Protein AF-0000000081118632 (afdb_homodimer)

Secondary structure (DSSP, 8-state):
-PEEEEE-TT-HHHHHHHHHHHHHT--EEEEE--TTTTGGGSHHHHHH-TT--S-EEEETTEEEE-HHHHHHHHHHHH-TT-TTS-SSHHHHHHHHHHHHHIIIIIHHHHHHHHHHHHHH-PPP-HHHHHHHHHHHHHHHHHTTT-SBTTBSS--HHHHHHHHHHHHHHHTT---TT-HHHHHHHHHHHHHSTTHHHHHHHHHHHHHHHHHHHHHHHH-/-PEEEEE-TT-HHHHHHHHHHHHHT--EEEEE--TTTTGGGSHHHHHH-TT--S-EEEETTEEEE-HHHHHHHHHHHH-TT-TTS-SSHHHHHHHHHHHHHIIIIIHHHHHHHHHHHHHH-PPP-HHHHHHHHHHHHHHHHHTTT-SBTTBSS--HHHHHHHHHHHHHHHTT---TT-HHHHHHHHHHHHHSTTHHHHHHHHHHHHHHHHHHHHHHHH-

Structure (mmCIF, N/CA/C/O backbone):
data_AF-0000000081118632-model_v1
#
loop_
_entity.id
_entity.type
_entity.pdbx_description
1 polymer 'Glutathione S-transferase'
#
loop_
_atom_site.group_PDB
_atom_site.id
_atom_site.type_symbol
_atom_site.label_atom_id
_atom_site.label_alt_id
_atom_site.label_comp_id
_atom_site.label_asym_id
_atom_site.label_entity_id
_atom_site.label_seq_id
_atom_site.pdbx_PDB_ins_code
_atom_site.Cartn_x
_atom_site.Cartn_y
_atom_site.Cartn_z
_atom_site.occupancy
_atom_site.B_iso_or_equiv
_atom_site.auth_seq_id
_atom_site.auth_comp_id
_atom_site.auth_asym_id
_atom_site.auth_atom_id
_atom_site.pdbx_PDB_model_num
ATOM 1 N N . MET A 1 1 ? -24.516 -1.483 -16.906 1 62.22 1 MET A N 1
ATOM 2 C CA . MET A 1 1 ? -23.422 -1.423 -17.891 1 62.22 1 MET A CA 1
ATOM 3 C C . MET A 1 1 ? -22.203 -2.191 -17.391 1 62.22 1 MET A C 1
ATOM 5 O O . MET A 1 1 ? -22.016 -2.365 -16.188 1 62.22 1 MET A O 1
ATOM 9 N N . SER A 1 2 ? -21.391 -3.014 -18.281 1 87.38 2 SER A N 1
ATOM 10 C CA . SER A 1 2 ? -20.406 -4.008 -17.859 1 87.38 2 SER A CA 1
ATOM 11 C C . SER A 1 2 ? -19.078 -3.352 -17.516 1 87.38 2 SER A C 1
ATOM 13 O O . SER A 1 2 ? -18.734 -2.295 -18.062 1 87.38 2 SER A O 1
ATOM 15 N N . ILE A 1 3 ? -18.438 -3.641 -16.438 1 97.94 3 ILE A N 1
ATOM 16 C CA . ILE A 1 3 ? -17.094 -3.205 -16.031 1 97.94 3 ILE A CA 1
ATOM 17 C C . ILE A 1 3 ? -16.047 -3.98 -16.812 1 97.94 3 ILE A C 1
ATOM 19 O O . ILE A 1 3 ? -16.047 -5.215 -16.828 1 97.94 3 ILE A O 1
ATOM 23 N N . ALA A 1 4 ? -15.164 -3.221 -17.594 1 98.81 4 ALA A N 1
ATOM 24 C CA . ALA A 1 4 ? -14.031 -3.854 -18.266 1 98.81 4 ALA A CA 1
ATOM 25 C C . ALA A 1 4 ? -12.875 -4.086 -17.297 1 98.81 4 ALA A C 1
ATOM 27 O O . ALA A 1 4 ? -12.578 -3.229 -16.453 1 98.81 4 ALA A O 1
ATOM 28 N N . LEU A 1 5 ? -12.297 -5.246 -17.375 1 98.88 5 LEU A N 1
ATOM 29 C CA . LEU A 1 5 ? -11.094 -5.566 -16.625 1 98.88 5 LEU A CA 1
ATOM 30 C C . LEU A 1 5 ? -9.938 -5.895 -17.562 1 98.88 5 LEU A C 1
ATOM 32 O O . LEU A 1 5 ? -9.984 -6.891 -18.297 1 98.88 5 LEU A O 1
ATOM 36 N N . TYR A 1 6 ? -8.938 -5.062 -17.641 1 98.94 6 TYR A N 1
ATOM 37 C CA . TYR A 1 6 ? -7.664 -5.359 -18.281 1 98.94 6 TYR A CA 1
ATOM 38 C C . TYR A 1 6 ? -6.73 -6.098 -17.328 1 98.94 6 TYR A C 1
ATOM 40 O O . TYR A 1 6 ? -6.375 -5.578 -16.266 1 98.94 6 TYR A O 1
ATOM 48 N N . TYR A 1 7 ? -6.375 -7.387 -17.703 1 98.69 7 TYR A N 1
ATOM 49 C CA . TYR A 1 7 ? -5.691 -8.219 -16.719 1 98.69 7 TYR A CA 1
ATOM 50 C C . TYR A 1 7 ? -4.762 -9.219 -17.406 1 98.69 7 TYR A C 1
ATOM 52 O O . TYR A 1 7 ? -4.82 -9.398 -18.625 1 98.69 7 TYR A O 1
ATOM 60 N N . THR A 1 8 ? -3.871 -9.742 -16.672 1 98.44 8 THR A N 1
ATOM 61 C CA . THR A 1 8 ? -3.055 -10.906 -16.984 1 98.44 8 THR A CA 1
ATOM 62 C C . THR A 1 8 ? -3.311 -12.031 -15.984 1 98.44 8 THR A C 1
ATOM 64 O O . THR A 1 8 ? -3.207 -11.828 -14.773 1 98.44 8 THR A O 1
ATOM 67 N N . PRO A 1 9 ? -3.625 -13.242 -16.391 1 96.19 9 PRO A N 1
ATOM 68 C CA . PRO A 1 9 ? -4.121 -14.305 -15.516 1 96.19 9 PRO A CA 1
ATOM 69 C C . PRO A 1 9 ? -3.139 -14.648 -14.398 1 96.19 9 PRO A C 1
ATOM 71 O O . PRO A 1 9 ? -3.551 -14.898 -13.266 1 96.19 9 PRO A O 1
ATOM 74 N N . ALA A 1 10 ? -1.83 -14.625 -14.656 1 96.31 10 ALA A N 1
ATOM 75 C CA . ALA A 1 10 ? -0.817 -15.062 -13.695 1 96.31 10 ALA A CA 1
ATOM 76 C C . ALA A 1 10 ? -0.644 -14.039 -12.578 1 96.31 10 ALA A C 1
ATOM 78 O O . ALA A 1 10 ? -0.008 -14.32 -11.562 1 96.31 10 ALA A O 1
ATOM 79 N N . SER A 1 11 ? -1.198 -12.867 -12.742 1 97.62 11 SER A N 1
ATOM 80 C CA . SER A 1 11 ? -0.971 -11.742 -11.844 1 97.62 11 SER A CA 1
ATOM 81 C C . SER A 1 11 ? -1.797 -11.883 -10.562 1 97.62 11 SER A C 1
ATOM 83 O O . SER A 1 11 ? -3.027 -11.914 -10.617 1 97.62 11 SER A O 1
ATOM 85 N N . ALA A 1 12 ? -1.146 -11.906 -9.422 1 97.94 12 ALA A N 1
ATOM 86 C CA . ALA A 1 12 ? -1.833 -11.977 -8.133 1 97.94 12 ALA A CA 1
ATOM 87 C C . ALA A 1 12 ? -2.756 -10.773 -7.934 1 97.94 12 ALA A C 1
ATOM 89 O O . ALA A 1 12 ? -3.92 -10.938 -7.562 1 97.94 12 ALA A O 1
ATOM 90 N N . PRO A 1 13 ? -2.342 -9.523 -8.242 1 98.69 13 PRO A N 1
ATOM 91 C CA . PRO A 1 13 ? -3.242 -8.375 -8.109 1 98.69 13 PRO A CA 1
ATOM 92 C C . PRO A 1 13 ? -4.492 -8.5 -8.977 1 98.69 13 PRO A C 1
ATOM 94 O O . PRO A 1 13 ? -5.57 -8.047 -8.586 1 98.69 13 PRO A O 1
ATOM 97 N N . CYS A 1 14 ? -4.355 -9.07 -10.148 1 98.81 14 CYS A N 1
ATOM 98 C CA . CYS A 1 14 ? -5.527 -9.289 -10.992 1 98.81 14 CYS A CA 1
ATOM 99 C C . CYS A 1 14 ? -6.48 -10.289 -10.352 1 98.81 14 CYS A C 1
ATOM 101 O O . CYS A 1 14 ? -7.699 -10.109 -10.398 1 98.81 14 CYS A O 1
ATOM 103 N N . ARG A 1 15 ? -5.941 -11.305 -9.75 1 98.75 15 ARG A N 1
ATOM 104 C CA . ARG A 1 15 ? -6.777 -12.32 -9.117 1 98.75 15 ARG A CA 1
ATOM 105 C C . ARG A 1 15 ? -7.574 -11.727 -7.961 1 98.75 15 ARG A C 1
ATOM 107 O O . ARG A 1 15 ? -8.703 -12.156 -7.691 1 98.75 15 ARG A O 1
ATOM 114 N N . LEU A 1 16 ? -7.031 -10.758 -7.238 1 98.88 16 LEU A N 1
ATOM 115 C CA . LEU A 1 16 ? -7.797 -10.078 -6.195 1 98.88 16 LEU A CA 1
ATOM 116 C C . LEU A 1 16 ? -9.062 -9.453 -6.77 1 98.88 16 LEU A C 1
ATOM 118 O O . LEU A 1 16 ? -10.156 -9.625 -6.215 1 98.88 16 LEU A O 1
ATOM 122 N N . VAL A 1 17 ? -8.938 -8.75 -7.883 1 98.88 17 VAL A N 1
ATOM 123 C CA . VAL A 1 17 ? -10.07 -8.062 -8.477 1 98.88 17 VAL A CA 1
ATOM 124 C C . VAL A 1 17 ? -11.117 -9.078 -8.938 1 98.88 17 VAL A C 1
ATOM 126 O O . VAL A 1 17 ? -12.312 -8.891 -8.711 1 98.88 17 VAL A O 1
ATOM 129 N N . LEU A 1 18 ? -10.648 -10.172 -9.531 1 98.81 18 LEU A N 1
ATOM 130 C CA . LEU A 1 18 ? -11.555 -11.234 -9.953 1 98.81 18 LEU A CA 1
ATOM 131 C C . LEU A 1 18 ? -12.297 -11.828 -8.758 1 98.81 18 LEU A C 1
ATOM 133 O O . LEU A 1 18 ? -13.508 -12.062 -8.828 1 98.81 18 LEU A O 1
ATOM 137 N N . LEU A 1 19 ? -11.578 -12.062 -7.703 1 98.75 19 LEU A N 1
ATOM 138 C CA . LEU A 1 19 ? -12.156 -12.664 -6.512 1 98.75 19 LEU A CA 1
ATOM 139 C C . LEU A 1 19 ? -13.195 -11.742 -5.875 1 98.75 19 LEU A C 1
ATOM 141 O O . LEU A 1 19 ? -14.258 -12.188 -5.457 1 98.75 19 LEU A O 1
ATOM 145 N N . VAL A 1 20 ? -12.93 -10.438 -5.766 1 98.81 20 VAL A N 1
ATOM 146 C CA . VAL A 1 20 ? -13.859 -9.461 -5.207 1 98.81 20 VAL A CA 1
ATOM 147 C C . VAL A 1 20 ? -15.117 -9.383 -6.078 1 98.81 20 VAL A C 1
ATOM 149 O O . VAL A 1 20 ? -16.234 -9.352 -5.562 1 98.81 20 VAL A O 1
ATOM 152 N N . ALA A 1 21 ? -14.93 -9.367 -7.383 1 98.5 21 ALA A N 1
ATOM 153 C CA . ALA A 1 21 ? -16.062 -9.328 -8.297 1 98.5 21 ALA A CA 1
ATOM 154 C C . ALA A 1 21 ? -16.969 -10.547 -8.109 1 98.5 21 ALA A C 1
ATOM 156 O O . ALA A 1 21 ? -18.188 -10.438 -8.109 1 98.5 21 ALA A O 1
ATOM 157 N N . ALA A 1 22 ? -16.359 -11.688 -7.949 1 98.31 22 ALA A N 1
ATOM 158 C CA . ALA A 1 22 ? -17.109 -12.914 -7.715 1 98.31 22 ALA A CA 1
ATOM 159 C C . ALA A 1 22 ? -17.922 -12.82 -6.422 1 98.31 22 ALA A C 1
ATOM 161 O O . ALA A 1 22 ? -19.094 -13.18 -6.391 1 98.31 22 ALA A O 1
ATOM 162 N N . ALA A 1 23 ? -17.312 -12.344 -5.406 1 98.25 23 ALA A N 1
ATOM 163 C CA . ALA A 1 23 ? -17.953 -12.242 -4.102 1 98.25 23 ALA A CA 1
ATOM 164 C C . ALA A 1 23 ? -19.156 -11.289 -4.16 1 98.25 23 ALA A C 1
ATOM 166 O O . ALA A 1 23 ? -20.125 -11.461 -3.418 1 98.25 23 ALA A O 1
ATOM 167 N N . LEU A 1 24 ? -19.094 -10.289 -5.051 1 97.81 24 LEU A N 1
ATOM 168 C CA . LEU A 1 24 ? -20.141 -9.273 -5.152 1 97.81 24 LEU A CA 1
ATOM 169 C C . LEU A 1 24 ? -21.125 -9.617 -6.258 1 97.81 24 LEU A C 1
ATOM 171 O O . LEU A 1 24 ? -22.125 -8.906 -6.457 1 97.81 24 LEU A O 1
ATOM 175 N N . ASN A 1 25 ? -20.828 -10.664 -7.004 1 96.38 25 ASN A N 1
ATOM 176 C CA . ASN A 1 25 ? -21.625 -11.039 -8.172 1 96.38 25 ASN A CA 1
ATOM 177 C C . ASN A 1 25 ? -21.656 -9.922 -9.203 1 96.38 25 ASN A C 1
ATOM 179 O O . ASN A 1 25 ? -22.734 -9.594 -9.734 1 96.38 25 ASN A O 1
ATOM 183 N N . VAL A 1 26 ? -20.516 -9.281 -9.375 1 97.06 26 VAL A N 1
ATOM 184 C CA . VAL A 1 26 ? -20.328 -8.266 -10.406 1 97.06 26 VAL A CA 1
ATOM 185 C C . VAL A 1 26 ? -19.688 -8.891 -11.641 1 97.06 26 VAL A C 1
ATOM 187 O O . VAL A 1 26 ? -18.688 -9.609 -11.531 1 97.06 26 VAL A O 1
ATOM 190 N N . GLN A 1 27 ? -20.219 -8.648 -12.758 1 96 27 GLN A N 1
ATOM 191 C CA . GLN A 1 27 ? -19.672 -9.195 -14 1 96 27 GLN A CA 1
ATOM 192 C C . GLN A 1 27 ? -18.578 -8.305 -14.562 1 96 27 GLN A C 1
ATOM 194 O O . GLN A 1 27 ? -18.734 -7.086 -14.656 1 96 27 GLN A O 1
ATOM 199 N N . LEU A 1 28 ? -17.5 -8.922 -14.93 1 98.06 28 LEU A N 1
ATOM 200 C CA . LEU A 1 28 ? -16.375 -8.227 -15.539 1 98.06 28 LEU A CA 1
ATOM 201 C C . LEU A 1 28 ? -16.156 -8.703 -16.969 1 98.06 28 LEU A C 1
ATOM 203 O O . LEU A 1 28 ? -16.203 -9.906 -17.25 1 98.06 28 LEU A O 1
ATOM 207 N N . GLU A 1 29 ? -16.047 -7.789 -17.812 1 98.44 29 GLU A N 1
ATOM 208 C CA . GLU A 1 29 ? -15.578 -8.094 -19.156 1 98.44 29 GLU A CA 1
ATOM 209 C C . GLU A 1 29 ? -14.047 -8.133 -19.219 1 98.44 29 GLU A C 1
ATOM 211 O O . GLU A 1 29 ? -13.398 -7.086 -19.141 1 98.44 29 GLU A O 1
ATOM 216 N N . GLN A 1 30 ? -13.508 -9.289 -19.438 1 98 30 GLN A N 1
ATOM 217 C CA . GLN A 1 30 ? -12.07 -9.484 -19.312 1 98 30 GLN A CA 1
ATOM 218 C C . GLN A 1 30 ? -11.352 -9.18 -20.625 1 98 30 GLN A C 1
ATOM 220 O O . GLN A 1 30 ? -11.75 -9.656 -21.688 1 98 30 GLN A O 1
ATOM 225 N N . HIS A 1 31 ? -10.367 -8.328 -20.578 1 98.56 31 HIS A N 1
ATOM 226 C CA . HIS A 1 31 ? -9.453 -8.008 -21.672 1 98.56 31 HIS A CA 1
ATOM 227 C C . HIS A 1 31 ? -8.016 -8.398 -21.312 1 98.56 31 HIS A C 1
ATOM 229 O O . HIS A 1 31 ? -7.398 -7.781 -20.453 1 98.56 31 HIS A O 1
ATOM 235 N N . LEU A 1 32 ? -7.512 -9.375 -22.062 1 98.44 32 LEU A N 1
ATOM 236 C CA . LEU A 1 32 ? -6.16 -9.867 -21.797 1 98.44 32 LEU A CA 1
ATOM 237 C C . LEU A 1 32 ? -5.121 -8.82 -22.188 1 98.44 32 LEU A C 1
ATOM 239 O O . LEU A 1 32 ? -5.234 -8.203 -23.25 1 98.44 32 LEU A O 1
ATOM 243 N N . VAL A 1 33 ? -4.199 -8.547 -21.328 1 98.69 33 VAL A N 1
ATOM 244 C CA . VAL A 1 33 ? -3.037 -7.711 -21.594 1 98.69 33 VAL A CA 1
ATOM 245 C C . VAL A 1 33 ? -1.779 -8.578 -21.656 1 98.69 33 VAL A C 1
ATOM 247 O O . VAL A 1 33 ? -1.403 -9.195 -20.656 1 98.69 33 VAL A O 1
ATOM 250 N N . ASN A 1 34 ? -1.128 -8.695 -22.828 1 97.94 34 ASN A N 1
ATOM 251 C CA . ASN A 1 34 ? 0.146 -9.391 -22.984 1 97.94 34 ASN A CA 1
ATOM 252 C C . ASN A 1 34 ? 1.316 -8.523 -22.531 1 97.94 34 ASN A C 1
ATOM 254 O O . ASN A 1 34 ? 1.903 -7.797 -23.328 1 97.94 34 ASN A O 1
ATOM 258 N N . LEU A 1 35 ? 1.694 -8.656 -21.328 1 96.69 35 LEU A N 1
ATOM 259 C CA . LEU A 1 35 ? 2.738 -7.809 -20.766 1 96.69 35 LEU A CA 1
ATOM 260 C C . LEU A 1 35 ? 4.078 -8.07 -21.438 1 96.69 35 LEU A C 1
ATOM 262 O O . LEU A 1 35 ? 4.828 -7.137 -21.719 1 96.69 35 LEU A O 1
ATOM 266 N N . MET A 1 36 ? 4.398 -9.273 -21.625 1 93.25 36 MET A N 1
ATOM 267 C CA . MET A 1 36 ? 5.668 -9.625 -22.266 1 93.25 36 MET A CA 1
ATOM 268 C C . MET A 1 36 ? 5.734 -9.07 -23.688 1 93.25 36 MET A C 1
ATOM 270 O O . MET A 1 36 ? 6.812 -8.742 -24.172 1 93.25 36 MET A O 1
ATOM 274 N N . GLY A 1 37 ? 4.613 -8.969 -24.281 1 96.31 37 GLY A N 1
ATOM 275 C CA . GLY A 1 37 ? 4.535 -8.422 -25.625 1 96.31 37 GLY A CA 1
ATOM 276 C C . GLY A 1 37 ? 4.469 -6.91 -25.656 1 96.31 37 GLY A C 1
ATOM 277 O O . GLY A 1 37 ? 4.477 -6.305 -26.734 1 96.31 37 GLY A O 1
ATOM 278 N N . GLY A 1 38 ? 4.293 -6.234 -24.547 1 97.75 38 GLY A N 1
ATOM 279 C CA . GLY A 1 38 ? 4.34 -4.785 -24.453 1 97.75 38 GLY A CA 1
ATOM 280 C C . GLY A 1 38 ? 2.986 -4.129 -24.641 1 97.75 38 GLY A C 1
ATOM 281 O O . GLY A 1 38 ? 2.902 -2.938 -24.938 1 97.75 38 GLY A O 1
ATOM 282 N N . ASP A 1 39 ? 1.906 -4.891 -24.484 1 98.56 39 ASP A N 1
ATOM 283 C CA . ASP A 1 39 ? 0.564 -4.34 -24.656 1 98.56 39 ASP A CA 1
ATOM 284 C C . ASP A 1 39 ? 0.338 -3.152 -23.719 1 98.56 39 ASP A C 1
ATOM 286 O O . ASP A 1 39 ? -0.385 -2.215 -24.078 1 98.56 39 ASP A O 1
ATOM 290 N N . GLN A 1 40 ? 0.93 -3.131 -22.547 1 98.31 40 GLN A N 1
ATOM 291 C CA . GLN A 1 40 ? 0.706 -2.111 -21.531 1 98.31 40 GLN A CA 1
ATOM 292 C C . GLN A 1 40 ? 1.317 -0.777 -21.953 1 98.31 40 GLN A C 1
ATOM 294 O O . GLN A 1 40 ? 1.041 0.256 -21.328 1 98.31 40 GLN A O 1
ATOM 299 N N . PHE A 1 41 ? 2.113 -0.809 -22.969 1 98.31 41 PHE A N 1
ATOM 300 C CA . PHE A 1 41 ? 2.773 0.421 -23.391 1 98.31 41 PHE A CA 1
ATOM 301 C C . PHE A 1 41 ? 2.094 1.007 -24.625 1 98.31 41 PHE A C 1
ATOM 303 O O . PHE A 1 41 ? 2.479 2.076 -25.109 1 98.31 41 PHE A O 1
ATOM 310 N N . LYS A 1 42 ? 1.143 0.329 -25.156 1 98.44 42 LYS A N 1
ATOM 311 C CA . LYS A 1 42 ? 0.411 0.854 -26.312 1 98.44 42 LYS A CA 1
ATOM 312 C C . LYS A 1 42 ? -0.401 2.088 -25.922 1 98.44 42 LYS A C 1
ATOM 314 O O . LYS A 1 42 ? -0.936 2.168 -24.828 1 98.44 42 LYS A O 1
ATOM 319 N N . PRO A 1 43 ? -0.592 3.01 -26.828 1 98.12 43 PRO A N 1
ATOM 320 C CA . PRO A 1 43 ? -1.232 4.293 -26.531 1 98.12 43 PRO A CA 1
ATOM 321 C C . PRO A 1 43 ? -2.641 4.133 -25.969 1 98.12 43 PRO A C 1
ATOM 323 O O . PRO A 1 43 ? -3.033 4.875 -25.062 1 98.12 43 PRO A O 1
ATOM 326 N N . ASP A 1 44 ? -3.363 3.225 -26.484 1 97.88 44 ASP A N 1
ATOM 327 C CA . ASP A 1 44 ? -4.734 3.047 -26.016 1 97.88 44 ASP A CA 1
ATOM 328 C C . ASP A 1 44 ? -4.77 2.625 -24.547 1 97.88 44 ASP A C 1
ATOM 330 O O . ASP A 1 44 ? -5.648 3.053 -23.797 1 97.88 44 ASP A O 1
ATOM 334 N N . PHE A 1 45 ? -3.83 1.734 -24.141 1 98.69 45 PHE A N 1
ATOM 335 C CA . PHE A 1 45 ? -3.787 1.329 -22.75 1 98.69 45 PHE A CA 1
ATOM 336 C C . PHE A 1 45 ? -3.238 2.451 -21.875 1 98.69 45 PHE A C 1
ATOM 338 O O . PHE A 1 45 ? -3.729 2.68 -20.766 1 98.69 45 PHE A O 1
ATOM 345 N N . LEU A 1 46 ? -2.246 3.172 -22.406 1 98.31 46 LEU A N 1
ATOM 346 C CA . LEU A 1 46 ? -1.631 4.258 -21.641 1 98.31 46 LEU A CA 1
ATOM 347 C C . LEU A 1 46 ? -2.635 5.371 -21.375 1 98.31 46 LEU A C 1
ATOM 349 O O . LEU A 1 46 ? -2.547 6.066 -20.359 1 98.31 46 LEU A O 1
ATOM 353 N N . LYS A 1 47 ? -3.605 5.531 -22.219 1 97.56 47 LYS A N 1
ATOM 354 C CA . LYS A 1 47 ? -4.672 6.504 -22 1 97.56 47 LYS A CA 1
ATOM 355 C C . LYS A 1 47 ? -5.539 6.109 -20.812 1 97.56 47 LYS A C 1
ATOM 357 O O . LYS A 1 47 ? -6.074 6.977 -20.109 1 97.56 47 LYS A O 1
ATOM 362 N N . LEU A 1 48 ? -5.711 4.793 -20.609 1 98.19 48 LEU A N 1
ATOM 363 C CA . LEU A 1 48 ? -6.508 4.293 -19.5 1 98.19 48 LEU A CA 1
ATOM 364 C C . LEU A 1 48 ? -5.723 4.367 -18.188 1 98.19 48 LEU A C 1
ATOM 366 O O . LEU A 1 48 ? -6.262 4.766 -17.156 1 98.19 48 LEU A O 1
ATOM 370 N N . ASN A 1 49 ? -4.48 4 -18.266 1 98.69 49 ASN A N 1
ATOM 371 C CA . ASN A 1 49 ? -3.604 3.898 -17.109 1 98.69 49 ASN A CA 1
ATOM 372 C C . ASN A 1 49 ? -2.176 4.32 -17.438 1 98.69 49 ASN A C 1
ATOM 374 O O . ASN A 1 49 ? -1.351 3.488 -17.812 1 98.69 49 ASN A O 1
ATOM 378 N N . PRO A 1 50 ? -1.814 5.543 -17.156 1 98.38 50 PRO A N 1
ATOM 379 C CA . PRO A 1 50 ? -0.473 6.039 -17.469 1 98.38 50 PRO A CA 1
ATOM 380 C C . PRO A 1 50 ? 0.625 5.293 -16.719 1 98.38 50 PRO A C 1
ATOM 382 O O . PRO A 1 50 ? 1.798 5.367 -17.078 1 98.38 50 PRO A O 1
ATOM 385 N N . GLN A 1 51 ? 0.254 4.598 -15.648 1 98.69 51 GLN A N 1
ATOM 386 C CA . GLN A 1 51 ? 1.216 3.799 -14.898 1 98.69 51 GLN A CA 1
ATOM 387 C C . GLN A 1 51 ? 1.443 2.445 -15.562 1 98.69 51 GLN A C 1
ATOM 389 O O . GLN A 1 51 ? 2.373 1.72 -15.203 1 98.69 51 GLN A O 1
ATOM 394 N N . HIS A 1 52 ? 0.544 2.055 -16.484 1 98.69 52 HIS A N 1
ATOM 395 C CA . HIS A 1 52 ? 0.66 0.917 -17.391 1 98.69 52 HIS A CA 1
ATOM 396 C C . HIS A 1 52 ? 0.74 -0.396 -16.625 1 98.69 52 HIS A C 1
ATOM 398 O O . HIS A 1 52 ? 1.567 -1.256 -16.938 1 98.69 52 HIS A O 1
ATOM 404 N N . THR A 1 53 ? -0.008 -0.474 -15.539 1 98.62 53 THR A N 1
ATOM 405 C CA . THR A 1 53 ? -0.055 -1.7 -14.75 1 98.62 53 THR A CA 1
ATOM 406 C C . THR A 1 53 ? -1.384 -2.424 -14.953 1 98.62 53 THR A C 1
ATOM 408 O O . THR A 1 53 ? -2.346 -1.836 -15.453 1 98.62 53 THR A O 1
ATOM 411 N N . VAL A 1 54 ? -1.391 -3.668 -14.688 1 98.69 54 VAL A N 1
ATOM 412 C CA . VAL A 1 54 ? -2.604 -4.453 -14.492 1 98.69 54 VAL A CA 1
ATOM 413 C C . VAL A 1 54 ? -2.744 -4.824 -13.016 1 98.69 54 VAL A C 1
ATOM 415 O O . VAL A 1 54 ? -1.745 -4.934 -12.305 1 98.69 54 VAL A O 1
ATOM 418 N N . PRO A 1 55 ? -3.973 -4.98 -12.523 1 98.88 55 PRO A N 1
ATOM 419 C CA . PRO A 1 55 ? -5.266 -4.805 -13.18 1 98.88 55 PRO A CA 1
ATOM 420 C C . PRO A 1 55 ? -5.617 -3.338 -13.414 1 98.88 55 PRO A C 1
ATOM 422 O O . PRO A 1 55 ? -5.16 -2.465 -12.672 1 98.88 55 PRO A O 1
ATOM 425 N N . THR A 1 56 ? -6.328 -3.057 -14.469 1 98.94 56 THR A N 1
ATOM 426 C CA . THR A 1 56 ? -7.008 -1.796 -14.734 1 98.94 56 THR A CA 1
ATOM 427 C C . THR A 1 56 ? -8.469 -2.037 -15.094 1 98.94 56 THR A C 1
ATOM 429 O O . THR A 1 56 ? -8.781 -2.906 -15.914 1 98.94 56 THR A O 1
ATOM 432 N N . ILE A 1 57 ? -9.391 -1.341 -14.438 1 98.94 57 ILE A N 1
ATOM 433 C CA . ILE A 1 57 ? -10.797 -1.478 -14.812 1 98.94 57 ILE A CA 1
ATOM 434 C C . ILE A 1 57 ? -11.273 -0.196 -15.492 1 98.94 57 ILE A C 1
ATOM 436 O O . ILE A 1 57 ? -10.688 0.871 -15.305 1 98.94 57 ILE A O 1
ATOM 440 N N . VAL A 1 58 ? -12.281 -0.308 -16.266 1 98.81 58 VAL A N 1
ATOM 441 C CA . VAL A 1 58 ? -13.055 0.804 -16.812 1 98.81 58 VAL A CA 1
ATOM 442 C C . VAL A 1 58 ? -14.539 0.605 -16.516 1 98.81 58 VAL A C 1
ATOM 444 O O . VAL A 1 58 ? -15.148 -0.358 -16.969 1 98.81 58 VAL A O 1
ATOM 447 N N . ASP A 1 59 ? -15.102 1.399 -15.664 1 98.44 59 ASP A N 1
ATOM 448 C CA . ASP A 1 59 ? -16.516 1.428 -15.305 1 98.44 59 ASP A CA 1
ATOM 449 C C . ASP A 1 59 ? -17.203 2.682 -15.852 1 98.44 59 ASP A C 1
ATOM 451 O O . ASP A 1 59 ? -17.188 3.729 -15.195 1 98.44 59 ASP A O 1
ATOM 455 N N . GLY A 1 60 ? -17.859 2.557 -16.984 1 96.81 60 GLY A N 1
ATOM 456 C CA . GLY A 1 60 ? -18.312 3.744 -17.688 1 96.81 60 GLY A CA 1
ATOM 457 C C . GLY A 1 60 ? -17.188 4.613 -18.188 1 96.81 60 GLY A C 1
ATOM 458 O O . GLY A 1 60 ? -16.312 4.145 -18.922 1 96.81 60 GLY A O 1
ATOM 459 N N . ASP A 1 61 ? -17.094 5.789 -17.688 1 95.75 61 ASP A N 1
ATOM 460 C CA . ASP A 1 61 ? -16.047 6.734 -18.094 1 95.75 61 ASP A CA 1
ATOM 461 C C . ASP A 1 61 ? -14.938 6.809 -17.062 1 95.75 61 ASP A C 1
ATOM 463 O O . ASP A 1 61 ? -14.086 7.699 -17.125 1 95.75 61 ASP A O 1
ATOM 467 N N . PHE A 1 62 ? -14.992 5.848 -16.219 1 97.75 62 PHE A N 1
ATOM 468 C CA . PHE A 1 62 ? -14.07 5.895 -15.094 1 97.75 62 PHE A CA 1
ATOM 469 C C . PHE A 1 62 ? -13.055 4.754 -15.18 1 97.75 62 PHE A C 1
ATOM 471 O O . PHE A 1 62 ? -13.43 3.58 -15.148 1 97.75 62 PHE A O 1
ATOM 478 N N . SER A 1 63 ? -11.75 5.09 -15.328 1 98.69 63 SER A N 1
ATOM 479 C CA . SER A 1 63 ? -10.672 4.113 -15.289 1 98.69 63 SER A CA 1
ATOM 480 C C . SER A 1 63 ? -9.984 4.105 -13.93 1 98.69 63 SER A C 1
ATOM 482 O O . SER A 1 63 ? -9.766 5.16 -13.328 1 98.69 63 SER A O 1
ATOM 484 N N . LEU A 1 64 ? -9.664 2.947 -13.461 1 98.88 64 LEU A N 1
ATOM 485 C CA . LEU A 1 64 ? -9.039 2.797 -12.148 1 98.88 64 LEU A CA 1
ATOM 486 C C . LEU A 1 64 ? -8.055 1.636 -12.148 1 98.88 64 LEU A C 1
ATOM 488 O O . LEU A 1 64 ? -8.336 0.572 -12.703 1 98.88 64 LEU A O 1
ATOM 492 N N . TRP A 1 65 ? -6.891 1.936 -11.57 1 98.81 65 TRP A N 1
ATOM 493 C CA . TRP A 1 65 ? -5.898 0.891 -11.336 1 98.81 65 TRP A CA 1
ATOM 494 C C . TRP A 1 65 ? -5.496 0.847 -9.859 1 98.81 65 TRP A C 1
ATOM 496 O O . TRP A 1 65 ? -6.047 1.586 -9.039 1 98.81 65 TRP A O 1
ATOM 506 N N . GLU A 1 66 ? -4.512 -0.034 -9.547 1 98.56 66 GLU A N 1
ATOM 507 C CA . GLU A 1 66 ? -4.227 -0.421 -8.164 1 98.56 66 GLU A CA 1
ATOM 508 C C . GLU A 1 66 ? -5.273 -1.398 -7.641 1 98.56 66 GLU A C 1
ATOM 510 O O . GLU A 1 66 ? -6.398 -1.002 -7.324 1 98.56 66 GLU A O 1
ATOM 515 N N . SER A 1 67 ? -4.914 -2.674 -7.461 1 98.88 67 SER A N 1
ATOM 516 C CA . SER A 1 67 ? -5.859 -3.76 -7.219 1 98.88 67 SER A CA 1
ATOM 517 C C . SER A 1 67 ? -6.637 -3.539 -5.926 1 98.88 67 SER A C 1
ATOM 519 O O . SER A 1 67 ? -7.848 -3.764 -5.879 1 98.88 67 SER A O 1
ATOM 521 N N . ARG A 1 68 ? -6.004 -3.053 -4.867 1 98.88 68 ARG A N 1
ATOM 522 C CA . ARG A 1 68 ? -6.68 -2.85 -3.59 1 98.88 68 ARG A CA 1
ATOM 523 C C . ARG A 1 68 ? -7.625 -1.654 -3.656 1 98.88 68 ARG A C 1
ATOM 525 O O . ARG A 1 68 ? -8.695 -1.666 -3.039 1 98.88 68 ARG A O 1
ATOM 532 N N . ALA A 1 69 ? -7.223 -0.599 -4.422 1 98.88 69 ALA A N 1
ATOM 533 C CA . ALA A 1 69 ? -8.133 0.515 -4.676 1 98.88 69 ALA A CA 1
ATOM 534 C C . ALA A 1 69 ? -9.352 0.057 -5.477 1 98.88 69 ALA A C 1
ATOM 536 O O . ALA A 1 69 ? -10.484 0.45 -5.184 1 98.88 69 ALA A O 1
ATOM 537 N N . ILE A 1 70 ? -9.141 -0.782 -6.492 1 98.94 70 ILE A N 1
ATOM 538 C CA . ILE A 1 70 ? -10.227 -1.336 -7.285 1 98.94 70 ILE A CA 1
ATOM 539 C C . ILE A 1 70 ? -11.156 -2.15 -6.387 1 98.94 70 ILE A C 1
ATOM 541 O O . ILE A 1 70 ? -12.383 -2.039 -6.484 1 98.94 70 ILE A O 1
ATOM 545 N N . ALA A 1 71 ? -10.578 -2.969 -5.523 1 98.88 71 ALA A N 1
ATOM 546 C CA . ALA A 1 71 ? -11.367 -3.801 -4.617 1 98.88 71 ALA A CA 1
ATOM 547 C C . ALA A 1 71 ? -12.273 -2.947 -3.738 1 98.88 71 ALA A C 1
ATOM 549 O O . ALA A 1 71 ? -13.477 -3.205 -3.639 1 98.88 71 ALA A O 1
ATOM 550 N N . ARG A 1 72 ? -11.703 -1.894 -3.098 1 98.75 72 ARG A N 1
ATOM 551 C CA . ARG A 1 72 ? -12.5 -0.991 -2.27 1 98.75 72 ARG A CA 1
ATOM 552 C C . ARG A 1 72 ? -13.586 -0.31 -3.094 1 98.75 72 ARG A C 1
ATOM 554 O O . ARG A 1 72 ? -14.727 -0.183 -2.641 1 98.75 72 ARG A O 1
ATOM 561 N N . TYR A 1 73 ? -13.266 0.12 -4.316 1 98.81 73 TYR A N 1
ATOM 562 C CA . TYR A 1 73 ? -14.211 0.787 -5.203 1 98.81 73 TYR A CA 1
ATOM 563 C C . TYR A 1 73 ? -15.398 -0.116 -5.512 1 98.81 73 TYR A C 1
ATOM 565 O O . TYR A 1 73 ? -16.547 0.303 -5.391 1 98.81 73 TYR A O 1
ATOM 573 N N . LEU A 1 74 ? -15.133 -1.374 -5.848 1 98.75 74 LEU A N 1
ATOM 574 C CA . LEU A 1 74 ? -16.188 -2.303 -6.223 1 98.75 74 LEU A CA 1
ATOM 575 C C . LEU A 1 74 ? -17.156 -2.529 -5.062 1 98.75 74 LEU A C 1
ATOM 577 O O . LEU A 1 74 ? -18.375 -2.562 -5.254 1 98.75 74 LEU A O 1
ATOM 581 N N . VAL A 1 75 ? -16.609 -2.646 -3.865 1 98.62 75 VAL A N 1
ATOM 582 C CA . VAL A 1 75 ? -17.5 -2.873 -2.729 1 98.62 75 VAL A CA 1
ATOM 583 C C . VAL A 1 75 ? -18.297 -1.603 -2.428 1 98.62 75 VAL A C 1
ATOM 585 O O . VAL A 1 75 ? -19.5 -1.659 -2.168 1 98.62 75 VAL A O 1
ATOM 588 N N . ASN A 1 76 ? -17.625 -0.438 -2.457 1 98.12 76 ASN A N 1
ATOM 589 C CA . ASN A 1 76 ? -18.281 0.823 -2.143 1 98.12 76 ASN A CA 1
ATOM 590 C C . ASN A 1 76 ? -19.406 1.123 -3.127 1 98.12 76 ASN A C 1
ATOM 592 O O . ASN A 1 76 ? -20.438 1.695 -2.75 1 98.12 76 ASN A O 1
ATOM 596 N N . LYS A 1 77 ? -19.203 0.744 -4.34 1 97.81 77 LYS A N 1
ATOM 597 C CA . LYS A 1 77 ? -20.172 1.099 -5.375 1 97.81 77 LYS A CA 1
ATOM 598 C C . LYS A 1 77 ? -21.234 0.011 -5.535 1 97.81 77 LYS A C 1
ATOM 600 O O . LYS A 1 77 ? -22.406 0.31 -5.734 1 97.81 77 LYS A O 1
ATOM 605 N N . TYR A 1 78 ? -20.844 -1.25 -5.41 1 97.44 78 TYR A N 1
ATOM 606 C CA . TYR A 1 78 ? -21.734 -2.328 -5.824 1 97.44 78 TYR A CA 1
ATOM 607 C C . TYR A 1 78 ? -22.062 -3.246 -4.652 1 97.44 78 TYR A C 1
ATOM 609 O O . TYR A 1 78 ? -22.875 -4.16 -4.785 1 97.44 78 TYR A O 1
ATOM 617 N N . GLY A 1 79 ? -21.422 -3.035 -3.521 1 96.94 79 GLY A N 1
ATOM 618 C CA . GLY A 1 79 ? -21.594 -3.928 -2.389 1 96.94 79 GLY A CA 1
ATOM 619 C C . GLY A 1 79 ? -22 -3.205 -1.115 1 96.94 79 GLY A C 1
ATOM 620 O O . GLY A 1 79 ? -21.531 -3.547 -0.028 1 96.94 79 GLY A O 1
ATOM 621 N N . GLU A 1 80 ? -22.781 -2.152 -1.251 1 90 80 GLU A N 1
ATOM 622 C CA . GLU A 1 80 ? -23.203 -1.39 -0.08 1 90 80 GLU A CA 1
ATOM 623 C C . GLU A 1 80 ? -23.812 -2.301 0.982 1 90 80 GLU A C 1
ATOM 625 O O . GLU A 1 80 ? -24.641 -3.15 0.673 1 90 80 GLU A O 1
ATOM 630 N N . GLY A 1 81 ? -23.312 -2.195 2.225 1 90.88 81 GLY A N 1
ATOM 631 C CA . GLY A 1 81 ? -23.828 -2.984 3.33 1 90.88 81 GLY A CA 1
ATOM 632 C C . GLY A 1 81 ? -23.156 -4.332 3.471 1 90.88 81 GLY A C 1
ATOM 633 O O . GLY A 1 81 ? -23.438 -5.078 4.41 1 90.88 81 GLY A O 1
ATOM 634 N N . SER A 1 82 ? -22.297 -4.605 2.562 1 94.88 82 SER A N 1
ATOM 635 C CA . SER A 1 82 ? -21.578 -5.879 2.58 1 94.88 82 SER A CA 1
ATOM 636 C C . SER A 1 82 ? -20.609 -5.949 3.754 1 94.88 82 SER A C 1
ATOM 638 O O . SER A 1 82 ? -19.969 -4.949 4.105 1 94.88 82 SER A O 1
ATOM 640 N N . ASP A 1 83 ? -20.406 -7.152 4.293 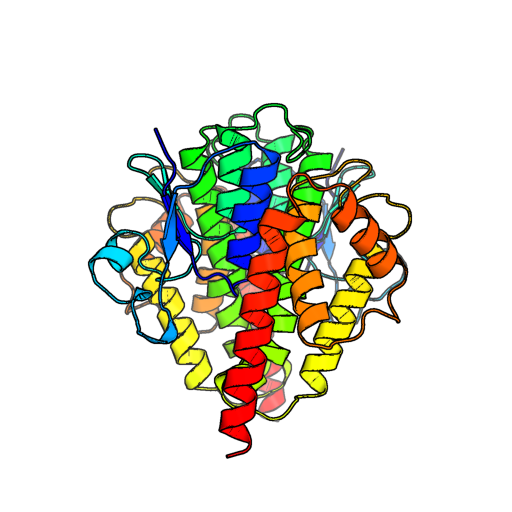1 96.75 83 ASP A N 1
ATOM 641 C CA . ASP A 1 83 ? -19.406 -7.395 5.34 1 96.75 83 ASP A CA 1
ATOM 642 C C . ASP A 1 83 ? -18 -7.328 4.785 1 96.75 83 ASP A C 1
ATOM 644 O O . ASP A 1 83 ? -17.031 -7.25 5.543 1 96.75 83 ASP A O 1
ATOM 648 N N . LEU A 1 84 ? -17.891 -7.305 3.496 1 98.62 84 LEU A N 1
ATOM 649 C CA . LEU A 1 84 ? -16.578 -7.316 2.879 1 98.62 84 LEU A CA 1
ATOM 650 C C . LEU A 1 84 ? -15.789 -6.062 3.256 1 98.62 84 LEU A C 1
ATOM 652 O O . LEU A 1 84 ? -14.562 -6.078 3.273 1 98.62 84 LEU A O 1
ATOM 656 N N . TYR A 1 85 ? -16.469 -5.02 3.453 1 98.5 85 TYR A N 1
ATOM 657 C CA . TYR A 1 85 ? -15.859 -3.752 3.822 1 98.5 85 TYR A CA 1
ATOM 658 C C . TYR A 1 85 ? -16.719 -2.996 4.824 1 98.5 85 TYR A C 1
ATOM 660 O O . TYR A 1 85 ? -17.438 -2.068 4.449 1 98.5 85 TYR A O 1
ATOM 668 N N . PRO A 1 86 ? -16.547 -3.324 6.125 1 97.69 86 PRO A N 1
ATOM 669 C CA . PRO A 1 86 ? -17.469 -2.848 7.164 1 97.69 86 PRO A CA 1
ATOM 670 C C . PRO A 1 86 ? -17.516 -1.323 7.246 1 97.69 86 PRO A C 1
ATOM 672 O O . PRO A 1 86 ? -16.547 -0.646 6.918 1 97.69 86 PRO A O 1
ATOM 675 N N . SER A 1 87 ? -18.656 -0.837 7.773 1 95.19 87 SER A N 1
ATOM 676 C CA . SER A 1 87 ? -18.812 0.607 7.906 1 95.19 87 SER A CA 1
ATOM 677 C C . SER A 1 87 ? -18.297 1.1 9.25 1 95.19 87 SER A C 1
ATOM 679 O O . SER A 1 87 ? -18.016 2.289 9.422 1 95.19 87 SER A O 1
ATOM 681 N N . ASP A 1 88 ? -18.25 0.192 10.242 1 97 88 ASP A N 1
ATOM 682 C CA . ASP A 1 88 ? -17.672 0.572 11.531 1 97 88 ASP A CA 1
ATOM 683 C C . ASP A 1 88 ? -16.219 1.015 11.367 1 97 88 ASP A C 1
ATOM 685 O O . ASP A 1 88 ? -15.398 0.295 10.789 1 97 88 ASP A O 1
ATOM 689 N N . PRO A 1 89 ? -15.852 2.188 11.875 1 97.44 89 PRO A N 1
ATOM 690 C CA . PRO A 1 89 ? -14.516 2.73 11.633 1 97.44 89 PRO A CA 1
ATOM 691 C C . PRO A 1 89 ? -13.406 1.809 12.125 1 97.44 89 PRO A C 1
ATOM 693 O O . PRO A 1 89 ? -12.383 1.655 11.453 1 97.44 89 PRO A O 1
ATOM 696 N N . LYS A 1 90 ? -13.586 1.213 13.281 1 98.12 90 LYS A N 1
ATOM 697 C CA . LYS A 1 90 ? -12.547 0.344 13.82 1 98.12 90 LYS A CA 1
ATOM 698 C C . LYS A 1 90 ? -12.398 -0.921 12.984 1 98.12 90 LYS A C 1
ATOM 700 O O . LYS A 1 90 ? -11.281 -1.312 12.641 1 98.12 90 LYS A O 1
ATOM 705 N N . GLU A 1 91 ? -13.523 -1.574 12.664 1 98.06 91 GLU A N 1
ATOM 706 C CA . GLU A 1 91 ? -13.484 -2.783 11.852 1 98.06 91 GLU A CA 1
ATOM 707 C C . GLU A 1 91 ? -12.898 -2.498 10.469 1 98.06 91 GLU A C 1
ATOM 709 O O . GLU A 1 91 ? -12.086 -3.27 9.969 1 98.06 91 GLU A O 1
ATOM 714 N N . ARG A 1 92 ? -13.305 -1.402 9.914 1 98.25 92 ARG A N 1
ATOM 715 C CA . ARG A 1 92 ? -12.812 -1.021 8.594 1 98.25 92 ARG A CA 1
ATOM 716 C C . ARG A 1 92 ? -11.312 -0.733 8.625 1 98.25 92 ARG A C 1
ATOM 718 O O . ARG A 1 92 ? -10.586 -1.066 7.688 1 98.25 92 ARG A O 1
ATOM 725 N N . ALA A 1 93 ? -10.867 -0.122 9.695 1 98.81 93 ALA A N 1
ATOM 726 C CA . ALA A 1 93 ? -9.453 0.212 9.836 1 98.81 93 ALA A CA 1
ATOM 727 C C . ALA A 1 93 ? -8.594 -1.047 9.828 1 98.81 93 ALA A C 1
ATOM 729 O O . ALA A 1 93 ? -7.492 -1.051 9.273 1 98.81 93 ALA A O 1
ATOM 730 N N . LEU A 1 94 ? -9.055 -2.086 10.43 1 98.69 94 LEU A N 1
ATOM 731 C CA . LEU A 1 94 ? -8.305 -3.336 10.438 1 98.69 94 LEU A CA 1
ATOM 732 C C . LEU A 1 94 ? -8.211 -3.926 9.031 1 98.69 94 LEU A C 1
ATOM 734 O O . LEU A 1 94 ? -7.172 -4.461 8.648 1 98.69 94 LEU A O 1
ATOM 738 N N . VAL A 1 95 ? -9.305 -3.834 8.305 1 98.88 95 VAL A N 1
ATOM 739 C CA . VAL A 1 95 ? -9.289 -4.285 6.914 1 98.88 95 VAL A CA 1
ATOM 740 C C . VAL A 1 95 ? -8.25 -3.494 6.125 1 98.88 95 VAL A C 1
ATOM 742 O O . VAL A 1 95 ? -7.41 -4.078 5.438 1 98.88 95 VAL A O 1
ATOM 745 N N . ASP A 1 96 ? -8.289 -2.18 6.273 1 98.88 96 ASP A N 1
ATOM 746 C CA . ASP A 1 96 ? -7.355 -1.317 5.555 1 98.88 96 ASP A CA 1
ATOM 747 C C . ASP A 1 96 ? -5.91 -1.604 5.969 1 98.88 96 ASP A C 1
ATOM 749 O O . ASP A 1 96 ? -5.008 -1.605 5.129 1 98.88 96 ASP A O 1
ATOM 753 N N . GLN A 1 97 ? -5.727 -1.829 7.238 1 98.94 97 GLN A N 1
ATOM 754 C CA . GLN A 1 97 ? -4.387 -2.137 7.734 1 98.94 97 GLN A CA 1
ATOM 755 C C . GLN A 1 97 ? -3.852 -3.422 7.105 1 98.94 97 GLN A C 1
ATOM 757 O O . GLN A 1 97 ? -2.676 -3.498 6.746 1 98.94 97 GLN A O 1
ATOM 762 N N . ARG A 1 98 ? -4.68 -4.453 7.004 1 98.94 98 ARG A N 1
ATOM 763 C CA . ARG A 1 98 ? -4.25 -5.723 6.43 1 98.94 98 ARG A CA 1
ATOM 764 C C . ARG A 1 98 ? -3.961 -5.578 4.938 1 98.94 98 ARG A C 1
ATOM 766 O O . ARG A 1 98 ? -3.012 -6.176 4.426 1 98.94 98 ARG A O 1
ATOM 773 N N . LEU A 1 99 ? -4.805 -4.797 4.25 1 98.94 99 LEU A N 1
ATOM 774 C CA . LEU A 1 99 ? -4.562 -4.543 2.834 1 98.94 99 LEU A CA 1
ATOM 775 C C . LEU A 1 99 ? -3.254 -3.787 2.633 1 98.94 99 LEU A C 1
ATOM 777 O O . LEU A 1 99 ? -2.482 -4.102 1.726 1 98.94 99 LEU A O 1
ATOM 781 N N . ASP A 1 100 ? -2.996 -2.771 3.465 1 98.88 100 ASP A N 1
ATOM 782 C CA . ASP A 1 100 ? -1.754 -2.01 3.383 1 98.88 100 ASP A CA 1
ATOM 783 C C . ASP A 1 100 ? -0.553 -2.877 3.752 1 98.88 100 ASP A C 1
ATOM 785 O O . ASP A 1 100 ? 0.514 -2.76 3.143 1 98.88 100 ASP A O 1
ATOM 789 N N . PHE A 1 101 ? -0.692 -3.77 4.734 1 98.94 101 PHE A N 1
ATOM 790 C CA . PHE A 1 101 ? 0.341 -4.734 5.094 1 98.94 101 PHE A CA 1
ATOM 791 C C . PHE A 1 101 ? 0.701 -5.609 3.902 1 98.94 101 PHE A C 1
ATOM 793 O O . PHE A 1 101 ? 1.88 -5.855 3.637 1 98.94 101 PHE A O 1
ATOM 800 N N . ASP A 1 102 ? -0.308 -6.09 3.242 1 98.94 102 ASP A N 1
ATOM 801 C CA . ASP A 1 102 ? -0.06 -6.922 2.07 1 98.94 102 ASP A CA 1
ATOM 802 C C . ASP A 1 102 ? 0.696 -6.148 0.994 1 98.94 102 ASP A C 1
ATOM 804 O O . ASP A 1 102 ? 1.727 -6.609 0.498 1 98.94 102 ASP A O 1
ATOM 808 N N . LEU A 1 103 ? 0.232 -4.969 0.676 1 98.81 103 LEU A N 1
ATOM 809 C CA . LEU A 1 103 ? 0.824 -4.164 -0.388 1 98.81 103 LEU A CA 1
ATOM 810 C C . LEU A 1 103 ? 2.248 -3.756 -0.032 1 98.81 103 LEU A C 1
ATOM 812 O O . LEU A 1 103 ? 3.166 -3.918 -0.839 1 98.81 103 LEU A O 1
ATOM 816 N N . GLY A 1 104 ? 2.379 -3.258 1.181 1 98.62 104 GLY A N 1
ATOM 817 C CA . GLY A 1 104 ? 3.621 -2.602 1.556 1 98.62 104 GLY A CA 1
ATOM 818 C C . GLY A 1 104 ? 4.648 -3.553 2.137 1 98.62 104 GLY A C 1
ATOM 819 O O . GLY A 1 104 ? 5.832 -3.219 2.227 1 98.62 104 GLY A O 1
ATOM 820 N N . THR A 1 105 ? 4.203 -4.793 2.557 1 98.75 105 THR A N 1
ATOM 821 C CA . THR A 1 105 ? 5.121 -5.68 3.262 1 98.75 105 THR A CA 1
ATOM 822 C C . THR A 1 105 ? 5.094 -7.082 2.656 1 98.75 105 THR A C 1
ATOM 824 O O . THR A 1 105 ? 6.031 -7.484 1.968 1 98.75 105 THR A O 1
ATOM 827 N N . LEU A 1 106 ? 4.004 -7.809 2.752 1 98.94 106 LEU A N 1
ATOM 828 C CA . LEU A 1 106 ? 3.986 -9.227 2.402 1 98.94 106 LEU A CA 1
ATOM 829 C C . LEU A 1 106 ? 4.195 -9.414 0.904 1 98.94 106 LEU A C 1
ATOM 831 O O . LEU A 1 106 ? 5.176 -10.031 0.484 1 98.94 106 LEU A O 1
ATOM 835 N N . TYR A 1 107 ? 3.34 -8.852 0.083 1 98.81 107 TYR A N 1
ATOM 836 C CA . TYR A 1 107 ? 3.473 -8.977 -1.364 1 98.81 107 TYR A CA 1
ATOM 837 C C . TYR A 1 107 ? 4.754 -8.305 -1.854 1 98.81 107 TYR A C 1
ATOM 839 O O . TYR A 1 107 ? 5.426 -8.828 -2.748 1 98.81 107 TYR A O 1
ATOM 847 N N . SER A 1 108 ? 5.059 -7.129 -1.303 1 98.69 108 SER A N 1
ATOM 848 C CA . SER A 1 108 ? 6.266 -6.406 -1.679 1 98.69 108 SER A CA 1
ATOM 849 C C . SER A 1 108 ? 7.516 -7.25 -1.439 1 98.69 108 SER A C 1
ATOM 851 O O . SER A 1 108 ? 8.375 -7.359 -2.316 1 98.69 108 SER A O 1
ATOM 853 N N . ARG A 1 109 ? 7.633 -7.836 -0.246 1 98.75 109 ARG A N 1
ATOM 854 C CA . ARG A 1 109 ? 8.812 -8.633 0.095 1 98.75 109 ARG A CA 1
ATOM 855 C C . ARG A 1 109 ? 8.859 -9.914 -0.729 1 98.75 109 ARG A C 1
ATOM 857 O O . ARG A 1 109 ? 9.945 -10.367 -1.115 1 98.75 109 ARG A O 1
ATOM 864 N N . TYR A 1 110 ? 7.711 -10.531 -1.039 1 98.81 110 TYR A N 1
ATOM 865 C CA . TYR A 1 110 ? 7.652 -11.664 -1.959 1 98.81 110 TYR A CA 1
ATOM 866 C C . TYR A 1 110 ? 8.164 -11.273 -3.34 1 98.81 110 TYR A C 1
ATOM 868 O O . TYR A 1 110 ? 9 -11.977 -3.92 1 98.81 110 TYR A O 1
ATOM 876 N N . SER A 1 111 ? 7.668 -10.148 -3.887 1 98.31 111 SER A N 1
ATOM 877 C CA . SER A 1 111 ? 8.031 -9.688 -5.223 1 98.31 111 SER A CA 1
ATOM 878 C C . SER A 1 111 ? 9.531 -9.398 -5.316 1 98.31 111 SER A C 1
ATOM 880 O O . SER A 1 111 ? 10.164 -9.734 -6.316 1 98.31 111 SER A O 1
ATOM 882 N N . GLN A 1 112 ? 10.078 -8.789 -4.266 1 97.44 112 GLN A N 1
ATOM 883 C CA . GLN A 1 112 ? 11.5 -8.461 -4.234 1 97.44 112 GLN A CA 1
ATOM 884 C C . GLN A 1 112 ? 12.352 -9.727 -4.211 1 97.44 112 GLN A C 1
ATOM 886 O O . GLN A 1 112 ? 13.445 -9.758 -4.785 1 97.44 112 GLN A O 1
ATOM 891 N N . TYR A 1 113 ? 11.867 -10.75 -3.57 1 98.19 113 TYR A N 1
ATOM 892 C CA . TYR A 1 113 ? 12.617 -11.992 -3.447 1 98.19 113 TYR A CA 1
ATOM 893 C C . TYR A 1 113 ? 12.492 -12.836 -4.715 1 98.19 113 TYR A C 1
ATOM 895 O O . TYR A 1 113 ? 13.492 -13.305 -5.254 1 98.19 113 TYR A O 1
ATOM 903 N N . TYR A 1 114 ? 11.297 -12.961 -5.238 1 98.12 114 TYR A N 1
ATOM 904 C CA . TYR A 1 114 ? 11.055 -14.055 -6.168 1 98.12 114 TYR A CA 1
ATOM 905 C C . TYR A 1 114 ? 11.086 -13.57 -7.609 1 98.12 114 TYR A C 1
ATOM 907 O O . TYR A 1 114 ? 11.531 -14.289 -8.508 1 98.12 114 TYR A O 1
ATOM 915 N N . TYR A 1 115 ? 10.625 -12.344 -7.93 1 96.5 115 TYR A N 1
ATOM 916 C CA . TYR A 1 115 ? 10.477 -11.914 -9.312 1 96.5 115 TYR A CA 1
ATOM 917 C C . TYR A 1 115 ? 11.828 -11.773 -9.992 1 96.5 115 TYR A C 1
ATOM 919 O O . TYR A 1 115 ? 11.984 -12.133 -11.164 1 96.5 115 TYR A O 1
ATOM 927 N N . PRO A 1 116 ? 12.898 -11.273 -9.305 1 95.94 116 PRO A N 1
ATOM 928 C CA . PRO A 1 116 ? 14.203 -11.266 -9.961 1 95.94 116 PRO A CA 1
ATOM 929 C C . PRO A 1 116 ? 14.656 -12.656 -10.383 1 95.94 116 PRO A C 1
ATOM 931 O O . PRO A 1 116 ? 15.312 -12.812 -11.422 1 95.94 116 PRO A O 1
ATOM 934 N N . GLN A 1 117 ? 14.328 -13.656 -9.633 1 95.81 117 GLN A N 1
ATOM 935 C CA . GLN A 1 117 ? 14.648 -15.039 -10 1 95.81 117 GLN A CA 1
ATOM 936 C C . GLN A 1 117 ? 13.859 -15.477 -11.227 1 95.81 117 GLN A C 1
ATOM 938 O O . GLN A 1 117 ? 14.422 -16.047 -12.156 1 95.81 117 GLN A O 1
ATOM 943 N N . LEU A 1 118 ? 12.648 -15.125 -11.219 1 94.5 118 LEU A N 1
ATOM 944 C CA . LEU A 1 118 ? 11.727 -15.594 -12.25 1 94.5 118 LEU A CA 1
ATOM 945 C C . LEU A 1 118 ? 11.969 -14.852 -13.562 1 94.5 118 LEU A C 1
ATOM 947 O O . LEU A 1 118 ? 12.062 -15.477 -14.625 1 94.5 118 LEU A O 1
ATOM 951 N N . PHE A 1 119 ? 12.156 -13.531 -13.539 1 93.31 119 PHE A N 1
ATOM 952 C CA . PHE A 1 119 ? 12.117 -12.734 -14.758 1 93.31 119 PHE A CA 1
ATOM 953 C C . PHE A 1 119 ? 13.523 -12.375 -15.219 1 93.31 119 PHE A C 1
ATOM 955 O O . PHE A 1 119 ? 13.727 -12.023 -16.375 1 93.31 119 PHE A O 1
ATOM 962 N N . LEU A 1 120 ? 14.523 -12.43 -14.281 1 92.56 120 LEU A N 1
ATOM 963 C CA . LEU A 1 120 ? 15.859 -11.977 -14.648 1 92.56 120 LEU A CA 1
ATOM 964 C C . LEU A 1 120 ? 16.875 -13.102 -14.492 1 92.56 120 LEU A C 1
ATOM 966 O O . LEU A 1 120 ? 18.062 -12.922 -14.789 1 92.56 120 LEU A O 1
ATOM 970 N N . GLY A 1 121 ? 16.453 -14.219 -13.938 1 93.06 121 GLY A N 1
ATOM 971 C CA . GLY A 1 121 ? 17.359 -15.344 -13.742 1 93.06 121 GLY A CA 1
ATOM 972 C C . GLY A 1 121 ? 18.328 -15.133 -12.602 1 93.06 121 GLY A C 1
ATOM 973 O O . GLY A 1 121 ? 19.406 -15.734 -12.57 1 93.06 121 GLY A O 1
ATOM 974 N N . ALA A 1 122 ? 17.984 -14.25 -11.695 1 94.56 122 ALA A N 1
ATOM 975 C CA . ALA A 1 122 ? 18.844 -13.977 -10.547 1 94.56 122 ALA A CA 1
ATOM 976 C C . ALA A 1 122 ? 18.891 -15.164 -9.594 1 94.56 122 ALA A C 1
ATOM 978 O O . ALA A 1 122 ? 17.953 -15.969 -9.555 1 94.56 122 ALA A O 1
ATOM 979 N N . LYS A 1 123 ? 20.031 -15.25 -8.922 1 95.75 123 LYS A N 1
ATOM 980 C CA . LYS A 1 123 ? 20.125 -16.25 -7.867 1 95.75 123 LYS A CA 1
ATOM 981 C C . LYS A 1 123 ? 19.25 -15.867 -6.672 1 95.75 123 LYS A C 1
ATOM 983 O O . LYS A 1 123 ? 19.031 -14.68 -6.414 1 95.75 123 LYS A O 1
ATOM 988 N N . ALA A 1 124 ? 18.812 -16.891 -5.992 1 96.44 124 ALA A N 1
ATOM 989 C CA . ALA A 1 124 ? 18.047 -16.656 -4.766 1 96.44 124 ALA A CA 1
ATOM 990 C C . ALA A 1 124 ? 18.875 -15.859 -3.76 1 96.44 124 ALA A C 1
ATOM 992 O O . ALA A 1 124 ? 20.062 -16.109 -3.582 1 96.44 124 ALA A O 1
ATOM 993 N N . ASP A 1 125 ? 18.281 -14.867 -3.152 1 97 125 ASP A N 1
ATOM 994 C CA . ASP A 1 125 ? 18.906 -14.023 -2.143 1 97 125 ASP A CA 1
ATOM 995 C C . ASP A 1 125 ? 18.406 -14.375 -0.743 1 97 125 ASP A C 1
ATOM 997 O O . ASP A 1 125 ? 17.266 -14.055 -0.388 1 97 125 ASP A O 1
ATOM 1001 N N . GLN A 1 126 ? 19.266 -14.961 0.089 1 97.75 126 GLN A N 1
ATOM 1002 C CA . GLN A 1 126 ? 18.859 -15.453 1.4 1 97.75 126 GLN A CA 1
ATOM 1003 C C . GLN A 1 126 ? 18.406 -14.312 2.309 1 97.75 126 GLN A C 1
ATOM 1005 O O . GLN A 1 126 ? 17.547 -14.5 3.172 1 97.75 126 GLN A O 1
ATOM 1010 N N . GLY A 1 127 ? 19.031 -13.156 2.168 1 97.5 127 GLY A N 1
ATOM 1011 C CA . GLY A 1 127 ? 18.594 -11.992 2.924 1 97.5 127 GLY A CA 1
ATOM 1012 C C . GLY A 1 127 ? 17.172 -11.586 2.615 1 97.5 127 GLY A C 1
ATOM 1013 O O . GLY A 1 127 ? 16.391 -11.289 3.525 1 97.5 127 GLY A O 1
ATOM 1014 N N . LEU A 1 128 ? 16.828 -11.602 1.367 1 97.94 128 LEU A N 1
ATOM 1015 C CA . LEU A 1 128 ? 15.469 -11.25 0.956 1 97.94 128 LEU A CA 1
ATOM 1016 C C . LEU A 1 128 ? 14.477 -12.328 1.378 1 97.94 128 LEU A C 1
ATOM 1018 O O . LEU A 1 128 ? 13.336 -12.023 1.74 1 97.94 128 LEU A O 1
ATOM 1022 N N . LEU A 1 129 ? 14.891 -13.617 1.264 1 98.56 129 LEU A N 1
ATOM 1023 C CA . LEU A 1 129 ? 14.031 -14.688 1.747 1 98.56 129 LEU A CA 1
ATOM 1024 C C . LEU A 1 129 ? 13.719 -14.508 3.229 1 98.56 129 LEU A C 1
ATOM 1026 O O . LEU A 1 129 ? 12.57 -14.688 3.65 1 98.56 129 LEU A O 1
ATOM 1030 N N . LYS A 1 130 ? 14.695 -14.172 4.035 1 98.5 130 LYS A N 1
ATOM 1031 C CA . LYS A 1 130 ? 14.492 -13.969 5.469 1 98.5 130 LYS A CA 1
ATOM 1032 C C . LYS A 1 130 ? 13.484 -12.852 5.73 1 98.5 130 LYS A C 1
ATOM 1034 O O . LYS A 1 130 ? 12.68 -12.945 6.656 1 98.5 130 LYS A O 1
ATOM 1039 N N . LYS A 1 131 ? 13.555 -11.82 4.961 1 98.44 131 LYS A N 1
ATOM 1040 C CA . LYS A 1 131 ? 12.594 -10.727 5.09 1 98.44 131 LYS A CA 1
ATOM 1041 C C . LYS A 1 131 ? 11.18 -11.195 4.781 1 98.44 131 LYS A C 1
ATOM 1043 O O . LYS A 1 131 ? 10.227 -10.789 5.449 1 98.44 131 LYS A O 1
ATOM 1048 N N . LEU A 1 132 ? 11.039 -11.992 3.725 1 98.81 132 LEU A N 1
ATOM 1049 C CA . LEU A 1 132 ? 9.742 -12.555 3.387 1 98.81 132 LEU A CA 1
ATOM 1050 C C . LEU A 1 132 ? 9.234 -13.453 4.508 1 98.81 132 LEU A C 1
ATOM 1052 O O . LEU A 1 132 ? 8.055 -13.391 4.879 1 98.81 132 LEU A O 1
ATOM 1056 N N . GLU A 1 133 ? 10.109 -14.289 5.039 1 98.81 133 GLU A N 1
ATOM 1057 C CA . GLU A 1 133 ? 9.742 -15.164 6.148 1 98.81 133 GLU A CA 1
ATOM 1058 C C . GLU A 1 133 ? 9.281 -14.359 7.363 1 98.81 133 GLU A C 1
ATOM 1060 O O . GLU A 1 133 ? 8.328 -14.742 8.039 1 98.81 133 GLU A O 1
ATOM 1065 N N . GLU A 1 134 ? 9.938 -13.273 7.629 1 98.81 134 GLU A N 1
ATOM 1066 C CA . GLU A 1 134 ? 9.516 -12.383 8.703 1 98.81 134 GLU A CA 1
ATOM 1067 C C . GLU A 1 134 ? 8.102 -11.859 8.469 1 98.81 134 GLU A C 1
ATOM 1069 O O . GLU A 1 134 ? 7.305 -11.773 9.406 1 98.81 134 GLU A O 1
ATOM 1074 N N . ALA A 1 135 ? 7.805 -11.484 7.277 1 98.88 135 ALA A N 1
ATOM 1075 C CA . ALA A 1 135 ? 6.461 -11.016 6.949 1 98.88 135 ALA A CA 1
ATOM 1076 C C . ALA A 1 135 ? 5.422 -12.109 7.188 1 98.88 135 ALA A C 1
ATOM 1078 O O . ALA A 1 135 ? 4.312 -11.828 7.645 1 98.88 135 ALA A O 1
ATOM 1079 N N . LEU A 1 136 ? 5.75 -13.32 6.844 1 98.94 136 LEU A N 1
ATOM 1080 C CA . LEU A 1 136 ? 4.852 -14.445 7.094 1 98.94 136 LEU A CA 1
ATOM 1081 C C . LEU A 1 136 ? 4.672 -14.672 8.594 1 98.94 136 LEU A C 1
ATOM 1083 O O . LEU A 1 136 ? 3.594 -15.07 9.039 1 98.94 136 LEU A O 1
ATOM 1087 N N . VAL A 1 137 ? 5.707 -14.43 9.383 1 98.88 137 VAL A N 1
ATOM 1088 C CA . VAL A 1 137 ? 5.59 -14.492 10.836 1 98.88 137 VAL A CA 1
ATOM 1089 C C . VAL A 1 137 ? 4.605 -13.43 11.32 1 98.88 137 VAL A C 1
ATOM 1091 O O . VAL A 1 137 ? 3.768 -13.695 12.188 1 98.88 137 VAL A O 1
ATOM 1094 N N . PHE A 1 138 ? 4.715 -12.203 10.797 1 98.88 138 PHE A N 1
ATOM 1095 C CA . PHE A 1 138 ? 3.76 -11.164 11.148 1 98.88 138 PHE A CA 1
ATOM 1096 C C . PHE A 1 138 ? 2.334 -11.617 10.867 1 98.88 138 PHE A C 1
ATOM 1098 O O . PHE A 1 138 ? 1.468 -11.539 11.742 1 98.88 138 PHE A O 1
ATOM 1105 N N . LEU A 1 139 ? 2.09 -12.102 9.633 1 98.94 139 LEU A N 1
ATOM 1106 C CA . LEU A 1 139 ? 0.745 -12.539 9.281 1 98.94 139 LEU A CA 1
ATOM 1107 C C . LEU A 1 139 ? 0.269 -13.648 10.219 1 98.94 139 LEU A C 1
ATOM 1109 O O . LEU A 1 139 ? -0.886 -13.641 10.656 1 98.94 139 LEU A O 1
ATOM 1113 N N . ASN A 1 140 ? 1.154 -14.578 10.477 1 98.94 140 ASN A N 1
ATOM 1114 C CA . ASN A 1 140 ? 0.825 -15.648 11.406 1 98.94 140 ASN A CA 1
ATOM 1115 C C . ASN A 1 140 ? 0.387 -15.102 12.758 1 98.94 140 ASN A C 1
ATOM 1117 O O . ASN A 1 140 ? -0.553 -15.617 13.367 1 98.94 140 ASN A O 1
ATOM 1121 N N . THR A 1 141 ? 1.03 -14.094 13.234 1 98.75 141 THR A N 1
ATOM 1122 C CA . THR A 1 141 ? 0.719 -13.445 14.5 1 98.75 141 THR A CA 1
ATOM 1123 C C . THR A 1 141 ? -0.606 -12.688 14.414 1 98.75 141 THR A C 1
ATOM 1125 O O . THR A 1 141 ? -1.428 -12.758 15.328 1 98.75 141 THR A O 1
ATOM 1128 N N . PHE A 1 142 ? -0.833 -11.984 13.289 1 98.5 142 PHE A N 1
ATOM 1129 C CA . PHE A 1 142 ? -2.078 -11.25 13.094 1 98.5 142 PHE A CA 1
ATOM 1130 C C . PHE A 1 142 ? -3.277 -12.188 13.188 1 98.5 142 PHE A C 1
ATOM 1132 O O . PHE A 1 142 ? -4.352 -11.781 13.633 1 98.5 142 PHE A O 1
ATOM 1139 N N . LEU A 1 143 ? -3.133 -13.375 12.781 1 98.62 143 LEU A N 1
ATOM 1140 C CA . LEU A 1 143 ? -4.23 -14.328 12.648 1 98.62 143 LEU A CA 1
ATOM 1141 C C . LEU A 1 143 ? -4.484 -15.055 13.961 1 98.62 143 LEU A C 1
ATOM 1143 O O . LEU A 1 143 ? -5.484 -15.766 14.102 1 98.62 143 LEU A O 1
ATOM 1147 N N . GLU A 1 144 ? -3.596 -14.898 14.898 1 97.56 144 GLU A N 1
ATOM 1148 C CA . GLU A 1 144 ? -3.758 -15.578 16.172 1 97.56 144 GLU A CA 1
ATOM 1149 C C . GLU A 1 144 ? -5.062 -15.172 16.859 1 97.56 144 GLU A C 1
ATOM 1151 O O . GLU A 1 144 ? -5.34 -13.984 17.031 1 97.56 144 GLU A O 1
ATOM 1156 N N . GLY A 1 145 ? -5.906 -16.156 17.188 1 95.5 145 GLY A N 1
ATOM 1157 C CA . GLY A 1 145 ? -7.148 -15.922 17.906 1 95.5 145 GLY A CA 1
ATOM 1158 C C . GLY A 1 145 ? -8.25 -15.336 17.047 1 95.5 145 GLY A C 1
ATOM 1159 O O . GLY A 1 145 ? -9.273 -14.898 17.562 1 95.5 145 GLY A O 1
ATOM 1160 N N . ARG A 1 146 ? -8.062 -15.281 15.844 1 96.12 146 ARG A N 1
ATOM 1161 C CA . ARG A 1 146 ? -9.047 -14.734 14.914 1 96.12 146 ARG A CA 1
ATOM 1162 C C . ARG A 1 146 ? -9.477 -15.781 13.891 1 96.12 146 ARG A C 1
ATOM 1164 O O . ARG A 1 146 ? -8.688 -16.641 13.508 1 96.12 146 ARG A O 1
ATOM 1171 N N . THR A 1 147 ? -10.703 -15.664 13.469 1 98.12 147 THR A N 1
ATOM 1172 C CA . THR A 1 147 ? -11.18 -16.531 12.406 1 98.12 147 THR A CA 1
ATOM 1173 C C . THR A 1 147 ? -10.664 -16.062 11.047 1 98.12 147 THR A C 1
ATOM 1175 O O . THR A 1 147 ? -10.133 -16.859 10.273 1 98.12 147 THR A O 1
ATOM 1178 N N . TYR A 1 148 ? -10.836 -14.797 10.812 1 98.81 148 TYR A N 1
ATOM 1179 C CA . TYR A 1 148 ? -10.375 -14.188 9.57 1 98.81 148 TYR A CA 1
ATOM 1180 C C . TYR A 1 148 ? -9.336 -13.102 9.852 1 98.81 148 TYR A C 1
ATOM 1182 O O . TYR A 1 148 ? -9.023 -12.812 11.008 1 98.81 148 TYR A O 1
ATOM 1190 N N . ALA A 1 149 ? -8.75 -12.547 8.844 1 98.81 149 ALA A N 1
ATOM 1191 C CA . ALA A 1 149 ? -7.574 -11.688 8.953 1 98.81 149 ALA A CA 1
ATOM 1192 C C . ALA A 1 149 ? -7.902 -10.383 9.664 1 98.81 149 ALA A C 1
ATOM 1194 O O . ALA A 1 149 ? -7.031 -9.766 10.273 1 98.81 149 ALA A O 1
ATOM 1195 N N . ALA A 1 150 ? -9.156 -9.93 9.562 1 98.19 150 ALA A N 1
ATOM 1196 C CA . ALA A 1 150 ? -9.523 -8.656 10.18 1 98.19 150 ALA A CA 1
ATOM 1197 C C . ALA A 1 150 ? -10.633 -8.852 11.219 1 98.19 150 ALA A C 1
ATOM 1199 O O . ALA A 1 150 ? -11.258 -7.887 11.656 1 98.19 150 ALA A O 1
ATOM 1200 N N . GLY A 1 151 ? -10.992 -10.078 11.578 1 96.56 151 GLY A N 1
ATOM 1201 C CA . GLY A 1 151 ? -12.039 -10.336 12.555 1 96.56 151 GLY A CA 1
ATOM 1202 C C . GLY A 1 151 ? -12.734 -11.664 12.352 1 96.56 151 GLY A C 1
ATOM 1203 O O . GLY A 1 151 ? -12.102 -12.656 11.977 1 96.56 151 GLY A O 1
ATOM 1204 N N . ASP A 1 152 ? -14.039 -11.602 12.641 1 97.19 152 ASP A N 1
ATOM 1205 C CA . ASP A 1 152 ? -14.789 -12.852 12.664 1 97.19 152 ASP A CA 1
ATOM 1206 C C . ASP A 1 152 ? -15.5 -13.094 11.336 1 97.19 152 ASP A C 1
ATOM 1208 O O . ASP A 1 152 ? -16.062 -14.164 11.109 1 97.19 152 ASP A O 1
ATOM 1212 N N . LYS A 1 153 ? -15.453 -12.195 10.508 1 98 153 LYS A N 1
ATOM 1213 C CA . LYS A 1 153 ? -16.125 -12.312 9.219 1 98 153 LYS A CA 1
ATOM 1214 C C . LYS A 1 153 ? -15.125 -12.164 8.07 1 98 153 LYS A C 1
ATOM 1216 O O . LYS A 1 153 ? -14.094 -11.508 8.219 1 98 153 LYS A O 1
ATOM 1221 N N . LEU A 1 154 ? -15.492 -12.766 6.918 1 98.81 154 LEU A N 1
ATOM 1222 C CA . LEU A 1 154 ? -14.719 -12.609 5.688 1 98.81 154 LEU A CA 1
ATOM 1223 C C . LEU A 1 154 ? -14.789 -11.164 5.191 1 98.81 154 LEU A C 1
ATOM 1225 O O . LEU A 1 154 ? -15.875 -10.578 5.129 1 98.81 154 LEU A O 1
ATOM 1229 N N . THR A 1 155 ? -13.656 -10.57 4.91 1 98.88 155 THR A N 1
ATOM 1230 C CA . THR A 1 155 ? -13.609 -9.203 4.41 1 98.88 155 THR A CA 1
ATOM 1231 C C . THR A 1 155 ? -12.641 -9.086 3.234 1 98.88 155 THR A C 1
ATOM 1233 O O . THR A 1 155 ? -12.031 -10.078 2.826 1 98.88 155 THR A O 1
ATOM 1236 N N . LEU A 1 156 ? -12.445 -7.891 2.695 1 98.88 156 LEU A N 1
ATOM 1237 C CA . LEU A 1 156 ? -11.461 -7.582 1.666 1 98.88 156 LEU A CA 1
ATOM 1238 C C . LEU A 1 156 ? -10.055 -7.961 2.129 1 98.88 156 LEU A C 1
ATOM 1240 O O . LEU A 1 156 ? -9.203 -8.312 1.312 1 98.88 156 LEU A O 1
ATOM 1244 N N . ALA A 1 157 ? -9.789 -7.844 3.441 1 98.94 157 ALA A N 1
ATOM 1245 C CA . ALA A 1 157 ? -8.484 -8.234 3.967 1 98.94 157 ALA A CA 1
ATOM 1246 C C . ALA A 1 157 ? -8.148 -9.672 3.586 1 98.94 157 ALA A C 1
ATOM 1248 O O . ALA A 1 157 ? -7.039 -9.961 3.123 1 98.94 157 ALA A O 1
ATOM 1249 N N . ASP A 1 158 ? -9.117 -10.531 3.764 1 98.94 158 ASP A N 1
ATOM 1250 C CA . ASP A 1 158 ? -8.914 -11.945 3.465 1 98.94 158 ASP A CA 1
ATOM 1251 C C . ASP A 1 158 ? -8.75 -12.172 1.963 1 98.94 158 ASP A C 1
ATOM 1253 O O . ASP A 1 158 ? -7.883 -12.93 1.536 1 98.94 158 ASP A O 1
ATOM 1257 N N . LEU A 1 159 ? -9.57 -11.492 1.221 1 98.94 159 LEU A N 1
ATOM 1258 C CA . LEU A 1 159 ? -9.531 -11.68 -0.225 1 98.94 159 LEU A CA 1
ATOM 1259 C C . LEU A 1 159 ? -8.211 -11.172 -0.8 1 98.94 159 LEU A C 1
ATOM 1261 O O . LEU A 1 159 ? -7.672 -11.758 -1.739 1 98.94 159 LEU A O 1
ATOM 1265 N N . GLY A 1 160 ? -7.699 -10.07 -0.292 1 98.88 160 GLY A N 1
ATOM 1266 C CA . GLY A 1 160 ? -6.395 -9.578 -0.708 1 98.88 160 GLY A CA 1
ATOM 1267 C C . GLY A 1 160 ? -5.254 -10.492 -0.296 1 98.88 160 GLY A C 1
ATOM 1268 O O . GLY A 1 160 ? -4.445 -10.906 -1.133 1 98.88 160 GLY A O 1
ATOM 1269 N N . LEU A 1 161 ? -5.207 -10.859 0.942 1 98.94 161 LEU A N 1
ATOM 1270 C CA . LEU A 1 161 ? -4.113 -11.648 1.504 1 98.94 161 LEU A CA 1
ATOM 1271 C C . LEU A 1 161 ? -4.062 -13.039 0.874 1 98.94 161 LEU A C 1
ATOM 1273 O O . LEU A 1 161 ? -2.98 -13.578 0.639 1 98.94 161 LEU A O 1
ATOM 1277 N N . VAL A 1 162 ? -5.203 -13.648 0.561 1 98.94 162 VAL A N 1
ATOM 1278 C CA . VAL A 1 162 ? -5.211 -15.031 0.084 1 98.94 162 VAL A CA 1
ATOM 1279 C C . VAL A 1 162 ? -4.605 -15.094 -1.316 1 98.94 162 VAL A C 1
ATOM 1281 O O . VAL A 1 162 ? -3.977 -16.094 -1.682 1 98.94 162 VAL A O 1
ATOM 1284 N N . THR A 1 163 ? -4.789 -14.039 -2.113 1 98.81 163 THR A N 1
ATOM 1285 C CA . THR A 1 163 ? -4.184 -14.023 -3.439 1 98.81 163 THR A CA 1
ATOM 1286 C C . THR A 1 163 ? -2.66 -13.984 -3.336 1 98.81 163 THR A C 1
ATOM 1288 O O . THR A 1 163 ? -1.966 -14.656 -4.102 1 98.81 163 THR A O 1
ATOM 1291 N N . THR A 1 164 ? -2.105 -13.219 -2.385 1 98.88 164 THR A N 1
ATOM 1292 C CA . THR A 1 164 ? -0.667 -13.172 -2.15 1 98.88 164 THR A CA 1
ATOM 1293 C C . THR A 1 164 ? -0.164 -14.5 -1.6 1 98.88 164 THR A C 1
ATOM 1295 O O . THR A 1 164 ? 0.806 -15.062 -2.113 1 98.88 164 THR A O 1
ATOM 1298 N N . VAL A 1 165 ? -0.863 -15.07 -0.604 1 98.94 165 VAL A N 1
ATOM 1299 C CA . VAL A 1 165 ? -0.429 -16.297 0.058 1 98.94 165 VAL A CA 1
ATOM 1300 C C . VAL A 1 165 ? -0.495 -17.469 -0.921 1 98.94 165 VAL A C 1
ATOM 1302 O O . VAL A 1 165 ? 0.396 -18.312 -0.942 1 98.94 165 VAL A O 1
ATOM 1305 N N . SER A 1 166 ? -1.546 -17.531 -1.74 1 98.81 166 SER A N 1
ATOM 1306 C CA . SER A 1 166 ? -1.642 -18.578 -2.744 1 98.81 166 SER A CA 1
ATOM 1307 C C . SER A 1 166 ? -0.508 -18.484 -3.758 1 98.81 166 SER A C 1
ATOM 1309 O O . SER A 1 166 ? -0.007 -19.5 -4.238 1 98.81 166 SER A O 1
ATOM 1311 N N . THR A 1 167 ? -0.092 -17.297 -4.129 1 98.75 167 THR A N 1
ATOM 1312 C CA . THR A 1 167 ? 1.031 -17.078 -5.035 1 98.75 167 THR A CA 1
ATOM 1313 C C . THR A 1 167 ? 2.338 -17.531 -4.398 1 98.75 167 THR A C 1
ATOM 1315 O O . THR A 1 167 ? 3.15 -18.203 -5.047 1 98.75 167 THR A O 1
ATOM 1318 N N . ILE A 1 168 ? 2.533 -17.188 -3.129 1 98.81 168 ILE A N 1
ATOM 1319 C CA . ILE A 1 168 ? 3.711 -17.594 -2.371 1 98.81 168 ILE A CA 1
ATOM 1320 C C . ILE A 1 168 ? 3.783 -19.109 -2.318 1 98.81 168 ILE A C 1
ATOM 1322 O O . ILE A 1 168 ? 4.836 -19.703 -2.58 1 98.81 168 ILE A O 1
ATOM 1326 N N . ASP A 1 169 ? 2.668 -19.719 -2.035 1 98.69 169 ASP A N 1
ATOM 1327 C CA . ASP A 1 169 ? 2.572 -21.172 -1.976 1 98.69 169 ASP A CA 1
ATOM 1328 C C . ASP A 1 169 ? 2.885 -21.797 -3.332 1 98.69 169 ASP A C 1
ATOM 1330 O O . ASP A 1 169 ? 3.662 -22.75 -3.418 1 98.69 169 ASP A O 1
ATOM 1334 N N . THR A 1 170 ? 2.361 -21.266 -4.395 1 98.31 170 THR A N 1
ATOM 1335 C CA . THR A 1 170 ? 2.562 -21.766 -5.75 1 98.31 170 THR A CA 1
ATOM 1336 C C . THR A 1 170 ? 4.02 -21.609 -6.172 1 98.31 170 THR A C 1
ATOM 1338 O O . THR A 1 170 ? 4.543 -22.438 -6.93 1 98.31 170 THR A O 1
ATOM 1341 N N . ALA A 1 171 ? 4.711 -20.625 -5.648 1 97.81 171 ALA A N 1
ATOM 1342 C CA . ALA A 1 171 ? 6.113 -20.359 -5.961 1 97.81 171 ALA A CA 1
ATOM 1343 C C . ALA A 1 171 ? 7.027 -21.344 -5.25 1 97.81 171 ALA A C 1
ATOM 1345 O O . ALA A 1 171 ? 8.25 -21.328 -5.434 1 97.81 171 ALA A O 1
ATOM 1346 N N . GLY A 1 172 ? 6.473 -22.156 -4.352 1 97.31 172 GLY A N 1
ATOM 1347 C CA . GLY A 1 172 ? 7.238 -23.203 -3.697 1 97.31 172 GLY A CA 1
ATOM 1348 C C . GLY A 1 172 ? 7.801 -22.781 -2.355 1 97.31 172 GLY A C 1
ATOM 1349 O O . GLY A 1 172 ? 8.672 -23.453 -1.8 1 97.31 172 GLY A O 1
ATOM 1350 N N . ILE A 1 173 ? 7.449 -21.688 -1.883 1 97.88 173 ILE A N 1
ATOM 1351 C CA . ILE A 1 173 ? 7.844 -21.25 -0.548 1 97.88 173 ILE A CA 1
ATOM 1352 C C . ILE A 1 173 ? 6.926 -21.875 0.495 1 97.88 173 ILE A C 1
ATOM 1354 O O . ILE A 1 173 ? 5.711 -21.656 0.482 1 97.88 173 ILE A O 1
ATOM 1358 N N . SER A 1 174 ? 7.469 -22.594 1.39 1 98.06 174 SER A N 1
ATOM 1359 C CA . SER A 1 174 ? 6.711 -23.422 2.318 1 98.06 174 SER A CA 1
ATOM 1360 C C . SER A 1 174 ? 5.965 -22.562 3.342 1 98.06 174 SER A C 1
ATOM 1362 O O . SER A 1 174 ? 6.512 -21.594 3.869 1 98.06 174 SER A O 1
ATOM 1364 N N . LEU A 1 175 ? 4.742 -22.953 3.65 1 98.69 175 LEU A N 1
ATOM 1365 C CA . LEU A 1 175 ? 3.93 -22.312 4.676 1 98.69 175 LEU A CA 1
ATOM 1366 C C . LEU A 1 175 ? 3.879 -23.156 5.941 1 98.69 175 LEU A C 1
ATOM 1368 O O . LEU A 1 175 ? 3.146 -22.844 6.879 1 98.69 175 LEU A O 1
ATOM 1372 N N . ASP A 1 176 ? 4.637 -24.188 6.09 1 98.25 176 ASP A N 1
ATOM 1373 C CA . ASP A 1 176 ? 4.582 -25.188 7.148 1 98.25 176 ASP A CA 1
ATOM 1374 C C . ASP A 1 176 ? 4.883 -24.562 8.508 1 98.25 176 ASP A C 1
ATOM 1376 O O . ASP A 1 176 ? 4.324 -24.984 9.531 1 98.25 176 ASP A O 1
ATOM 1380 N N . SER A 1 177 ? 5.754 -23.594 8.555 1 98.56 177 SER A N 1
ATOM 1381 C CA . SER A 1 177 ? 6.211 -23 9.805 1 98.56 177 SER A CA 1
ATOM 1382 C C . SER A 1 177 ? 5.215 -21.969 10.32 1 98.56 177 SER A C 1
ATOM 1384 O O . SER A 1 177 ? 5.457 -21.328 11.344 1 98.56 177 SER A O 1
ATOM 1386 N N . TYR A 1 178 ? 4.078 -21.828 9.656 1 98.81 178 TYR A N 1
ATOM 1387 C CA . TYR A 1 178 ? 3.088 -20.812 9.984 1 98.81 178 TYR A CA 1
ATOM 1388 C C . TYR A 1 178 ? 1.698 -21.422 10.109 1 98.81 178 TYR A C 1
ATOM 1390 O O . TYR A 1 178 ? 0.844 -21.219 9.242 1 98.81 178 TYR A O 1
ATOM 1398 N N . PRO A 1 179 ? 1.384 -22.047 11.195 1 98.75 179 PRO A N 1
ATOM 1399 C CA . PRO A 1 179 ? 0.159 -22.844 11.328 1 98.75 179 PRO A CA 1
ATOM 1400 C C . PRO A 1 179 ? -1.107 -21.984 11.234 1 98.75 179 PRO A C 1
ATOM 1402 O O . PRO A 1 179 ? -2.115 -22.438 10.68 1 98.75 179 PRO A O 1
ATOM 1405 N N . ASN A 1 180 ? -1.062 -20.766 11.836 1 98.88 180 ASN A N 1
ATOM 1406 C CA . ASN A 1 180 ? -2.238 -19.922 11.719 1 98.88 180 ASN A CA 1
ATOM 1407 C C . ASN A 1 180 ? -2.502 -19.516 10.273 1 98.88 180 ASN A C 1
ATOM 1409 O O . ASN A 1 180 ? -3.654 -19.406 9.852 1 98.88 180 ASN A O 1
ATOM 1413 N N . VAL A 1 181 ? -1.44 -19.281 9.492 1 98.94 181 VAL A N 1
ATOM 1414 C CA . VAL A 1 181 ? -1.584 -18.953 8.078 1 98.94 181 VAL A CA 1
ATOM 1415 C C . VAL A 1 181 ? -2.193 -20.125 7.324 1 98.94 181 VAL A C 1
ATOM 1417 O O . VAL A 1 181 ? -3.104 -19.953 6.512 1 98.94 181 VAL A O 1
ATOM 1420 N N . GLN A 1 182 ? -1.709 -21.297 7.59 1 98.75 182 GLN A N 1
ATOM 1421 C CA . GLN A 1 182 ? -2.221 -22.484 6.918 1 98.75 182 GLN A CA 1
ATOM 1422 C C . GLN A 1 182 ? -3.707 -22.688 7.199 1 98.75 182 GLN A C 1
ATOM 1424 O O . GLN A 1 182 ? -4.492 -22.938 6.281 1 98.75 182 GLN A O 1
ATOM 1429 N N . LYS A 1 183 ? -4.043 -22.609 8.453 1 98.75 183 LYS A N 1
ATOM 1430 C CA . LYS A 1 183 ? -5.438 -22.781 8.852 1 98.75 183 LYS A CA 1
ATOM 1431 C C . LYS A 1 183 ? -6.328 -21.734 8.188 1 98.75 183 LYS A C 1
ATOM 1433 O O . LYS A 1 183 ? -7.379 -22.078 7.637 1 98.75 183 LYS A O 1
ATOM 1438 N N . TRP A 1 184 ? -5.945 -20.484 8.281 1 98.88 184 TRP A N 1
ATOM 1439 C CA . TRP A 1 184 ? -6.672 -19.375 7.668 1 98.88 184 TRP A CA 1
ATOM 1440 C C . TRP A 1 184 ? -6.785 -19.578 6.156 1 98.88 184 TRP A C 1
ATOM 1442 O O . TRP A 1 184 ? -7.848 -19.359 5.574 1 98.88 184 TRP A O 1
ATOM 1452 N N . TYR A 1 185 ? -5.684 -20 5.551 1 98.81 185 TYR A N 1
ATOM 1453 C CA . TYR A 1 185 ? -5.602 -20.219 4.109 1 98.81 185 TYR A CA 1
ATOM 1454 C C . TYR A 1 185 ? -6.625 -21.25 3.662 1 98.81 185 TYR A C 1
ATOM 1456 O O . TYR A 1 185 ? -7.406 -21 2.74 1 98.81 185 TYR A O 1
ATOM 1464 N N . GLU A 1 186 ? -6.699 -22.359 4.289 1 98.56 186 GLU A N 1
ATOM 1465 C CA . GLU A 1 186 ? -7.668 -23.406 3.975 1 98.56 186 GLU A CA 1
ATOM 1466 C C . GLU A 1 186 ? -9.094 -22.906 4.191 1 98.56 186 GLU A C 1
ATOM 1468 O O . GLU A 1 186 ? -9.992 -23.234 3.402 1 98.56 186 GLU A O 1
ATOM 1473 N N . LEU A 1 187 ? -9.281 -22.188 5.238 1 98.81 187 LEU A N 1
ATOM 1474 C CA . LEU A 1 187 ? -10.602 -21.641 5.523 1 98.81 187 LEU A CA 1
ATOM 1475 C C . LEU A 1 187 ? -11.07 -20.734 4.395 1 98.81 187 LEU A C 1
ATOM 1477 O O . LEU A 1 187 ? -12.203 -20.859 3.924 1 98.81 187 LEU A O 1
ATOM 1481 N N . VAL A 1 188 ? -10.242 -19.797 3.963 1 98.81 188 VAL A N 1
ATOM 1482 C CA . VAL A 1 188 ? -10.625 -18.828 2.945 1 98.81 188 VAL A CA 1
ATOM 1483 C C . VAL A 1 188 ? -10.883 -19.531 1.619 1 98.81 188 VAL A C 1
ATOM 1485 O O . VAL A 1 188 ? -11.828 -19.203 0.901 1 98.81 188 VAL A O 1
ATOM 1488 N N . LYS A 1 189 ? -10.109 -20.547 1.267 1 98.31 189 LYS A N 1
ATOM 1489 C CA . LYS A 1 189 ? -10.297 -21.328 0.04 1 98.31 189 LYS A CA 1
ATOM 1490 C C . LYS A 1 189 ? -11.703 -21.906 -0.029 1 98.31 189 LYS A C 1
ATOM 1492 O O . LYS A 1 189 ? -12.289 -22 -1.109 1 98.31 189 LYS A O 1
ATOM 1497 N N . THR A 1 190 ? -12.234 -22.188 1.1 1 98.19 190 THR A N 1
ATOM 1498 C CA . THR A 1 190 ? -13.5 -22.906 1.112 1 98.19 190 THR A CA 1
ATOM 1499 C C . THR A 1 190 ? -14.664 -21.953 1.373 1 98.19 190 THR A C 1
ATOM 1501 O O . THR A 1 190 ? -15.82 -22.297 1.132 1 98.19 190 THR A O 1
ATOM 1504 N N . THR A 1 191 ? -14.359 -20.75 1.841 1 98.56 191 THR A N 1
ATOM 1505 C CA . THR A 1 191 ? -15.461 -19.906 2.271 1 98.56 191 THR A CA 1
ATOM 1506 C C . THR A 1 191 ? -15.586 -18.672 1.368 1 98.56 191 THR A C 1
ATOM 1508 O O . THR A 1 191 ? -16.641 -18.031 1.326 1 98.56 191 THR A O 1
ATOM 1511 N N . ALA A 1 192 ? -14.531 -18.234 0.707 1 98.56 192 ALA A N 1
ATOM 1512 C CA . ALA A 1 192 ? -14.633 -17.094 -0.195 1 98.56 192 ALA A CA 1
ATOM 1513 C C . ALA A 1 192 ? -15.492 -17.422 -1.411 1 98.56 192 ALA A C 1
ATOM 1515 O O . ALA A 1 192 ? -15.188 -18.359 -2.154 1 98.56 192 ALA A O 1
ATOM 1516 N N . PRO A 1 193 ? -16.5 -16.656 -1.657 1 97.94 193 PRO A N 1
ATOM 1517 C CA . PRO A 1 193 ? -17.359 -16.969 -2.801 1 97.94 193 PRO A CA 1
ATOM 1518 C C . PRO A 1 193 ? -16.609 -16.891 -4.133 1 97.94 193 PRO A C 1
ATOM 1520 O O . PRO A 1 193 ? -15.922 -15.906 -4.41 1 97.94 193 PRO A O 1
ATOM 1523 N N . GLY A 1 194 ? -16.766 -17.984 -4.93 1 97.69 194 GLY A N 1
ATOM 1524 C CA . GLY A 1 194 ? -16.203 -18 -6.27 1 97.69 194 GLY A CA 1
ATOM 1525 C C . GLY A 1 194 ? -14.703 -18.234 -6.273 1 97.69 194 GLY A C 1
ATOM 1526 O O . GLY A 1 194 ? -14.031 -17.969 -7.273 1 97.69 194 GLY A O 1
ATOM 1527 N N . TYR A 1 195 ? -14.086 -18.672 -5.172 1 98.38 195 TYR A N 1
ATOM 1528 C CA . TYR A 1 195 ? -12.641 -18.828 -5.035 1 98.38 195 TYR A CA 1
ATOM 1529 C C . TYR A 1 195 ? -12.078 -19.672 -6.164 1 98.38 195 TYR A C 1
ATOM 1531 O O . TYR A 1 195 ? -11.125 -19.266 -6.84 1 98.38 195 TYR A O 1
ATOM 1539 N N . LYS A 1 196 ? -12.594 -20.812 -6.391 1 97.62 196 LYS A N 1
ATOM 1540 C CA . LYS A 1 196 ? -12.055 -21.734 -7.383 1 97.62 196 LYS A CA 1
ATOM 1541 C C . LYS A 1 196 ? -12.008 -21.094 -8.766 1 97.62 196 LYS A C 1
ATOM 1543 O O . LYS A 1 196 ? -10.961 -21.094 -9.422 1 97.62 196 LYS A O 1
ATOM 1548 N N . GLU A 1 197 ? -13.055 -20.5 -9.203 1 96.62 197 GLU A N 1
ATOM 1549 C CA . GLU A 1 197 ? -13.164 -19.938 -10.547 1 96.62 197 GLU A CA 1
ATOM 1550 C C . GLU A 1 197 ? -12.312 -18.688 -10.688 1 96.62 197 GLU A C 1
ATOM 1552 O O . GLU A 1 197 ? -11.766 -18.406 -11.758 1 96.62 197 GLU A O 1
ATOM 1557 N N . ALA A 1 198 ? -12.164 -17.953 -9.578 1 97.25 198 ALA A N 1
ATOM 1558 C CA . ALA A 1 198 ? -11.469 -16.672 -9.641 1 97.25 198 ALA A CA 1
ATOM 1559 C C . ALA A 1 198 ? -9.961 -16.844 -9.477 1 97.25 198 ALA A C 1
ATOM 1561 O O . ALA A 1 198 ? -9.18 -16.062 -10 1 97.25 198 ALA A O 1
ATOM 1562 N N . ILE A 1 199 ? -9.555 -17.875 -8.758 1 97.88 199 ILE A N 1
ATOM 1563 C CA . ILE A 1 199 ? -8.172 -17.953 -8.312 1 97.88 199 ILE A CA 1
ATOM 1564 C C . ILE A 1 199 ? -7.441 -19.062 -9.062 1 97.88 199 ILE A C 1
ATOM 1566 O O . ILE A 1 199 ? -6.328 -18.859 -9.555 1 97.88 199 ILE A O 1
ATOM 1570 N N . GLU A 1 200 ? -8.023 -20.203 -9.281 1 97.38 200 GLU A N 1
ATOM 1571 C CA . GLU A 1 200 ? -7.32 -21.406 -9.703 1 97.38 200 GLU A CA 1
ATOM 1572 C C . GLU A 1 200 ? -6.781 -21.266 -11.125 1 97.38 200 GLU A C 1
ATOM 1574 O O . GLU A 1 200 ? -5.641 -21.641 -11.398 1 97.38 200 GLU A O 1
ATOM 1579 N N . PRO A 1 201 ? -7.586 -20.734 -12.086 1 97.94 201 PRO A N 1
ATOM 1580 C CA . PRO A 1 201 ? -7.012 -20.547 -13.422 1 97.94 201 PRO A CA 1
ATOM 1581 C C . PRO A 1 201 ? -5.766 -19.656 -13.406 1 97.94 201 PRO A C 1
ATOM 1583 O O . PRO A 1 201 ? -4.812 -19.922 -14.141 1 97.94 201 PRO A O 1
ATOM 1586 N N . GLY A 1 202 ? -5.812 -18.594 -12.578 1 98.19 202 GLY A N 1
ATOM 1587 C CA . GLY A 1 202 ? -4.66 -17.703 -12.469 1 98.19 202 GLY A CA 1
ATOM 1588 C C . GLY A 1 202 ? -3.443 -18.391 -11.867 1 98.19 202 GLY A C 1
ATOM 1589 O O . GLY A 1 202 ? -2.314 -18.141 -12.297 1 98.19 202 GLY A O 1
ATOM 1590 N N . LEU A 1 203 ? -3.65 -19.25 -10.852 1 98.44 203 LEU A N 1
ATOM 1591 C CA . LEU A 1 203 ? -2.547 -20 -10.258 1 98.44 203 LEU A CA 1
ATOM 1592 C C . LEU A 1 203 ? -1.951 -20.984 -11.258 1 98.44 203 LEU A C 1
ATOM 1594 O O . LEU A 1 203 ? -0.734 -21.172 -11.289 1 98.44 203 LEU A O 1
ATOM 1598 N N . GLN A 1 204 ? -2.828 -21.578 -12.055 1 98.25 204 GLN A N 1
ATOM 1599 C CA . GLN A 1 204 ? -2.336 -22.453 -13.109 1 98.25 204 GLN A CA 1
ATOM 1600 C C . GLN A 1 204 ? -1.516 -21.688 -14.133 1 98.25 204 GLN A C 1
ATOM 1602 O O . GLN A 1 204 ? -0.468 -22.156 -14.578 1 98.25 204 GLN A O 1
ATOM 1607 N N . ALA A 1 205 ? -1.995 -20.531 -14.531 1 97.88 205 ALA A N 1
ATOM 1608 C CA . ALA A 1 205 ? -1.249 -19.672 -15.453 1 97.88 205 ALA A CA 1
ATOM 1609 C C . ALA A 1 205 ? 0.107 -19.297 -14.867 1 97.88 205 ALA A C 1
ATOM 1611 O O . ALA A 1 205 ? 1.107 -19.234 -15.586 1 97.88 205 ALA A O 1
ATOM 1612 N N . PHE A 1 206 ? 0.134 -18.984 -13.602 1 97.75 206 PHE A N 1
ATOM 1613 C CA . PHE A 1 206 ? 1.384 -18.641 -12.938 1 97.75 206 PHE A CA 1
ATOM 1614 C C . PHE A 1 206 ? 2.342 -19.828 -12.922 1 97.75 206 PHE A C 1
ATOM 1616 O O . PHE A 1 206 ? 3.535 -19.672 -13.188 1 97.75 206 PHE A O 1
ATOM 1623 N N . THR A 1 207 ? 1.854 -21.031 -12.625 1 97.75 207 THR A N 1
ATOM 1624 C CA . THR A 1 207 ? 2.656 -22.25 -12.664 1 97.75 207 THR A CA 1
ATOM 1625 C C . THR A 1 207 ? 3.252 -22.453 -14.055 1 97.75 207 THR A C 1
ATOM 1627 O O . THR A 1 207 ? 4.438 -22.75 -14.188 1 97.75 207 THR A O 1
ATOM 1630 N N . ASN A 1 208 ? 2.406 -22.25 -15.07 1 97.06 208 ASN A N 1
ATOM 1631 C CA . ASN A 1 208 ? 2.883 -22.375 -16.438 1 97.06 208 ASN A CA 1
ATOM 1632 C C . ASN A 1 208 ? 3.988 -21.375 -16.75 1 97.06 208 ASN A C 1
ATOM 1634 O O . ASN A 1 208 ? 4.957 -21.703 -17.438 1 97.06 208 ASN A O 1
ATOM 1638 N N . LEU A 1 209 ? 3.787 -20.156 -16.25 1 95.06 209 LEU A N 1
ATOM 1639 C CA . LEU A 1 209 ? 4.789 -19.125 -16.453 1 95.06 209 LEU A CA 1
ATOM 1640 C C . LEU A 1 209 ? 6.109 -19.5 -15.789 1 95.06 209 LEU A C 1
ATOM 1642 O O . LEU A 1 209 ? 7.176 -19.344 -16.391 1 95.06 209 LEU A O 1
ATOM 1646 N N . ILE A 1 210 ? 6.082 -19.984 -14.555 1 95.31 210 ILE A N 1
ATOM 1647 C CA . ILE A 1 210 ? 7.27 -20.422 -13.828 1 95.31 210 ILE A CA 1
ATOM 1648 C C . ILE A 1 210 ? 8 -21.484 -14.625 1 95.31 210 ILE A C 1
ATOM 1650 O O . ILE A 1 210 ? 9.211 -21.406 -14.828 1 95.31 210 ILE A O 1
ATOM 1654 N N . ASN A 1 211 ? 7.242 -22.469 -15.109 1 94.88 211 ASN A N 1
ATOM 1655 C CA . ASN A 1 211 ? 7.824 -23.562 -15.859 1 94.88 211 ASN A CA 1
ATOM 1656 C C . ASN A 1 211 ? 8.453 -23.094 -17.172 1 94.88 211 ASN A C 1
ATOM 1658 O O . ASN A 1 211 ? 9.516 -23.578 -17.562 1 94.88 211 ASN A O 1
ATOM 1662 N N . GLN A 1 212 ? 7.832 -22.156 -17.781 1 91.62 212 GLN A N 1
ATOM 1663 C CA . GLN A 1 212 ? 8.32 -21.609 -19.047 1 91.62 212 GLN A CA 1
ATOM 1664 C C . GLN A 1 212 ? 9.617 -20.828 -18.859 1 91.62 212 GLN A C 1
ATOM 1666 O O . GLN A 1 212 ? 10.562 -20.984 -19.625 1 91.62 212 GLN A O 1
ATOM 1671 N N . LEU A 1 213 ? 9.664 -20.047 -17.859 1 88.94 213 LEU A N 1
ATOM 1672 C CA . LEU A 1 213 ? 10.812 -19.172 -17.656 1 88.94 213 LEU A CA 1
ATOM 1673 C C . LEU A 1 213 ? 11.977 -19.906 -17.031 1 88.94 213 LEU A C 1
ATOM 1675 O O . LEU A 1 213 ? 13.141 -19.625 -17.328 1 88.94 213 LEU A O 1
ATOM 1679 N N . LYS A 1 214 ? 11.789 -20.844 -16.172 1 84.88 214 LYS A N 1
ATOM 1680 C CA . LYS A 1 214 ? 12.859 -21.656 -15.609 1 84.88 214 LYS A CA 1
ATOM 1681 C C . LYS A 1 214 ? 13.516 -22.516 -16.688 1 84.88 214 LYS A C 1
ATOM 1683 O O . LYS A 1 214 ? 14.734 -22.734 -16.672 1 84.88 214 LYS A O 1
ATOM 1688 N N . ALA A 1 215 ? 12.758 -22.953 -17.594 1 78.12 215 ALA A N 1
ATOM 1689 C CA . ALA A 1 215 ? 13.305 -23.719 -18.688 1 78.12 215 ALA A CA 1
ATOM 1690 C C . ALA A 1 215 ? 14.234 -22.875 -19.547 1 78.12 215 ALA A C 1
ATOM 1692 O O . ALA A 1 215 ? 15.234 -23.359 -20.078 1 78.12 215 ALA A O 1
ATOM 1693 N N . LYS A 1 216 ? 14.117 -21.781 -19.688 1 75.38 216 LYS A N 1
ATOM 1694 C CA . LYS A 1 216 ? 14.93 -20.891 -20.5 1 75.38 216 LYS A CA 1
ATOM 1695 C C . LYS A 1 216 ? 16.25 -20.547 -19.812 1 75.38 216 LYS A C 1
ATOM 1697 O O . LYS A 1 216 ? 17.25 -20.297 -20.484 1 75.38 216 LYS A O 1
ATOM 1702 N N . THR A 1 217 ? 16.141 -20.453 -18.484 1 70 217 THR A N 1
ATOM 1703 C CA . THR A 1 217 ? 17.344 -20.125 -17.75 1 70 217 THR A CA 1
ATOM 1704 C C . THR A 1 217 ? 18.297 -21.312 -17.688 1 70 217 THR A C 1
ATOM 1706 O O . THR A 1 217 ? 19.5 -21.156 -17.5 1 70 217 THR A O 1
ATOM 1709 N N . GLU A 1 218 ? 17.812 -22.531 -17.812 1 58.12 218 GLU A N 1
ATOM 1710 C CA . GLU A 1 218 ? 18.625 -23.75 -17.844 1 58.12 218 GLU A CA 1
ATOM 1711 C C . GLU A 1 218 ? 19.172 -24.016 -19.234 1 58.12 218 GLU A C 1
ATOM 1713 O O . GLU A 1 218 ? 20.109 -24.812 -19.391 1 58.12 218 GLU A O 1
ATOM 1718 N N . LEU A 1 219 ? 18.656 -23.312 -20.188 1 53.16 219 LEU A N 1
ATOM 1719 C CA . LEU A 1 219 ? 19.203 -23.453 -21.531 1 53.16 219 LEU A CA 1
ATOM 1720 C C . LEU A 1 219 ? 20.375 -22.5 -21.75 1 53.16 219 LEU A C 1
ATOM 1722 O O . LEU A 1 219 ? 21.359 -22.859 -22.406 1 53.16 219 LEU A O 1
ATOM 1726 N N . MET B 1 1 ? -11.555 11.227 24.953 1 63.44 1 MET B N 1
ATOM 1727 C CA . MET B 1 1 ? -10.336 10.547 25.406 1 63.44 1 MET B CA 1
ATOM 1728 C C . MET B 1 1 ? -9.219 10.688 24.391 1 63.44 1 MET B C 1
ATOM 1730 O O . MET B 1 1 ? -9.484 10.898 23.203 1 63.44 1 MET B O 1
ATOM 1734 N N . SER B 1 2 ? -7.848 10.93 24.781 1 87.69 2 SER B N 1
ATOM 1735 C CA . SER B 1 2 ? -6.77 11.367 23.906 1 87.69 2 SER B CA 1
ATOM 1736 C C . SER B 1 2 ? -6.188 10.188 23.125 1 87.69 2 SER B C 1
ATOM 1738 O O . SER B 1 2 ? -6.227 9.047 23.594 1 87.69 2 SER B O 1
ATOM 1740 N N . ILE B 1 3 ? -5.969 10.25 21.859 1 97.94 3 ILE B N 1
ATOM 1741 C CA . ILE B 1 3 ? -5.309 9.266 21.016 1 97.94 3 ILE B CA 1
ATOM 1742 C C . ILE B 1 3 ? -3.799 9.336 21.219 1 97.94 3 ILE B C 1
ATOM 1744 O O . ILE B 1 3 ? -3.199 10.406 21.109 1 97.94 3 ILE B O 1
ATOM 1748 N N . ALA B 1 4 ? -3.178 8.18 21.656 1 98.81 4 ALA B N 1
ATOM 1749 C CA . ALA B 1 4 ? -1.723 8.094 21.734 1 98.81 4 ALA B CA 1
ATOM 1750 C C . ALA B 1 4 ? -1.101 7.836 20.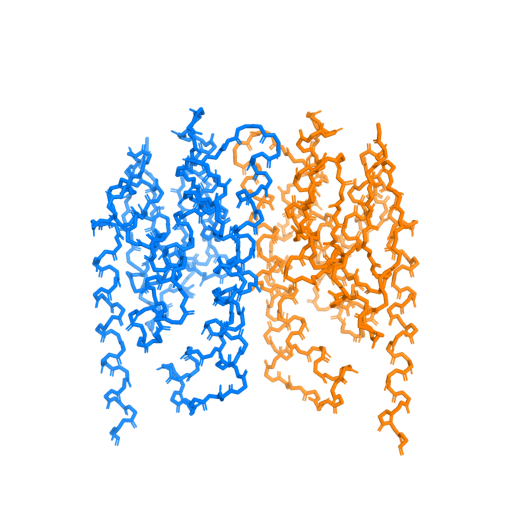375 1 98.81 4 ALA B C 1
ATOM 1752 O O . ALA B 1 4 ? -1.622 7.043 19.594 1 98.81 4 ALA B O 1
ATOM 1753 N N . LEU B 1 5 ? -0.056 8.539 20.094 1 98.88 5 LEU B N 1
ATOM 1754 C CA . LEU B 1 5 ? 0.737 8.312 18.891 1 98.88 5 LEU B CA 1
ATOM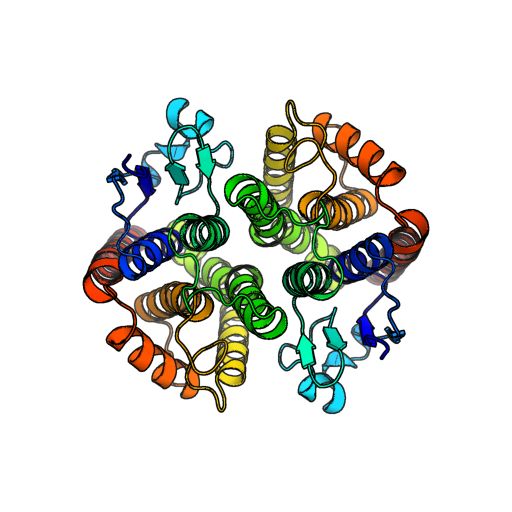 1755 C C . LEU B 1 5 ? 2.168 7.926 19.25 1 98.88 5 LEU B C 1
ATOM 1757 O O . LEU B 1 5 ? 2.908 8.727 19.812 1 98.88 5 LEU B O 1
ATOM 1761 N N . TYR B 1 6 ? 2.559 6.719 19 1 98.94 6 TYR B N 1
ATOM 1762 C CA . TYR B 1 6 ? 3.949 6.285 19.047 1 98.94 6 TYR B CA 1
ATOM 1763 C C . TYR B 1 6 ? 4.656 6.57 17.734 1 98.94 6 TYR B C 1
ATOM 1765 O O . TYR B 1 6 ? 4.258 6.059 16.672 1 98.94 6 TYR B O 1
ATOM 1773 N N . TYR B 1 7 ? 5.699 7.465 17.797 1 98.69 7 TYR B N 1
ATOM 1774 C CA . TYR B 1 7 ? 6.242 7.961 16.531 1 98.69 7 TYR B CA 1
ATOM 1775 C C . TYR B 1 7 ? 7.719 8.297 16.672 1 98.69 7 TYR B C 1
ATOM 1777 O O . TYR B 1 7 ? 8.25 8.344 17.781 1 98.69 7 TYR B O 1
ATOM 1785 N N . THR B 1 8 ? 8.375 8.406 15.586 1 98.5 8 THR B N 1
ATOM 1786 C CA . THR B 1 8 ? 9.703 8.984 15.422 1 98.5 8 THR B CA 1
ATOM 1787 C C . THR B 1 8 ? 9.664 10.188 14.484 1 98.5 8 THR B C 1
ATOM 1789 O O . THR B 1 8 ? 9.164 10.086 13.359 1 98.5 8 THR B O 1
ATOM 1792 N N . PRO B 1 9 ? 10.164 11.336 14.836 1 96.25 9 PRO B N 1
ATOM 1793 C CA . PRO B 1 9 ? 9.945 12.594 14.117 1 96.25 9 PRO B CA 1
ATOM 1794 C C . PRO B 1 9 ? 10.438 12.531 12.672 1 96.25 9 PRO B C 1
ATOM 1796 O O . PRO B 1 9 ? 9.789 13.078 11.773 1 96.25 9 PRO B O 1
ATOM 1799 N N . ALA B 1 10 ? 11.539 11.852 12.391 1 96.44 10 ALA B N 1
ATOM 1800 C CA . ALA B 1 10 ? 12.156 11.836 11.07 1 96.44 10 ALA B CA 1
ATOM 1801 C C . ALA B 1 10 ? 11.344 10.984 10.094 1 96.44 10 ALA B C 1
ATOM 1803 O O . ALA B 1 10 ? 11.57 11.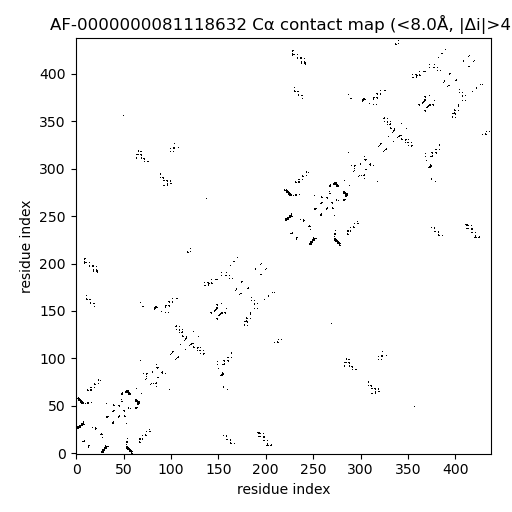031 8.883 1 96.44 10 ALA B O 1
ATOM 1804 N N . SER B 1 11 ? 10.414 10.227 10.594 1 97.62 11 SER B N 1
ATOM 1805 C CA . SER B 1 11 ? 9.672 9.242 9.812 1 97.62 11 SER B CA 1
ATOM 1806 C C . SER B 1 11 ? 8.594 9.906 8.969 1 97.62 11 SER B C 1
ATOM 1808 O O . SER B 1 11 ? 7.68 10.539 9.5 1 97.62 11 SER B O 1
ATOM 1810 N N . ALA B 1 12 ? 8.648 9.734 7.656 1 97.94 12 ALA B N 1
ATOM 1811 C CA . ALA B 1 12 ? 7.641 10.281 6.754 1 97.94 12 ALA B CA 1
ATOM 1812 C C . ALA B 1 12 ? 6.258 9.719 7.074 1 97.94 12 ALA B C 1
ATOM 1814 O O . ALA B 1 12 ? 5.285 10.469 7.184 1 97.94 12 ALA B O 1
ATOM 1815 N N . PRO B 1 13 ? 6.094 8.391 7.316 1 98.69 13 PRO B N 1
ATOM 1816 C CA . PRO B 1 13 ? 4.781 7.852 7.68 1 98.69 13 PRO B CA 1
ATOM 1817 C C . PRO B 1 13 ? 4.223 8.469 8.961 1 98.69 13 PRO B C 1
ATOM 1819 O O . PRO B 1 13 ? 3.01 8.648 9.086 1 98.69 13 PRO B O 1
ATOM 1822 N N . CYS B 1 14 ? 5.07 8.773 9.914 1 98.81 14 CYS B N 1
ATOM 1823 C CA . CYS B 1 14 ? 4.605 9.438 11.125 1 98.81 14 CYS B CA 1
ATOM 1824 C C . CYS B 1 14 ? 4.098 10.836 10.82 1 98.81 14 CYS B C 1
ATOM 1826 O O . CYS B 1 14 ? 3.086 11.273 11.375 1 98.81 14 CYS B O 1
ATOM 1828 N N . ARG B 1 15 ? 4.781 11.531 9.945 1 98.75 15 ARG B N 1
ATOM 1829 C CA . ARG B 1 15 ? 4.375 12.883 9.594 1 98.75 15 ARG B CA 1
ATOM 1830 C C . ARG B 1 15 ? 3.002 12.891 8.922 1 98.75 15 ARG B C 1
ATOM 1832 O O . ARG B 1 15 ? 2.23 13.836 9.086 1 98.75 15 ARG B O 1
ATOM 1839 N N . LEU B 1 16 ? 2.66 11.859 8.148 1 98.88 16 LEU B N 1
ATOM 1840 C CA . LEU B 1 16 ? 1.319 11.766 7.582 1 98.88 16 LEU B CA 1
ATOM 1841 C C . LEU B 1 16 ? 0.261 11.781 8.68 1 98.88 16 LEU B C 1
ATOM 1843 O O . LEU B 1 16 ? -0.722 12.516 8.586 1 98.88 16 LEU B O 1
ATOM 1847 N N . VAL B 1 17 ? 0.465 10.984 9.719 1 98.88 17 VAL B N 1
ATOM 1848 C CA . VAL B 1 17 ? -0.515 10.875 10.797 1 98.88 17 VAL B CA 1
ATOM 1849 C C . VAL B 1 17 ? -0.646 12.211 11.516 1 98.88 17 VAL B C 1
ATOM 1851 O O . VAL B 1 17 ? -1.756 12.664 11.812 1 98.88 17 VAL B O 1
ATOM 1854 N N . LEU B 1 18 ? 0.487 12.867 11.75 1 98.81 18 LEU B N 1
ATOM 1855 C CA . LEU B 1 18 ? 0.473 14.188 12.383 1 98.81 18 LEU B CA 1
ATOM 1856 C C . LEU B 1 18 ? -0.293 15.188 11.523 1 98.81 18 LEU B C 1
ATOM 1858 O O . LEU B 1 18 ? -1.088 15.977 12.039 1 98.81 18 LEU B O 1
ATOM 1862 N N . LEU B 1 19 ? -0.046 15.156 10.25 1 98.75 19 LEU B N 1
ATOM 1863 C CA . LEU B 1 19 ? -0.674 16.094 9.328 1 98.75 19 LEU B CA 1
ATOM 1864 C C . LEU B 1 19 ? -2.182 15.867 9.266 1 98.75 19 LEU B C 1
ATOM 1866 O O . LEU B 1 19 ? -2.957 16.828 9.258 1 98.75 19 LEU B O 1
ATOM 1870 N N . VAL B 1 20 ? -2.656 14.625 9.203 1 98.81 20 VAL B N 1
ATOM 1871 C CA . VAL B 1 20 ? -4.078 14.289 9.172 1 98.81 20 VAL B CA 1
ATOM 1872 C C . VAL B 1 20 ? -4.738 14.742 10.477 1 98.81 20 VAL B C 1
ATOM 1874 O O . VAL B 1 20 ? -5.832 15.312 10.461 1 98.81 20 VAL B O 1
ATOM 1877 N N . ALA B 1 21 ? -4.086 14.492 11.594 1 98.5 21 ALA B N 1
ATOM 1878 C CA . ALA B 1 21 ? -4.625 14.914 12.883 1 98.5 21 ALA B CA 1
ATOM 1879 C C . ALA B 1 21 ? -4.797 16.438 12.938 1 98.5 21 ALA B C 1
ATOM 1881 O O . ALA B 1 21 ? -5.805 16.938 13.445 1 98.5 21 AL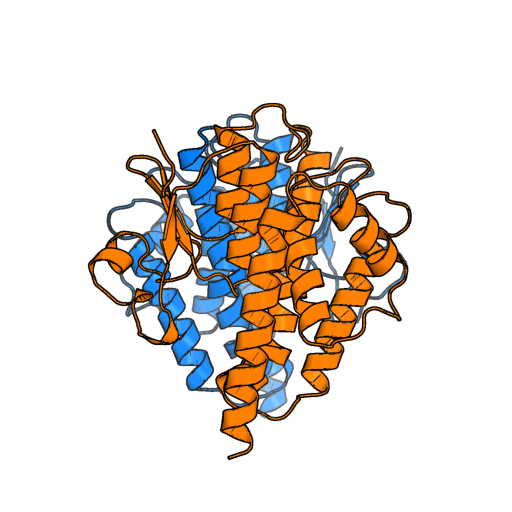A B O 1
ATOM 1882 N N . ALA B 1 22 ? -3.83 17.125 12.422 1 98.31 22 ALA B N 1
ATOM 1883 C CA . ALA B 1 22 ? -3.914 18.594 12.375 1 98.31 22 ALA B CA 1
ATOM 1884 C C . ALA B 1 22 ? -5.102 19.047 11.531 1 98.31 22 ALA B C 1
ATOM 1886 O O . ALA B 1 22 ? -5.855 19.938 11.938 1 98.31 22 ALA B O 1
ATOM 1887 N N . ALA B 1 23 ? -5.262 18.438 10.414 1 98.25 23 ALA B N 1
ATOM 1888 C CA . ALA B 1 23 ? -6.34 18.812 9.5 1 98.25 23 ALA B CA 1
ATOM 1889 C C . ALA B 1 23 ? -7.707 18.562 10.133 1 98.25 23 ALA B C 1
ATOM 1891 O O . ALA B 1 23 ? -8.672 19.266 9.828 1 98.25 23 ALA B O 1
ATOM 1892 N N . LEU B 1 24 ? -7.793 17.578 11.023 1 97.81 24 LEU B N 1
ATOM 1893 C CA . LEU B 1 24 ? -9.055 17.188 11.648 1 97.81 24 LEU B CA 1
ATOM 1894 C C . LEU B 1 24 ? -9.219 17.859 13.008 1 97.81 24 LEU B C 1
ATOM 1896 O O . LEU B 1 24 ? -10.25 17.703 13.664 1 97.81 24 LEU B O 1
ATOM 1900 N N . ASN B 1 25 ? -8.18 18.531 13.469 1 96.44 25 ASN B N 1
ATOM 1901 C CA . ASN B 1 25 ? -8.141 19.125 14.805 1 96.44 25 ASN B CA 1
ATOM 1902 C C . ASN B 1 25 ? -8.305 18.062 15.883 1 96.44 25 ASN B C 1
ATOM 1904 O O . ASN B 1 25 ? -9.086 18.234 16.828 1 96.44 25 ASN B O 1
ATOM 1908 N N . VAL B 1 26 ? -7.668 16.922 15.648 1 97 26 VAL B N 1
ATOM 1909 C CA . VAL B 1 26 ? -7.605 15.836 16.625 1 97 26 VAL B CA 1
ATOM 1910 C C . VAL B 1 26 ? -6.305 15.93 17.422 1 97 26 VAL B C 1
ATOM 1912 O O . VAL B 1 26 ? -5.223 16.062 16.844 1 97 26 VAL B O 1
ATOM 1915 N N . GLN B 1 27 ? -6.379 15.859 18.672 1 96.06 27 GLN B N 1
ATOM 1916 C CA . GLN B 1 27 ? -5.199 15.93 19.531 1 96.06 27 GLN B CA 1
ATOM 1917 C C . GLN B 1 27 ? -4.555 14.562 19.688 1 96.06 27 GLN B C 1
ATOM 1919 O O . GLN B 1 27 ? -5.242 13.578 19.984 1 96.06 27 GLN B O 1
ATOM 1924 N N . LEU B 1 28 ? -3.266 14.531 19.531 1 98.06 28 LEU B N 1
ATOM 1925 C CA . LEU B 1 28 ? -2.482 13.312 19.719 1 98.06 28 LEU B CA 1
ATOM 1926 C C . LEU B 1 28 ? -1.51 13.461 20.875 1 98.06 28 LEU B C 1
ATOM 1928 O O . LEU B 1 28 ? -0.858 14.5 21.031 1 98.06 28 LEU B O 1
ATOM 1932 N N . GLU B 1 29 ? -1.541 12.531 21.703 1 98.5 29 GLU B N 1
ATOM 1933 C CA . GLU B 1 29 ? -0.485 12.414 22.703 1 98.5 29 GLU B CA 1
ATOM 1934 C C . GLU B 1 29 ? 0.736 11.695 22.141 1 98.5 29 GLU B C 1
ATOM 1936 O O . GLU B 1 29 ? 0.701 10.484 21.922 1 98.5 29 GLU B O 1
ATOM 1941 N N . GLN B 1 30 ? 1.814 12.406 22.016 1 98 30 GLN B N 1
ATOM 1942 C CA . GLN B 1 30 ? 2.975 11.891 21.297 1 98 30 GLN B CA 1
ATOM 1943 C C . GLN B 1 30 ? 3.908 11.133 22.234 1 98 30 GLN B C 1
ATOM 1945 O O . GLN B 1 30 ? 4.254 11.625 23.297 1 98 30 GLN B O 1
ATOM 1950 N N . HIS B 1 31 ? 4.227 9.922 21.875 1 98.56 31 HIS B N 1
ATOM 1951 C CA . HIS B 1 31 ? 5.219 9.078 22.547 1 98.56 31 HIS B CA 1
ATOM 1952 C C . HIS B 1 31 ? 6.375 8.75 21.609 1 98.56 31 HIS B C 1
ATOM 1954 O O . HIS B 1 31 ? 6.207 8.008 20.641 1 98.56 31 HIS B O 1
ATOM 1960 N N . LEU B 1 32 ? 7.539 9.273 21.984 1 98.44 32 LEU B N 1
ATOM 1961 C CA . LEU B 1 32 ? 8.719 9.062 21.141 1 98.44 32 LEU B CA 1
ATOM 1962 C C . LEU B 1 32 ? 9.18 7.613 21.203 1 98.44 32 LEU B C 1
ATOM 1964 O O . LEU B 1 32 ? 9.219 7.016 22.281 1 98.44 32 LEU B O 1
ATOM 1968 N N . VAL B 1 33 ? 9.414 7.023 20.078 1 98.75 33 VAL B N 1
ATOM 1969 C CA . VAL B 1 33 ? 10.016 5.699 19.953 1 98.75 33 VAL B CA 1
ATOM 1970 C C . VAL B 1 33 ? 11.43 5.828 19.406 1 98.75 33 VAL B C 1
ATOM 1972 O O . VAL B 1 33 ? 11.633 6.293 18.281 1 98.75 33 VAL B O 1
ATOM 1975 N N . ASN B 1 34 ? 12.461 5.477 20.203 1 98 34 ASN B N 1
ATOM 1976 C CA . ASN B 1 34 ? 13.852 5.438 19.766 1 98 34 ASN B CA 1
ATOM 1977 C C . ASN B 1 34 ? 14.156 4.16 18.984 1 98 34 ASN B C 1
ATOM 1979 O O . ASN B 1 34 ? 14.57 3.156 19.562 1 98 34 ASN B O 1
ATOM 1983 N N . LEU B 1 35 ? 14.039 4.223 17.719 1 96.75 35 LEU B N 1
ATOM 1984 C CA . LEU B 1 35 ? 14.211 3.041 16.875 1 96.75 35 LEU B CA 1
ATOM 1985 C C . LEU B 1 35 ? 15.648 2.537 16.922 1 96.75 35 LEU B C 1
ATOM 1987 O O . LEU B 1 35 ? 15.883 1.328 16.984 1 96.75 35 LEU B O 1
ATOM 1991 N N . MET B 1 36 ? 16.547 3.41 16.844 1 93.31 36 MET B N 1
ATOM 1992 C CA . MET B 1 36 ? 17.953 3.02 16.891 1 93.31 36 MET B CA 1
ATOM 1993 C C . MET B 1 36 ? 18.297 2.35 18.203 1 93.31 36 MET B C 1
ATOM 1995 O O . MET B 1 36 ? 19.172 1.476 18.266 1 93.31 36 MET B O 1
ATOM 1999 N N . GLY B 1 37 ? 17.625 2.744 19.203 1 96.31 37 GLY B N 1
ATOM 2000 C CA . GLY B 1 37 ? 17.844 2.164 20.516 1 96.31 37 GLY B CA 1
ATOM 2001 C C . GLY B 1 37 ? 17.062 0.882 20.734 1 96.31 37 GLY B C 1
ATOM 2002 O O . GLY B 1 37 ? 17.203 0.235 21.781 1 96.31 37 GLY B O 1
ATOM 2003 N N . GLY B 1 38 ? 16.156 0.508 19.875 1 97.81 38 GLY B N 1
ATOM 2004 C CA . GLY B 1 38 ? 15.445 -0.76 19.938 1 97.81 38 GLY B CA 1
ATOM 2005 C C . GLY B 1 38 ? 14.148 -0.686 20.719 1 97.81 38 GLY B C 1
ATOM 2006 O O . GLY B 1 38 ? 13.625 -1.711 21.156 1 97.81 38 GLY B O 1
ATOM 2007 N N . ASP B 1 39 ? 13.617 0.516 20.922 1 98.56 39 ASP B N 1
ATOM 2008 C CA . ASP B 1 39 ? 12.375 0.675 21.672 1 98.56 39 ASP B CA 1
ATOM 2009 C C . ASP B 1 39 ? 11.25 -0.144 21.047 1 98.56 39 ASP B C 1
ATOM 2011 O O . ASP B 1 39 ? 10.367 -0.64 21.766 1 98.56 39 ASP B O 1
ATOM 2015 N N . GLN B 1 40 ? 11.219 -0.332 19.75 1 98.31 40 GLN B N 1
ATOM 2016 C CA . GLN B 1 40 ? 10.141 -0.994 19.016 1 98.31 40 GLN B CA 1
ATOM 2017 C C . GLN B 1 40 ? 10.125 -2.494 19.297 1 98.31 40 GLN B C 1
ATOM 2019 O O . GLN B 1 40 ? 9.164 -3.186 18.969 1 98.31 40 GLN B O 1
ATOM 2024 N N . PHE B 1 41 ? 11.172 -2.959 19.906 1 98.31 41 PHE B N 1
ATOM 2025 C CA . PHE B 1 41 ? 11.258 -4.391 20.172 1 98.31 41 PHE B CA 1
ATOM 2026 C C . PHE B 1 41 ? 10.938 -4.703 21.625 1 98.31 41 PHE B C 1
ATOM 2028 O O . PHE B 1 41 ? 10.906 -5.867 22.031 1 98.31 41 PHE B O 1
ATOM 2035 N N . LYS B 1 42 ? 10.742 -3.707 22.406 1 98.44 42 LYS B N 1
ATOM 2036 C CA . LYS B 1 42 ? 10.375 -3.932 23.812 1 98.44 42 LYS B CA 1
ATOM 2037 C C . LYS B 1 42 ? 8.992 -4.566 23.922 1 98.44 42 LYS B C 1
ATOM 2039 O O . LYS B 1 42 ? 8.094 -4.254 23.125 1 98.44 42 LYS B O 1
ATOM 2044 N N . PRO B 1 43 ? 8.758 -5.387 24.922 1 98.12 43 PRO B N 1
ATOM 2045 C CA . PRO B 1 43 ? 7.516 -6.152 25.047 1 98.12 43 PRO B CA 1
ATOM 2046 C C . PRO B 1 43 ? 6.273 -5.266 25.078 1 98.12 43 PRO B C 1
ATOM 2048 O O . PRO B 1 43 ? 5.25 -5.617 24.484 1 98.12 43 PRO B O 1
ATOM 2051 N N . ASP B 1 44 ? 6.363 -4.176 25.734 1 97.88 44 ASP B N 1
ATOM 2052 C CA . ASP B 1 44 ? 5.199 -3.303 25.844 1 97.88 44 ASP B CA 1
ATOM 2053 C C . ASP B 1 44 ? 4.793 -2.76 24.484 1 97.88 44 ASP B C 1
ATOM 2055 O O . ASP B 1 44 ? 3.602 -2.629 24.188 1 97.88 44 ASP B O 1
ATOM 2059 N N . PHE B 1 45 ? 5.797 -2.395 23.656 1 98.62 45 PHE B N 1
ATOM 2060 C CA . PHE B 1 45 ? 5.469 -1.907 22.312 1 98.62 45 PHE B CA 1
ATOM 2061 C C . PHE B 1 45 ? 5 -3.049 21.422 1 98.62 45 PHE B C 1
ATOM 2063 O O . PHE B 1 45 ? 4.066 -2.885 20.625 1 98.62 45 PHE B O 1
ATOM 2070 N N . LEU B 1 46 ? 5.617 -4.223 21.578 1 98.31 46 LEU B N 1
ATOM 2071 C CA . LEU B 1 46 ? 5.262 -5.375 20.75 1 98.31 46 LEU B CA 1
ATOM 2072 C C . LEU B 1 46 ? 3.834 -5.82 21.031 1 98.31 46 LEU B C 1
ATOM 2074 O O . LEU B 1 46 ? 3.158 -6.352 20.156 1 98.31 46 LEU B O 1
ATOM 2078 N N . LYS B 1 47 ? 3.338 -5.578 22.203 1 97.56 47 LYS B N 1
ATOM 2079 C CA . LYS B 1 47 ? 1.947 -5.875 22.531 1 97.56 47 LYS B CA 1
ATOM 2080 C C . LYS B 1 47 ? 0.992 -4.977 21.75 1 97.56 47 LYS B C 1
ATOM 2082 O O . LYS B 1 47 ? -0.124 -5.383 21.422 1 97.56 47 LYS B O 1
ATOM 2087 N N . LEU B 1 48 ? 1.42 -3.73 21.5 1 98.19 48 LEU B N 1
ATOM 2088 C CA . LEU B 1 48 ? 0.606 -2.781 20.75 1 98.19 48 LEU B CA 1
ATOM 2089 C C . LEU B 1 48 ? 0.663 -3.082 19.25 1 98.19 48 LEU B C 1
ATOM 2091 O O . LEU B 1 48 ? -0.365 -3.053 18.578 1 98.19 48 LEU B O 1
ATOM 2095 N N . ASN B 1 49 ? 1.838 -3.383 18.781 1 98.69 49 ASN B N 1
ATOM 2096 C CA . ASN B 1 49 ? 2.104 -3.592 17.375 1 98.69 49 ASN B CA 1
ATOM 2097 C C . ASN B 1 49 ? 3.139 -4.691 17.156 1 98.69 49 ASN B C 1
ATOM 2099 O O . ASN B 1 49 ? 4.336 -4.414 17.078 1 98.69 49 ASN B O 1
ATOM 2103 N N . PRO B 1 50 ? 2.697 -5.891 16.875 1 98.38 50 PRO B N 1
ATOM 2104 C CA . PRO B 1 50 ? 3.623 -7.012 16.688 1 98.38 50 PRO B CA 1
ATOM 2105 C C . PRO B 1 50 ? 4.531 -6.824 15.477 1 98.38 50 PRO B C 1
ATOM 2107 O O . PRO B 1 50 ? 5.551 -7.508 15.352 1 98.38 50 PRO B O 1
ATOM 2110 N N . GLN B 1 51 ? 4.16 -5.934 14.57 1 98.69 51 GLN B N 1
ATOM 2111 C CA . GLN B 1 51 ? 4.996 -5.629 13.414 1 98.69 51 GLN B CA 1
ATOM 2112 C C . GLN B 1 51 ? 6.098 -4.641 13.781 1 98.69 51 GLN B C 1
ATOM 2114 O O . GLN B 1 51 ? 7.027 -4.422 13 1 98.69 51 GLN B O 1
ATOM 2119 N N . HIS B 1 52 ? 5.977 -3.955 14.938 1 98.69 52 HIS B N 1
ATOM 2120 C CA . HIS B 1 52 ? 6.988 -3.129 15.594 1 98.69 52 HIS B CA 1
ATOM 2121 C C . HIS B 1 52 ? 7.383 -1.946 14.711 1 98.69 52 HIS B C 1
ATOM 2123 O O . HIS B 1 52 ? 8.57 -1.645 14.57 1 98.69 52 HIS B O 1
ATOM 2129 N N . THR B 1 53 ? 6.41 -1.4 14.023 1 98.62 53 THR B N 1
ATOM 2130 C CA . THR B 1 53 ? 6.656 -0.227 13.195 1 98.62 53 THR B CA 1
ATOM 2131 C C . THR B 1 53 ? 6.059 1.022 13.836 1 98.62 53 THR B C 1
ATOM 2133 O O . THR B 1 53 ? 5.223 0.926 14.734 1 98.62 53 THR B O 1
ATOM 2136 N N . VAL B 1 54 ? 6.555 2.143 13.453 1 98.69 54 VAL B N 1
ATOM 2137 C CA . VAL B 1 54 ? 5.914 3.436 13.672 1 98.69 54 VAL B CA 1
ATOM 2138 C C . VAL B 1 54 ? 5.398 3.986 12.344 1 98.69 54 VAL B C 1
ATOM 2140 O O . VAL B 1 54 ? 5.941 3.676 11.281 1 98.69 54 VAL B O 1
ATOM 2143 N N . PRO B 1 55 ? 4.32 4.77 12.367 1 98.88 55 PRO B N 1
ATOM 2144 C CA . PRO B 1 55 ? 3.496 5.18 13.508 1 98.88 55 PRO B CA 1
ATOM 2145 C C . PRO B 1 55 ? 2.6 4.055 14.016 1 98.88 55 PRO B C 1
ATOM 2147 O O . PRO B 1 55 ? 2.236 3.152 13.258 1 98.88 55 PRO B O 1
ATOM 2150 N N . THR B 1 56 ? 2.334 4.051 15.289 1 98.94 56 THR B N 1
ATOM 2151 C CA . THR B 1 56 ? 1.296 3.262 15.945 1 98.94 56 THR B CA 1
ATOM 2152 C C . THR B 1 56 ? 0.424 4.145 16.828 1 98.94 56 THR B C 1
ATOM 2154 O O . THR B 1 56 ? 0.937 4.957 17.609 1 98.94 56 THR B O 1
ATOM 2157 N N . ILE B 1 57 ? -0.89 4.062 16.672 1 98.94 57 ILE B N 1
ATOM 2158 C CA . ILE B 1 57 ? -1.76 4.828 17.562 1 98.94 57 ILE B CA 1
ATOM 2159 C C . ILE B 1 57 ? -2.484 3.877 18.516 1 98.94 57 ILE B C 1
ATOM 2161 O O . ILE B 1 57 ? -2.619 2.686 18.234 1 98.94 57 ILE B O 1
ATOM 2165 N N . VAL B 1 58 ? -2.908 4.383 19.625 1 98.81 58 VAL B N 1
ATOM 2166 C CA . VAL B 1 58 ? -3.828 3.74 20.547 1 98.81 58 VAL B CA 1
ATOM 2167 C C . VAL B 1 58 ? -5.004 4.668 20.844 1 98.81 58 VAL B C 1
ATOM 2169 O O . VAL B 1 58 ? -4.824 5.754 21.406 1 98.81 58 VAL B O 1
ATOM 2172 N N . ASP B 1 59 ? -6.164 4.344 20.391 1 98.44 59 ASP B N 1
ATOM 2173 C CA . ASP B 1 59 ? -7.418 5.051 20.641 1 98.44 59 ASP B CA 1
ATOM 2174 C C . ASP B 1 59 ? -8.344 4.234 21.531 1 98.44 59 ASP B C 1
ATOM 2176 O O . ASP B 1 59 ? -9.117 3.402 21.062 1 98.44 59 ASP B O 1
ATOM 2180 N N . GLY B 1 60 ? -8.344 4.535 22.812 1 96.81 60 GLY B N 1
ATOM 2181 C CA . GLY B 1 60 ? -8.992 3.65 23.766 1 96.81 60 GLY B CA 1
ATOM 2182 C C . GLY B 1 60 ? -8.336 2.287 23.859 1 96.81 60 GLY B C 1
ATOM 2183 O O . GLY B 1 60 ? -7.137 2.184 24.125 1 96.81 60 GLY B O 1
ATOM 2184 N N . ASP B 1 61 ? -9.047 1.276 23.5 1 95.75 61 ASP B N 1
ATOM 2185 C CA . ASP B 1 61 ? -8.539 -0.09 23.562 1 95.75 61 ASP B CA 1
ATOM 2186 C C . ASP B 1 61 ? -8.125 -0.583 22.188 1 95.75 61 ASP B C 1
ATOM 2188 O O . ASP B 1 61 ? -7.875 -1.776 22 1 95.75 61 ASP B O 1
ATOM 2192 N N . PHE B 1 62 ? -8.039 0.363 21.344 1 97.69 62 PHE B N 1
ATOM 2193 C CA . PHE B 1 62 ? -7.789 -0.002 19.953 1 97.69 62 PHE B CA 1
ATOM 2194 C C . PHE B 1 62 ? -6.414 0.482 19.5 1 97.69 62 PHE B C 1
ATOM 2196 O O . PHE B 1 62 ? -6.145 1.686 19.5 1 97.69 62 PHE B O 1
ATOM 2203 N N . SER B 1 63 ? -5.504 -0.446 19.141 1 98.69 63 SER B N 1
ATOM 2204 C CA . SER B 1 63 ? -4.207 -0.122 18.562 1 98.69 63 SER B CA 1
ATOM 2205 C C . SER B 1 63 ? -4.211 -0.306 17.047 1 98.69 63 SER B C 1
ATOM 2207 O O . SER B 1 63 ? -4.797 -1.264 16.547 1 98.69 63 SER B O 1
ATOM 2209 N N . LEU B 1 64 ? -3.59 0.587 16.375 1 98.88 64 LEU B N 1
ATOM 2210 C CA . LEU B 1 64 ? -3.555 0.553 14.922 1 98.88 64 LEU B CA 1
ATOM 2211 C C . LEU B 1 64 ? -2.219 1.071 14.398 1 98.88 64 LEU B C 1
ATOM 2213 O O . LEU B 1 64 ? -1.694 2.066 14.898 1 98.88 64 LEU B O 1
ATOM 2217 N N . TRP B 1 65 ? -1.699 0.316 13.43 1 98.81 65 TRP B N 1
ATOM 2218 C CA . TRP B 1 65 ? -0.515 0.761 12.703 1 98.81 65 TRP B CA 1
ATOM 2219 C C . TRP B 1 65 ? -0.768 0.764 11.203 1 98.81 65 TRP B C 1
ATOM 2221 O O . TRP B 1 65 ? -1.873 0.455 10.75 1 98.81 65 TRP B O 1
ATOM 2231 N N . GLU B 1 66 ? 0.293 1.093 10.43 1 98.56 66 GLU B N 1
ATOM 2232 C CA . GLU B 1 66 ? 0.161 1.442 9.023 1 98.56 66 GLU B CA 1
ATOM 2233 C C . GLU B 1 66 ? -0.386 2.855 8.852 1 98.56 66 GLU B C 1
ATOM 2235 O O . GLU B 1 66 ? -1.576 3.096 9.062 1 98.56 66 GLU B O 1
ATOM 2240 N N . SER B 1 67 ? 0.436 3.803 8.398 1 98.88 67 SER B N 1
ATOM 2241 C CA . SER B 1 67 ? 0.138 5.23 8.438 1 98.88 67 SER B CA 1
ATOM 2242 C C . SER B 1 67 ? -1.09 5.566 7.598 1 98.88 67 SER B C 1
ATOM 2244 O O . SER B 1 67 ? -1.935 6.363 8.016 1 98.88 67 SER B O 1
ATOM 2246 N N . ARG B 1 68 ? -1.255 4.953 6.43 1 98.88 68 ARG B N 1
ATOM 2247 C CA . ARG B 1 68 ? -2.391 5.246 5.562 1 98.88 68 ARG B CA 1
ATOM 2248 C C . ARG B 1 68 ? -3.682 4.668 6.129 1 98.88 68 ARG B C 1
ATOM 2250 O O . ARG B 1 68 ? -4.75 5.27 6 1 98.88 68 ARG B O 1
ATOM 2257 N N . ALA B 1 69 ? -3.582 3.473 6.781 1 98.88 69 ALA B N 1
ATOM 2258 C CA . ALA B 1 69 ? -4.73 2.926 7.496 1 98.88 69 ALA B CA 1
ATOM 2259 C C . ALA B 1 69 ? -5.129 3.828 8.664 1 98.88 69 ALA B C 1
ATOM 2261 O O . ALA B 1 69 ? -6.316 4.07 8.891 1 98.88 69 ALA B O 1
ATOM 2262 N N . ILE B 1 70 ? -4.148 4.328 9.414 1 98.94 70 ILE B N 1
ATOM 2263 C CA . ILE B 1 70 ? -4.406 5.254 10.516 1 98.94 70 ILE B CA 1
ATOM 2264 C C . ILE B 1 70 ? -5.086 6.512 9.977 1 98.94 70 ILE B C 1
ATOM 2266 O O . ILE B 1 70 ? -6.051 7.004 10.57 1 98.94 70 ILE B O 1
ATOM 2270 N N . ALA B 1 71 ? -4.582 7.031 8.867 1 98.88 71 ALA B N 1
ATOM 2271 C CA . ALA B 1 71 ? -5.148 8.234 8.266 1 98.88 71 ALA B CA 1
ATOM 2272 C C . ALA B 1 71 ? -6.621 8.031 7.922 1 98.88 71 ALA B C 1
ATOM 2274 O O . ALA B 1 71 ? -7.469 8.852 8.281 1 98.88 71 ALA B O 1
ATOM 2275 N N . ARG B 1 72 ? -6.945 6.922 7.219 1 98.75 72 ARG B N 1
ATOM 2276 C CA . ARG B 1 72 ? -8.336 6.617 6.887 1 98.75 72 ARG B CA 1
ATOM 2277 C C . ARG B 1 72 ? -9.18 6.469 8.141 1 98.75 72 ARG B C 1
ATOM 2279 O O . ARG B 1 72 ? -10.305 6.965 8.203 1 98.75 72 ARG B O 1
ATOM 2286 N N . TYR B 1 73 ? -8.648 5.805 9.18 1 98.81 73 TYR B N 1
ATOM 2287 C CA . TYR B 1 73 ? -9.359 5.59 10.438 1 98.81 73 TYR B CA 1
ATOM 2288 C C . TYR B 1 73 ? -9.719 6.918 11.094 1 98.81 73 TYR B C 1
ATOM 2290 O O . TYR B 1 73 ? -10.867 7.133 11.492 1 98.81 73 TYR B O 1
ATOM 2298 N N . LEU B 1 74 ? -8.758 7.844 11.148 1 98.75 74 LEU B N 1
ATOM 2299 C CA . LEU B 1 74 ? -8.977 9.125 11.812 1 98.75 74 LEU B CA 1
ATOM 2300 C C . LEU B 1 74 ? -10.078 9.922 11.117 1 98.75 74 LEU B C 1
ATOM 2302 O O . LEU B 1 74 ? -10.93 10.523 11.773 1 98.75 74 LEU B O 1
ATOM 2306 N N . VAL B 1 75 ? -10.078 9.883 9.805 1 98.69 75 VAL B N 1
ATOM 2307 C CA . VAL B 1 75 ? -11.109 10.641 9.102 1 98.69 75 VAL B CA 1
ATOM 2308 C C . VAL B 1 75 ? -12.461 9.961 9.281 1 98.69 75 VAL B C 1
ATOM 2310 O O . VAL B 1 75 ? -13.477 10.625 9.523 1 98.69 75 VAL B O 1
ATOM 2313 N N . ASN B 1 76 ? -12.492 8.617 9.164 1 98.12 76 ASN B N 1
ATOM 2314 C CA . ASN B 1 76 ? -13.75 7.887 9.289 1 98.12 76 ASN B CA 1
ATOM 2315 C C . ASN B 1 76 ? -14.383 8.07 10.664 1 98.12 76 ASN B C 1
ATOM 2317 O O . ASN B 1 76 ? -15.609 8.117 10.789 1 98.12 76 ASN B O 1
ATOM 2321 N N . LYS B 1 77 ? -13.555 8.172 11.656 1 97.81 77 LYS B N 1
ATOM 2322 C CA . LYS B 1 77 ? -14.062 8.227 13.023 1 97.81 77 LYS B CA 1
ATOM 2323 C C . LYS B 1 77 ? -14.289 9.664 13.469 1 97.81 77 LYS B C 1
ATOM 2325 O O . LYS B 1 77 ? -15.273 9.961 14.156 1 97.81 77 LYS B O 1
ATOM 2330 N N . TYR B 1 78 ? -13.422 10.578 13.055 1 97.38 78 TYR B N 1
ATOM 2331 C CA . TYR B 1 78 ? -13.422 11.898 13.672 1 97.38 78 TYR B CA 1
ATOM 2332 C C . TYR B 1 78 ? -13.695 12.984 12.633 1 97.38 78 TYR B C 1
ATOM 2334 O O . TYR B 1 78 ? -13.828 14.164 12.977 1 97.38 78 TYR B O 1
ATOM 2342 N N . GLY B 1 79 ? -13.758 12.602 11.367 1 96.94 79 GLY B N 1
ATOM 2343 C CA . GLY B 1 79 ? -13.914 13.586 10.312 1 96.94 79 GLY B CA 1
ATOM 2344 C C . GLY B 1 79 ? -15.078 13.281 9.383 1 96.94 79 GLY B C 1
ATOM 2345 O O . GLY B 1 79 ? -14.977 13.461 8.172 1 96.94 79 GLY B O 1
ATOM 2346 N N . GLU B 1 80 ? -16.141 12.727 9.93 1 90.19 80 GLU B N 1
ATOM 2347 C CA . GLU B 1 80 ? -17.297 12.398 9.109 1 90.19 80 GLU B CA 1
ATOM 2348 C C . GLU B 1 80 ? -17.766 13.594 8.289 1 90.19 80 GLU B C 1
ATOM 2350 O O . GLU B 1 80 ? -17.875 14.703 8.812 1 90.19 80 GLU B O 1
ATOM 2355 N N . GLY B 1 81 ? -17.922 13.414 6.98 1 91.06 81 GLY B N 1
ATOM 2356 C CA . GLY B 1 81 ? -18.391 14.469 6.094 1 91.06 81 GLY B CA 1
ATOM 2357 C C . GLY B 1 81 ? -17.25 15.328 5.547 1 91.06 81 GLY B C 1
ATOM 2358 O O . GLY B 1 81 ? -17.484 16.203 4.719 1 91.06 81 GLY B O 1
ATOM 2359 N N . SER B 1 82 ? -16.094 15.039 6.004 1 95.06 82 SER B N 1
ATOM 2360 C CA . SER B 1 82 ? -14.922 15.797 5.562 1 95.06 82 SER B CA 1
ATOM 2361 C C . SER B 1 82 ? -14.602 15.516 4.098 1 95.06 82 SER B C 1
ATOM 2363 O O . SER B 1 82 ? -14.734 14.383 3.637 1 95.06 82 SER B O 1
ATOM 2365 N N . ASP B 1 83 ? -14.086 16.531 3.4 1 96.75 83 ASP B N 1
ATOM 2366 C CA . ASP B 1 83 ? -13.617 16.375 2.025 1 96.75 83 ASP B CA 1
ATOM 2367 C C . ASP B 1 83 ? -12.32 15.562 1.973 1 96.75 83 ASP B C 1
ATOM 2369 O O . ASP B 1 83 ? -11.914 15.109 0.903 1 96.75 83 ASP B O 1
ATOM 2373 N N . LEU B 1 84 ? -11.75 15.352 3.104 1 98.62 84 LEU B N 1
ATOM 2374 C CA . LEU B 1 84 ? -10.477 14.648 3.135 1 98.62 84 LEU B CA 1
ATOM 2375 C C . LEU B 1 84 ? -10.625 13.227 2.615 1 98.62 84 LEU B C 1
ATOM 2377 O O . LEU B 1 84 ? -9.672 12.641 2.1 1 98.62 84 LEU B O 1
ATOM 2381 N N . TYR B 1 85 ? -11.734 12.68 2.834 1 98.5 85 TYR B N 1
ATOM 2382 C CA . TYR B 1 85 ? -12.023 11.32 2.391 1 98.5 85 TYR B CA 1
ATOM 2383 C C . TYR B 1 85 ? -13.461 11.188 1.912 1 98.5 85 TYR B C 1
ATOM 2385 O O . TYR B 1 85 ? -14.328 10.688 2.641 1 98.5 85 TYR B O 1
ATOM 2393 N N . PRO B 1 86 ? -13.695 11.539 0.622 1 97.75 86 PRO B N 1
ATOM 2394 C CA . PRO B 1 86 ? -15.055 11.68 0.098 1 97.75 86 PRO B CA 1
ATOM 2395 C C . PRO B 1 86 ? -15.867 10.398 0.21 1 97.75 86 PRO B C 1
ATOM 2397 O O . PRO B 1 86 ? -15.305 9.297 0.181 1 97.75 86 PRO B O 1
ATOM 2400 N N . SER B 1 87 ? -17.203 10.578 0.233 1 95.19 87 SER B N 1
ATOM 2401 C CA . SER B 1 87 ? -18.078 9.414 0.333 1 95.19 87 SER B CA 1
ATOM 2402 C C . SER B 1 87 ? -18.469 8.891 -1.048 1 95.19 87 SER B C 1
ATOM 2404 O O . SER B 1 87 ? -18.891 7.742 -1.184 1 95.19 87 SER B O 1
ATOM 2406 N N . ASP B 1 88 ? -18.391 9.766 -2.062 1 97 88 ASP B N 1
ATOM 2407 C CA . ASP B 1 88 ? -18.641 9.305 -3.422 1 97 88 ASP B CA 1
ATOM 2408 C C . ASP B 1 88 ? -17.656 8.195 -3.812 1 97 88 ASP B C 1
ATOM 2410 O O . ASP B 1 88 ? -16.453 8.359 -3.691 1 97 88 ASP B O 1
ATOM 2414 N N . PRO B 1 89 ? -18.172 7.059 -4.297 1 97.5 89 PRO B N 1
ATOM 2415 C CA . PRO B 1 89 ? -17.297 5.906 -4.547 1 97.5 89 PRO B CA 1
ATOM 2416 C C . PRO B 1 89 ? -16.172 6.219 -5.539 1 97.5 89 PRO B C 1
ATOM 2418 O O . PRO B 1 89 ? -15.039 5.777 -5.355 1 97.5 89 PRO B O 1
ATOM 2421 N N . LYS B 1 90 ? -16.484 6.949 -6.578 1 98.12 90 LYS B N 1
ATOM 2422 C CA . LYS B 1 90 ? -15.469 7.254 -7.582 1 98.12 90 LYS B CA 1
ATOM 2423 C C . LYS B 1 90 ? -14.398 8.188 -7.016 1 98.12 90 LYS B C 1
ATOM 2425 O O . LYS B 1 90 ? -13.203 7.941 -7.191 1 98.12 90 LYS B O 1
ATOM 2430 N N . GLU B 1 91 ? -14.828 9.273 -6.355 1 98.12 91 GLU B N 1
ATOM 2431 C CA . GLU B 1 91 ? -13.883 10.211 -5.758 1 98.12 91 GLU B CA 1
ATOM 2432 C C . GLU B 1 91 ? -13.016 9.523 -4.707 1 98.12 91 GLU B C 1
ATOM 2434 O O . GLU B 1 91 ? -11.797 9.734 -4.66 1 98.12 91 GLU B O 1
ATOM 2439 N N . ARG B 1 92 ? -13.641 8.711 -3.912 1 98.25 92 ARG B N 1
ATOM 2440 C CA . ARG B 1 92 ? -12.914 7.996 -2.867 1 98.25 92 ARG B CA 1
ATOM 2441 C C . ARG B 1 92 ? -11.914 7.02 -3.467 1 98.25 92 ARG B C 1
ATOM 2443 O O . ARG B 1 92 ? -10.812 6.848 -2.936 1 98.25 92 ARG B O 1
ATOM 2450 N N . ALA B 1 93 ? -12.289 6.387 -4.551 1 98.81 93 ALA B N 1
ATOM 2451 C CA . ALA B 1 93 ? -11.414 5.426 -5.211 1 98.81 93 ALA B CA 1
ATOM 2452 C C . ALA B 1 93 ? -10.125 6.094 -5.688 1 98.81 93 ALA B C 1
ATOM 2454 O O . ALA B 1 93 ? -9.047 5.5 -5.617 1 98.81 93 ALA B O 1
ATOM 2455 N N . LEU B 1 94 ? -10.211 7.281 -6.164 1 98.69 94 LEU B N 1
ATOM 2456 C CA . LEU B 1 94 ? -9.023 7.996 -6.613 1 98.69 94 LEU B CA 1
ATOM 2457 C C . LEU B 1 94 ? -8.102 8.312 -5.438 1 98.69 94 LEU B C 1
ATOM 2459 O O . LEU B 1 94 ? -6.879 8.227 -5.559 1 98.69 94 LEU B O 1
ATOM 2463 N N . VAL B 1 95 ? -8.703 8.68 -4.32 1 98.88 95 VAL B N 1
ATOM 2464 C CA . VAL B 1 95 ? -7.918 8.914 -3.111 1 98.88 95 VAL B CA 1
ATOM 2465 C C . VAL B 1 95 ? -7.18 7.637 -2.721 1 98.88 95 VAL B C 1
ATOM 2467 O O . VAL B 1 95 ? -5.965 7.66 -2.496 1 98.88 95 VAL B O 1
ATOM 2470 N N . ASP B 1 96 ? -7.91 6.539 -2.705 1 98.88 96 ASP B N 1
ATOM 2471 C CA . ASP B 1 96 ? -7.32 5.258 -2.328 1 98.88 96 ASP B CA 1
ATOM 2472 C C . ASP B 1 96 ? -6.227 4.848 -3.311 1 98.88 96 ASP B C 1
ATOM 2474 O O . ASP B 1 96 ? -5.188 4.316 -2.906 1 98.88 96 ASP B O 1
ATOM 2478 N N . GLN B 1 97 ? -6.484 5.082 -4.562 1 98.94 97 GLN B N 1
ATOM 2479 C CA . GLN B 1 97 ? -5.492 4.75 -5.582 1 98.94 97 GLN B CA 1
ATOM 2480 C C . GLN B 1 97 ? -4.199 5.535 -5.367 1 98.94 97 GLN B C 1
ATOM 2482 O O . GLN B 1 97 ? -3.105 4.992 -5.52 1 98.94 97 GLN B O 1
ATOM 2487 N N . ARG B 1 98 ? -4.289 6.82 -5.059 1 98.94 98 ARG B N 1
ATOM 2488 C CA . ARG B 1 98 ? -3.109 7.652 -4.844 1 98.94 98 ARG B CA 1
ATOM 2489 C C . ARG B 1 98 ? -2.359 7.219 -3.588 1 98.94 98 ARG B C 1
ATOM 2491 O O . ARG B 1 98 ? -1.126 7.215 -3.566 1 98.94 98 ARG B O 1
ATOM 2498 N N . LEU B 1 99 ? -3.121 6.879 -2.541 1 98.94 99 LEU B N 1
ATOM 2499 C CA . LEU B 1 99 ? -2.49 6.391 -1.321 1 98.94 99 LEU B CA 1
ATOM 2500 C C . LEU B 1 99 ? -1.765 5.074 -1.576 1 98.94 99 LEU B C 1
ATOM 2502 O O . LEU B 1 99 ? -0.648 4.871 -1.092 1 98.94 99 LEU B O 1
ATOM 2506 N N . ASP B 1 100 ? -2.406 4.168 -2.322 1 98.88 100 ASP B N 1
ATOM 2507 C CA . ASP B 1 100 ? -1.781 2.891 -2.654 1 98.88 100 ASP B CA 1
ATOM 2508 C C . ASP B 1 100 ? -0.572 3.09 -3.566 1 98.88 100 ASP B C 1
ATOM 2510 O O . ASP B 1 100 ? 0.436 2.395 -3.43 1 98.88 100 ASP B O 1
ATOM 2514 N N . PHE B 1 101 ? -0.658 4.035 -4.508 1 98.94 101 PHE B N 1
ATOM 2515 C CA . PHE B 1 101 ? 0.472 4.402 -5.355 1 98.94 101 PHE B CA 1
ATOM 2516 C C . PHE B 1 101 ? 1.655 4.859 -4.508 1 98.94 101 PHE B C 1
ATOM 2518 O O . PHE B 1 101 ? 2.793 4.453 -4.754 1 98.94 101 PHE B O 1
ATOM 2525 N N . ASP B 1 102 ? 1.388 5.691 -3.57 1 98.88 102 ASP B N 1
ATOM 2526 C CA . ASP B 1 102 ? 2.457 6.16 -2.697 1 98.88 102 ASP B CA 1
ATOM 2527 C C . ASP B 1 102 ? 3.1 5 -1.94 1 98.88 102 ASP B C 1
ATOM 2529 O O . ASP B 1 102 ? 4.32 4.84 -1.958 1 98.88 102 ASP B O 1
ATOM 2533 N N . LEU B 1 103 ? 2.295 4.16 -1.325 1 98.81 103 LEU B N 1
ATOM 2534 C CA . LEU B 1 103 ? 2.787 3.059 -0.504 1 98.81 103 LEU B CA 1
ATOM 2535 C C . LEU B 1 103 ? 3.553 2.047 -1.352 1 98.81 103 LEU B C 1
ATOM 2537 O O . LEU B 1 103 ? 4.668 1.653 -0.999 1 98.81 103 LEU B O 1
ATOM 2541 N N . GLY B 1 104 ? 2.928 1.692 -2.461 1 98.56 104 GLY B N 1
ATOM 2542 C CA . GLY B 1 104 ? 3.424 0.559 -3.223 1 98.56 104 GLY B CA 1
ATOM 2543 C C . GLY B 1 104 ? 4.453 0.947 -4.266 1 98.56 104 GLY B C 1
ATOM 2544 O O . GLY B 1 104 ? 5.176 0.091 -4.785 1 98.56 104 GLY B O 1
ATOM 2545 N N . THR B 1 105 ? 4.547 2.287 -4.602 1 98.75 105 THR B N 1
ATOM 2546 C CA . THR B 1 105 ? 5.41 2.688 -5.711 1 98.75 105 THR B CA 1
ATOM 2547 C C . THR B 1 105 ? 6.312 3.848 -5.301 1 98.75 105 THR B C 1
ATOM 2549 O O . THR B 1 105 ? 7.516 3.662 -5.098 1 98.75 105 THR B O 1
ATOM 2552 N N . LEU B 1 106 ? 5.789 5.004 -5.031 1 98.94 106 LEU B N 1
ATOM 2553 C CA . LEU B 1 106 ? 6.602 6.203 -4.859 1 98.94 106 LEU B CA 1
ATOM 2554 C C . LEU B 1 106 ? 7.453 6.102 -3.6 1 98.94 106 LEU B C 1
ATOM 2556 O O . LEU B 1 106 ? 8.688 6.109 -3.676 1 98.94 106 LEU B O 1
ATOM 2560 N N . TYR B 1 107 ? 6.844 5.938 -2.447 1 98.88 107 TYR B N 1
ATOM 2561 C CA . TYR B 1 107 ? 7.59 5.824 -1.199 1 98.88 107 TYR B CA 1
ATOM 2562 C C . TYR B 1 107 ? 8.445 4.566 -1.188 1 98.88 107 TYR B C 1
ATOM 2564 O O . TYR B 1 107 ? 9.586 4.586 -0.703 1 98.88 107 TYR B O 1
ATOM 2572 N N . SER B 1 108 ? 7.887 3.471 -1.682 1 98.62 108 SER B N 1
ATOM 2573 C CA . SER B 1 108 ? 8.617 2.211 -1.739 1 98.62 108 SER B CA 1
ATOM 2574 C C . SER B 1 108 ? 9.906 2.355 -2.549 1 98.62 108 SER B C 1
ATOM 2576 O O . SER B 1 108 ? 10.977 1.934 -2.107 1 98.62 108 SER B O 1
ATOM 2578 N N . ARG B 1 109 ? 9.805 2.939 -3.744 1 98.75 109 ARG B N 1
ATOM 2579 C CA . ARG B 1 109 ? 10.969 3.088 -4.609 1 98.75 109 ARG B CA 1
ATOM 2580 C C . ARG B 1 109 ? 11.961 4.082 -4.023 1 98.75 109 ARG B C 1
ATOM 2582 O O . ARG B 1 109 ? 13.18 3.9 -4.152 1 98.75 109 ARG B O 1
ATOM 2589 N N . TYR B 1 110 ? 11.508 5.145 -3.359 1 98.81 110 TYR B N 1
ATOM 2590 C CA . TYR B 1 110 ? 12.383 6.051 -2.625 1 98.81 110 TYR B CA 1
ATOM 2591 C C . TYR B 1 110 ? 13.141 5.309 -1.529 1 98.81 110 TYR B C 1
ATOM 2593 O O . TYR B 1 110 ? 14.359 5.445 -1.408 1 98.81 110 TYR B O 1
ATOM 2601 N N . SER B 1 111 ? 12.422 4.516 -0.702 1 98.31 111 SER B N 1
ATOM 2602 C CA . SER B 1 111 ? 13.016 3.793 0.419 1 98.31 111 SER B CA 1
ATOM 2603 C C . SER B 1 111 ? 14.07 2.803 -0.057 1 98.31 111 SER B C 1
ATOM 2605 O O . SER B 1 111 ? 15.133 2.678 0.557 1 98.31 111 SER B O 1
ATOM 2607 N N . GLN B 1 112 ? 13.766 2.125 -1.17 1 97.44 112 GLN B N 1
ATOM 2608 C CA . GLN B 1 112 ? 14.703 1.151 -1.729 1 97.44 112 GLN B CA 1
ATOM 2609 C C . GLN B 1 112 ? 15.969 1.829 -2.232 1 97.44 112 GLN B C 1
ATOM 2611 O O . GLN B 1 112 ? 17.062 1.26 -2.146 1 97.44 112 GLN B O 1
ATOM 2616 N N . TYR B 1 113 ? 15.844 3.012 -2.744 1 98.19 113 TYR B N 1
ATOM 2617 C CA . TYR 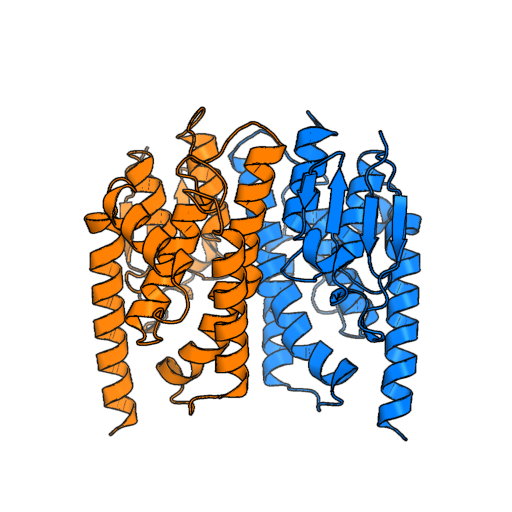B 1 113 ? 16.984 3.742 -3.291 1 98.19 113 TYR B CA 1
ATOM 2618 C C . TYR B 1 113 ? 17.797 4.391 -2.18 1 98.19 113 TYR B C 1
ATOM 2620 O O . TYR B 1 113 ? 19.031 4.254 -2.141 1 98.19 113 TYR B O 1
ATOM 2628 N N . TYR B 1 114 ? 17.156 5.023 -1.242 1 98.19 114 TYR B N 1
ATOM 2629 C CA . TYR B 1 114 ? 17.875 5.992 -0.42 1 98.19 114 TYR B CA 1
ATOM 2630 C C . TYR B 1 114 ? 18.234 5.395 0.935 1 98.19 114 TYR B C 1
ATOM 2632 O O . TYR B 1 114 ? 19.281 5.703 1.495 1 98.19 114 TYR B O 1
ATOM 2640 N N . TYR B 1 115 ? 17.406 4.523 1.541 1 96.56 115 TYR B N 1
ATOM 2641 C CA . TYR B 1 115 ? 17.625 4.07 2.91 1 96.56 115 TYR B CA 1
ATOM 2642 C C . TYR B 1 115 ? 18.875 3.215 3 1 96.56 115 TYR B C 1
ATOM 2644 O O . TYR B 1 115 ? 19.641 3.318 3.965 1 96.56 115 TYR B O 1
ATOM 2652 N N . PRO B 1 116 ? 19.203 2.344 2.018 1 95.94 116 PRO B N 1
ATOM 2653 C CA . PRO B 1 116 ? 20.469 1.628 2.098 1 95.94 116 PRO B CA 1
ATOM 2654 C C . PRO B 1 116 ? 21.672 2.566 2.148 1 95.94 116 PRO B C 1
ATOM 2656 O O . PRO B 1 116 ? 22.672 2.268 2.816 1 95.94 116 PRO B O 1
ATOM 2659 N N . GLN B 1 117 ? 21.625 3.67 1.466 1 95.88 117 GLN B N 1
ATOM 2660 C CA . GLN B 1 117 ? 22.688 4.668 1.523 1 95.88 117 GLN B CA 1
ATOM 2661 C C . GLN B 1 117 ? 22.766 5.297 2.912 1 95.88 117 GLN B C 1
ATOM 2663 O O . GLN B 1 117 ? 23.859 5.426 3.473 1 95.88 117 GLN B O 1
ATOM 2668 N N . LEU B 1 118 ? 21.656 5.59 3.436 1 94.5 118 LEU B N 1
ATOM 2669 C CA . LEU B 1 118 ? 21.594 6.324 4.691 1 94.5 118 LEU B CA 1
ATOM 2670 C C . LEU B 1 118 ? 21.938 5.426 5.871 1 94.5 118 LEU B C 1
ATOM 2672 O O . LEU B 1 118 ? 22.734 5.801 6.734 1 94.5 118 LEU B O 1
ATOM 2676 N N . PHE B 1 119 ? 21.406 4.191 5.91 1 93.38 119 PHE B N 1
ATOM 2677 C CA . PHE B 1 119 ? 21.453 3.385 7.125 1 93.38 119 PHE B CA 1
ATOM 2678 C C . PHE B 1 119 ? 22.562 2.336 7.027 1 93.38 119 PHE B C 1
ATOM 2680 O O . PHE B 1 119 ? 23.016 1.802 8.047 1 93.38 119 PHE B O 1
ATOM 2687 N N . LEU B 1 120 ? 23 2.008 5.773 1 92.75 120 LEU B N 1
ATOM 2688 C CA . LEU B 1 120 ? 23.969 0.924 5.629 1 92.75 120 LEU B CA 1
ATOM 2689 C C . LEU B 1 120 ? 25.234 1.417 4.957 1 92.75 120 LEU B C 1
ATOM 2691 O O . LEU B 1 120 ? 26.188 0.651 4.777 1 92.75 120 LEU B O 1
ATOM 2695 N N . GLY B 1 121 ? 25.219 2.646 4.516 1 93 121 GLY B N 1
ATOM 2696 C CA . GLY B 1 121 ? 26.391 3.195 3.855 1 93 121 GLY B CA 1
ATOM 2697 C C . GLY B 1 121 ? 26.594 2.66 2.449 1 93 121 GLY B C 1
ATOM 2698 O O . GLY B 1 121 ? 27.719 2.66 1.93 1 93 121 GLY B O 1
ATOM 2699 N N . ALA B 1 122 ? 25.547 2.201 1.849 1 94.81 122 ALA B N 1
ATOM 2700 C CA . ALA B 1 122 ? 25.625 1.662 0.493 1 94.81 122 ALA B CA 1
ATOM 2701 C C . ALA B 1 122 ? 25.844 2.775 -0.527 1 94.81 122 ALA B C 1
ATOM 2703 O O . ALA B 1 122 ? 25.5 3.932 -0.281 1 94.81 122 ALA B O 1
ATOM 2704 N N . LYS B 1 123 ? 26.531 2.348 -1.626 1 95.69 123 LYS B N 1
ATOM 2705 C CA . LYS B 1 123 ? 26.672 3.289 -2.734 1 95.69 123 LYS B CA 1
ATOM 2706 C C . LYS B 1 123 ? 25.328 3.504 -3.432 1 95.69 123 LYS B C 1
ATOM 2708 O O . LYS B 1 123 ? 24.484 2.604 -3.461 1 95.69 123 LYS B O 1
ATOM 2713 N N . ALA B 1 124 ? 25.188 4.695 -3.957 1 96.62 124 ALA B N 1
ATOM 2714 C CA . ALA B 1 124 ? 24 4.988 -4.746 1 96.62 124 ALA B CA 1
ATOM 2715 C C . ALA B 1 124 ? 23.844 4.008 -5.902 1 96.62 124 ALA B C 1
ATOM 2717 O O . ALA B 1 124 ? 24.828 3.672 -6.57 1 96.62 124 ALA B O 1
ATOM 2718 N N . ASP B 1 125 ? 22.641 3.508 -6.125 1 97 125 ASP B N 1
ATOM 2719 C CA . ASP B 1 125 ? 22.328 2.584 -7.211 1 97 125 ASP B CA 1
ATOM 2720 C C . ASP B 1 125 ? 21.547 3.285 -8.32 1 97 125 ASP B C 1
ATOM 2722 O O . ASP B 1 125 ? 20.375 3.604 -8.156 1 97 125 ASP B O 1
ATOM 2726 N N . GLN B 1 126 ? 22.156 3.465 -9.492 1 97.75 126 GLN B N 1
ATOM 2727 C CA . GLN B 1 126 ? 21.562 4.234 -10.578 1 97.75 126 GLN B CA 1
ATOM 2728 C C . GLN B 1 126 ? 20.297 3.566 -11.102 1 97.75 126 GLN B C 1
ATOM 2730 O O . GLN B 1 126 ? 19.375 4.246 -11.562 1 97.75 126 GLN B O 1
ATOM 2735 N N . GLY B 1 127 ? 20.281 2.24 -11.102 1 97.5 127 GLY B N 1
ATOM 2736 C CA . GLY B 1 127 ? 19.078 1.531 -11.484 1 97.5 127 GLY B CA 1
ATOM 2737 C C . GLY B 1 127 ? 17.891 1.839 -10.586 1 97.5 127 GLY B C 1
ATOM 2738 O O . GLY B 1 127 ? 16.781 2.059 -11.07 1 97.5 127 GLY B O 1
ATOM 2739 N N . LEU B 1 128 ? 18.125 1.876 -9.312 1 97.94 128 LEU B N 1
ATOM 2740 C CA . LEU B 1 128 ? 17.078 2.188 -8.352 1 97.94 128 LEU B CA 1
ATOM 2741 C C . LEU B 1 128 ? 16.656 3.65 -8.461 1 97.94 128 LEU B C 1
ATOM 2743 O O . LEU B 1 128 ? 15.484 3.98 -8.297 1 97.94 128 LEU B O 1
ATOM 2747 N N . LEU B 1 129 ? 17.656 4.566 -8.664 1 98.5 129 LEU B N 1
ATOM 2748 C CA . LEU B 1 129 ? 17.312 5.969 -8.875 1 98.5 129 LEU B CA 1
ATOM 2749 C C . LEU B 1 129 ? 16.391 6.129 -10.078 1 98.5 129 LEU B C 1
ATOM 2751 O O . LEU B 1 129 ? 15.422 6.883 -10.016 1 98.5 129 LEU B O 1
ATOM 2755 N N . LYS B 1 130 ? 16.656 5.449 -11.164 1 98.56 130 LYS B N 1
ATOM 2756 C CA . LYS B 1 130 ? 15.836 5.531 -12.367 1 98.56 130 LYS B CA 1
ATOM 2757 C C . LYS B 1 130 ? 14.406 5.082 -12.078 1 98.56 130 LYS B C 1
ATOM 2759 O O . LYS B 1 130 ? 13.453 5.656 -12.602 1 98.56 130 LYS B O 1
ATOM 2764 N N . LYS B 1 131 ? 14.258 4.066 -11.297 1 98.44 131 LYS B N 1
ATOM 2765 C CA . LYS B 1 131 ? 12.93 3.6 -10.906 1 98.44 131 LYS B CA 1
ATOM 2766 C C . LYS B 1 131 ? 12.188 4.664 -10.109 1 98.44 131 LYS B C 1
ATOM 2768 O O . LYS B 1 131 ? 10.984 4.852 -10.289 1 98.44 131 LYS B O 1
ATOM 2773 N N . LEU B 1 132 ? 12.891 5.309 -9.172 1 98.81 132 LEU B N 1
ATOM 2774 C CA . LEU B 1 132 ? 12.289 6.398 -8.406 1 98.81 132 LEU B CA 1
ATOM 2775 C C . LEU B 1 132 ? 11.883 7.547 -9.328 1 98.81 132 LEU B C 1
ATOM 2777 O O . LEU B 1 132 ? 10.789 8.102 -9.188 1 98.81 132 LEU B O 1
ATOM 2781 N N . GLU B 1 133 ? 12.75 7.902 -10.25 1 98.88 133 GLU B N 1
ATOM 2782 C CA . GLU B 1 133 ? 12.445 8.961 -11.211 1 98.88 133 GLU B CA 1
ATOM 2783 C C . GLU B 1 133 ? 11.219 8.617 -12.047 1 98.88 133 GLU B C 1
ATOM 2785 O O . GLU B 1 133 ? 10.383 9.484 -12.32 1 98.88 133 GLU B O 1
ATOM 2790 N N . GLU B 1 134 ? 11.094 7.387 -12.43 1 98.81 134 GLU B N 1
ATOM 2791 C CA . GLU B 1 134 ? 9.906 6.938 -13.148 1 98.81 134 GLU B CA 1
ATOM 2792 C C . GLU B 1 134 ? 8.648 7.148 -12.312 1 98.81 134 GLU B C 1
ATOM 2794 O O . GLU B 1 134 ? 7.609 7.566 -12.836 1 98.81 134 GLU B O 1
ATOM 2799 N N . ALA B 1 135 ? 8.719 6.84 -11.062 1 98.88 135 ALA B N 1
ATOM 2800 C CA . ALA B 1 135 ? 7.574 7.055 -10.172 1 98.88 135 ALA B CA 1
ATOM 2801 C C . ALA B 1 135 ? 7.207 8.531 -10.102 1 98.88 135 ALA B C 1
ATOM 2803 O O . ALA B 1 135 ? 6.027 8.883 -10.047 1 98.88 135 ALA B O 1
ATOM 2804 N N . LEU B 1 136 ? 8.18 9.383 -10.055 1 98.94 136 LEU B N 1
ATOM 2805 C CA . LEU B 1 136 ? 7.934 10.82 -10.047 1 98.94 136 LEU B CA 1
ATOM 2806 C C . LEU B 1 136 ? 7.305 11.273 -11.367 1 98.94 136 LEU B C 1
ATOM 2808 O O . LEU B 1 136 ? 6.48 12.188 -11.383 1 98.94 136 LEU B O 1
ATOM 2812 N N . VAL B 1 137 ? 7.676 10.648 -12.461 1 98.88 137 VAL B N 1
ATOM 2813 C CA . VAL B 1 137 ? 7.031 10.914 -13.742 1 98.88 137 VAL B CA 1
ATOM 2814 C C . VAL B 1 137 ? 5.559 10.531 -13.672 1 98.88 137 VAL B C 1
ATOM 2816 O O . VAL B 1 137 ? 4.691 11.266 -14.156 1 98.88 137 VAL B O 1
ATOM 2819 N N . PHE B 1 138 ? 5.254 9.352 -13.102 1 98.88 138 PHE B N 1
ATOM 2820 C CA . PHE B 1 138 ? 3.863 8.953 -12.922 1 98.88 138 PHE B CA 1
ATOM 2821 C C . PHE B 1 138 ? 3.09 10.016 -12.156 1 98.88 138 PHE B C 1
ATOM 2823 O O . PHE B 1 138 ? 2.027 10.461 -12.594 1 98.88 138 PHE B O 1
ATOM 2830 N N . LEU B 1 139 ? 3.635 10.414 -10.992 1 98.94 139 LEU B N 1
ATOM 2831 C CA . LEU B 1 139 ? 2.947 11.414 -10.18 1 98.94 139 LEU B CA 1
ATOM 2832 C C . LEU B 1 139 ? 2.738 12.703 -10.969 1 98.94 139 LEU B C 1
ATOM 2834 O O . LEU B 1 139 ? 1.667 13.312 -10.906 1 98.94 139 LEU B O 1
ATOM 2838 N N . ASN B 1 140 ? 3.775 13.109 -11.664 1 98.94 140 ASN B N 1
ATOM 2839 C CA . ASN B 1 140 ? 3.674 14.297 -12.5 1 98.94 140 ASN B CA 1
ATOM 2840 C C . ASN B 1 140 ? 2.527 14.188 -13.5 1 98.94 140 ASN B C 1
ATOM 2842 O O . ASN B 1 140 ? 1.81 15.156 -13.742 1 98.94 140 ASN B O 1
ATOM 2846 N N . THR B 1 141 ? 2.352 13.047 -14.07 1 98.75 141 THR B N 1
ATOM 2847 C CA . THR B 1 141 ? 1.288 12.773 -15.031 1 98.75 141 THR B CA 1
ATOM 2848 C C . THR B 1 141 ? -0.073 12.766 -14.336 1 98.75 141 THR B C 1
ATOM 2850 O O . THR B 1 141 ? -1.041 13.328 -14.852 1 98.75 141 THR B O 1
ATOM 2853 N N . PHE B 1 142 ? -0.151 12.141 -13.141 1 98.5 142 PHE B N 1
ATOM 2854 C CA . PHE B 1 142 ? -1.396 12.094 -12.383 1 98.5 142 PHE B CA 1
ATOM 2855 C C . PHE B 1 142 ? -1.91 13.5 -12.102 1 98.5 142 PHE B C 1
ATOM 2857 O O . PHE B 1 142 ? -3.121 13.719 -12.039 1 98.5 142 PHE B O 1
ATOM 2864 N N . LEU B 1 143 ? -1.05 14.414 -11.922 1 98.62 143 LEU B N 1
ATOM 2865 C CA . LEU B 1 143 ? -1.382 15.758 -11.461 1 98.62 143 LEU B CA 1
ATOM 2866 C C . LEU B 1 143 ? -1.751 16.656 -12.641 1 98.62 143 LEU B C 1
ATOM 2868 O O . LEU B 1 143 ? -2.232 17.781 -12.445 1 98.62 143 LEU B O 1
ATOM 2872 N N . GLU B 1 144 ? -1.514 16.172 -13.828 1 97.62 144 GLU B N 1
ATOM 2873 C CA . GLU B 1 144 ? -1.817 16.984 -15 1 97.62 144 GLU B CA 1
ATOM 2874 C C . GLU B 1 144 ? -3.299 17.359 -15.055 1 97.62 144 GLU B C 1
ATOM 2876 O O . GLU B 1 144 ? -4.16 16.469 -14.977 1 97.62 144 GLU B O 1
ATOM 2881 N N . GLY B 1 145 ? -3.604 18.656 -15.133 1 95.56 145 GLY B N 1
ATOM 2882 C CA . GLY B 1 145 ? -4.965 19.141 -15.273 1 95.56 145 GLY B CA 1
ATOM 2883 C C . GLY B 1 145 ? -5.758 19.078 -13.984 1 95.56 145 GLY B C 1
ATOM 2884 O O . GLY B 1 145 ? -6.98 19.25 -13.992 1 95.56 145 GLY B O 1
ATOM 2885 N N . ARG B 1 146 ? -5.16 18.797 -12.945 1 96 146 ARG B N 1
ATOM 2886 C CA . ARG B 1 146 ? -5.824 18.703 -11.648 1 96 146 ARG B CA 1
ATOM 2887 C C . ARG B 1 146 ? -5.242 19.719 -10.664 1 96 146 ARG B C 1
ATOM 2889 O O . ARG B 1 146 ? -4.055 20.031 -10.719 1 96 146 ARG B O 1
ATOM 2896 N N . THR B 1 147 ? -6.082 20.172 -9.781 1 98.12 147 THR B N 1
ATOM 2897 C CA . THR B 1 147 ? -5.605 21.047 -8.711 1 98.12 147 THR B CA 1
ATOM 2898 C C . THR B 1 147 ? -4.891 20.234 -7.633 1 98.12 147 THR B C 1
ATOM 2900 O O . THR B 1 147 ? -3.777 20.578 -7.23 1 98.12 147 THR B O 1
ATOM 2903 N N . TYR B 1 148 ? -5.559 19.188 -7.207 1 98.81 148 TYR B N 1
ATOM 2904 C CA . TYR B 1 148 ? -5 18.297 -6.195 1 98.81 148 TYR B CA 1
ATOM 2905 C C . TYR B 1 148 ? -4.84 16.891 -6.738 1 98.81 148 TYR B C 1
ATOM 2907 O O . TYR B 1 148 ? -5.203 16.609 -7.883 1 98.81 148 TYR B O 1
ATOM 2915 N N . ALA B 1 149 ? -4.258 16 -5.988 1 98.81 149 ALA B N 1
ATOM 2916 C CA . ALA B 1 149 ? -3.799 14.703 -6.461 1 98.81 149 ALA B CA 1
ATOM 2917 C C . ALA B 1 149 ? -4.977 13.805 -6.832 1 98.81 149 ALA B C 1
ATOM 2919 O O . ALA B 1 149 ? -4.844 12.906 -7.664 1 98.81 149 ALA B O 1
ATOM 2920 N N . ALA B 1 150 ? -6.133 14.023 -6.191 1 98.19 150 ALA B N 1
ATOM 2921 C CA . ALA B 1 150 ? -7.285 13.172 -6.465 1 98.19 150 ALA B CA 1
ATOM 2922 C C . ALA B 1 150 ? -8.461 13.984 -6.996 1 98.19 150 ALA B C 1
ATOM 2924 O O . ALA B 1 150 ? -9.586 13.492 -7.059 1 98.19 150 ALA B O 1
ATOM 2925 N N . GLY B 1 151 ? -8.297 15.266 -7.301 1 96.5 151 GLY B N 1
ATOM 2926 C CA . GLY B 1 151 ? -9.367 16.109 -7.805 1 96.5 151 GLY B CA 1
ATOM 2927 C C . GLY B 1 151 ? -9.18 17.578 -7.488 1 96.5 151 GLY B C 1
ATOM 2928 O O . GLY B 1 151 ? -8.055 18.078 -7.516 1 96.5 151 GLY B O 1
ATOM 2929 N N . ASP B 1 152 ? -10.336 18.188 -7.23 1 97.19 152 ASP B N 1
ATOM 2930 C CA . ASP B 1 152 ? -10.305 19.641 -7.094 1 97.19 152 ASP B CA 1
ATOM 2931 C C . ASP B 1 152 ? -10.211 20.047 -5.625 1 97.19 152 ASP B C 1
ATOM 2933 O O . ASP B 1 152 ? -10.031 21.234 -5.316 1 97.19 152 ASP B O 1
ATOM 2937 N N . LYS B 1 153 ? -10.281 19.156 -4.793 1 98 153 LYS B N 1
ATOM 2938 C CA . LYS B 1 153 ? -10.219 19.453 -3.361 1 98 153 LYS B CA 1
ATOM 2939 C C . LYS B 1 153 ? -9.062 18.703 -2.697 1 98 153 LYS B C 1
ATOM 2941 O O . LYS B 1 153 ? -8.648 17.641 -3.174 1 98 153 LYS B O 1
ATOM 2946 N N . LEU B 1 154 ? -8.586 19.281 -1.573 1 98.81 154 LEU B N 1
ATOM 2947 C CA . LEU B 1 154 ? -7.582 18.625 -0.745 1 98.81 154 LEU B CA 1
ATOM 2948 C C . LEU B 1 154 ? -8.141 17.359 -0.11 1 98.81 154 LEU B C 1
ATOM 2950 O O . LEU B 1 154 ? -9.242 17.375 0.443 1 98.81 154 LEU B O 1
ATOM 2954 N N . THR B 1 155 ? -7.438 16.266 -0.232 1 98.88 155 THR B N 1
ATOM 2955 C CA . THR B 1 155 ? -7.867 14.992 0.354 1 98.88 155 THR B CA 1
ATOM 2956 C C . THR B 1 155 ? -6.703 14.297 1.048 1 98.88 155 THR B C 1
ATOM 2958 O O . THR B 1 155 ? -5.582 14.812 1.066 1 98.88 155 THR B O 1
ATOM 2961 N N . LEU B 1 156 ? -6.918 13.109 1.588 1 98.88 156 LEU B N 1
ATOM 2962 C CA . LEU B 1 156 ? -5.887 12.25 2.162 1 98.88 156 LEU B CA 1
ATOM 2963 C C . LEU B 1 156 ? -4.801 11.945 1.138 1 98.88 156 LEU B C 1
ATOM 2965 O O . LEU B 1 156 ? -3.641 11.742 1.499 1 98.88 156 LEU B O 1
ATOM 2969 N N . ALA B 1 157 ? -5.184 11.852 -0.153 1 98.94 157 ALA B N 1
ATOM 2970 C CA . ALA B 1 157 ? -4.188 11.609 -1.197 1 98.94 157 ALA B CA 1
ATOM 2971 C C . ALA B 1 157 ? -3.074 12.648 -1.144 1 98.94 157 ALA B C 1
ATOM 2973 O O . ALA B 1 157 ? -1.892 12.305 -1.197 1 98.94 157 ALA B O 1
ATOM 2974 N N . ASP B 1 158 ? -3.48 13.891 -1.011 1 98.94 158 ASP B N 1
ATOM 2975 C CA . ASP B 1 158 ? -2.514 14.984 -0.975 1 98.94 158 ASP B CA 1
ATOM 2976 C C . ASP B 1 158 ? -1.675 14.93 0.3 1 98.94 158 ASP B C 1
ATOM 2978 O O . ASP B 1 158 ? -0.458 15.117 0.257 1 98.94 158 ASP B O 1
ATOM 2982 N N . LEU B 1 159 ? -2.342 14.664 1.386 1 98.94 159 LEU B N 1
ATOM 2983 C CA . LEU B 1 159 ? -1.638 14.648 2.662 1 98.94 159 LEU B CA 1
ATOM 2984 C C . LEU B 1 159 ? -0.637 13.492 2.717 1 98.94 159 LEU B C 1
ATOM 2986 O O . LEU B 1 159 ? 0.446 13.633 3.289 1 98.94 159 LEU B O 1
ATOM 2990 N N . GLY B 1 160 ? -0.981 12.344 2.166 1 98.88 160 GLY B N 1
ATOM 2991 C CA . GLY B 1 160 ? -0.044 11.242 2.078 1 98.88 160 GLY B CA 1
ATOM 2992 C C . GLY B 1 160 ? 1.123 11.516 1.148 1 98.88 160 GLY B C 1
ATOM 2993 O O . GLY B 1 160 ? 2.283 11.383 1.542 1 98.88 160 GLY B O 1
ATOM 2994 N N . LEU B 1 161 ? 0.842 11.945 -0.037 1 98.94 161 LEU B N 1
ATOM 2995 C CA . LEU B 1 161 ? 1.851 12.156 -1.069 1 98.94 161 LEU B CA 1
ATOM 2996 C C . LEU B 1 161 ? 2.818 13.266 -0.668 1 98.94 161 LEU B C 1
ATOM 2998 O O . LEU B 1 161 ? 4.016 13.18 -0.944 1 98.94 161 LEU B O 1
ATOM 3002 N N . VAL B 1 162 ? 2.363 14.32 -0.005 1 98.94 162 VAL B N 1
ATOM 3003 C CA . VAL B 1 162 ? 3.219 15.469 0.28 1 98.94 162 VAL B CA 1
ATOM 3004 C C . VAL B 1 162 ? 4.281 15.078 1.309 1 98.94 162 VAL B C 1
ATOM 3006 O O . VAL B 1 162 ? 5.398 15.586 1.278 1 98.94 162 VAL B O 1
ATOM 3009 N N . THR B 1 163 ? 3.936 14.172 2.229 1 98.81 163 THR B N 1
ATOM 3010 C CA . THR B 1 163 ? 4.93 13.711 3.195 1 98.81 163 THR B CA 1
ATOM 3011 C C . THR B 1 163 ? 6.051 12.953 2.498 1 98.81 163 THR B C 1
ATOM 3013 O O . THR B 1 163 ? 7.223 13.109 2.842 1 98.81 163 THR B O 1
ATOM 3016 N N . THR B 1 164 ? 5.723 12.125 1.493 1 98.88 164 THR B N 1
ATOM 3017 C CA . THR B 1 164 ? 6.723 11.406 0.712 1 98.88 164 THR B CA 1
ATOM 3018 C C . THR B 1 164 ? 7.547 12.375 -0.135 1 98.88 164 THR B C 1
ATOM 3020 O O . THR B 1 164 ? 8.773 12.328 -0.116 1 98.88 164 THR B O 1
ATOM 3023 N N . VAL B 1 165 ? 6.887 13.305 -0.822 1 98.94 165 VAL B N 1
ATOM 3024 C CA . VAL B 1 165 ? 7.559 14.227 -1.731 1 98.94 165 VAL B CA 1
ATOM 3025 C C . VAL B 1 165 ? 8.469 15.164 -0.94 1 98.94 165 VAL B C 1
ATOM 3027 O O . VAL B 1 165 ? 9.586 15.461 -1.369 1 98.94 165 VAL B O 1
ATOM 3030 N N . SER B 1 166 ? 8.008 15.641 0.207 1 98.81 166 SER B N 1
ATOM 3031 C CA . SER B 1 166 ? 8.852 16.484 1.044 1 98.81 166 SER B CA 1
ATOM 3032 C C . SER B 1 166 ? 10.086 15.742 1.528 1 98.81 166 SER B C 1
ATOM 3034 O O . SER B 1 166 ? 11.164 16.328 1.651 1 98.81 166 SER B O 1
ATOM 3036 N N . THR B 1 167 ? 9.961 14.469 1.836 1 98.75 167 THR B N 1
ATOM 3037 C CA . THR B 1 167 ? 11.086 13.633 2.238 1 98.75 167 THR B CA 1
ATOM 3038 C C . THR B 1 167 ? 12.078 13.461 1.087 1 98.75 167 THR B C 1
ATOM 3040 O O . THR B 1 167 ? 13.289 13.562 1.284 1 98.75 167 THR B O 1
ATOM 3043 N N . ILE B 1 168 ? 11.555 13.211 -0.109 1 98.81 168 ILE B N 1
ATOM 3044 C CA . ILE B 1 168 ? 12.367 13.07 -1.312 1 98.81 168 ILE B CA 1
ATOM 3045 C C . ILE B 1 168 ? 13.148 14.359 -1.558 1 98.81 168 ILE B C 1
ATOM 3047 O O . ILE B 1 168 ? 14.359 14.328 -1.8 1 98.81 168 ILE B O 1
ATOM 3051 N N . ASP B 1 169 ? 12.461 15.445 -1.45 1 98.69 169 ASP B N 1
ATOM 3052 C CA . ASP B 1 169 ? 13.078 16.75 -1.628 1 98.69 169 ASP B CA 1
ATOM 3053 C C . ASP B 1 169 ? 14.164 17 -0.585 1 98.69 169 ASP B C 1
ATOM 3055 O O . ASP B 1 169 ? 15.266 17.438 -0.922 1 98.69 169 ASP B O 1
ATOM 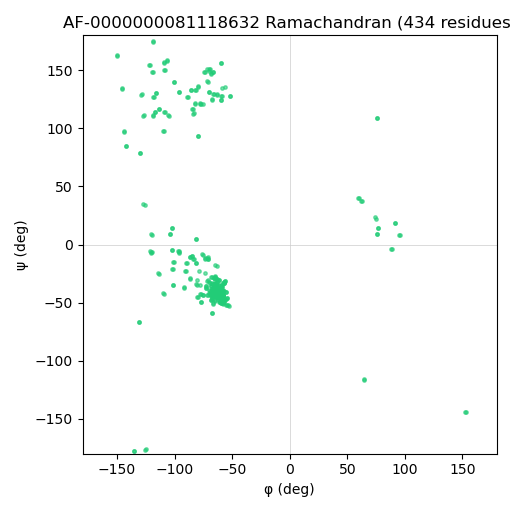3059 N N . THR B 1 170 ? 13.922 16.672 0.656 1 98.38 170 THR B N 1
ATOM 3060 C CA . THR B 1 170 ? 14.867 16.859 1.753 1 98.38 170 THR B CA 1
ATOM 3061 C C . THR B 1 170 ? 16.094 15.969 1.572 1 98.38 170 THR B C 1
ATOM 3063 O O . THR B 1 170 ? 17.203 16.344 1.962 1 98.38 170 THR B O 1
ATOM 3066 N N . ALA B 1 171 ? 15.938 14.844 0.935 1 97.88 171 ALA B N 1
ATOM 3067 C CA . ALA B 1 171 ? 17.016 13.898 0.688 1 97.88 171 ALA B CA 1
ATOM 3068 C C . ALA B 1 171 ? 17.938 14.391 -0.434 1 97.88 171 ALA B C 1
ATOM 3070 O O . ALA B 1 171 ? 18.938 13.758 -0.746 1 97.88 171 ALA B O 1
ATOM 3071 N N . GLY B 1 172 ? 17.531 15.453 -1.119 1 97.38 172 GLY B N 1
ATOM 3072 C CA . GLY B 1 172 ? 18.375 16.062 -2.137 1 97.38 172 GLY B CA 1
ATOM 3073 C C . GLY B 1 172 ? 18.062 15.562 -3.537 1 97.38 172 GLY B C 1
ATOM 3074 O O . GLY B 1 172 ? 18.859 15.781 -4.461 1 97.38 172 GLY B O 1
ATOM 3075 N N . ILE B 1 173 ? 17.062 14.844 -3.709 1 97.94 173 ILE B N 1
ATOM 3076 C CA . ILE B 1 173 ? 16.625 14.422 -5.035 1 97.94 173 ILE B CA 1
ATOM 3077 C C . ILE B 1 173 ? 15.805 15.531 -5.688 1 97.94 173 ILE B C 1
ATOM 3079 O O . ILE B 1 173 ? 14.758 15.93 -5.164 1 97.94 173 ILE B O 1
ATOM 3083 N N . SER B 1 174 ? 16.219 15.977 -6.801 1 98.12 174 SER B N 1
ATOM 3084 C CA . SER B 1 174 ? 15.656 17.172 -7.434 1 98.12 174 SER B CA 1
ATOM 3085 C C . SER B 1 174 ? 14.258 16.906 -7.977 1 98.12 174 SER B C 1
ATOM 3087 O O . SER B 1 174 ? 14 15.859 -8.57 1 98.12 174 SER B O 1
ATOM 3089 N N . LEU B 1 175 ? 13.375 17.875 -7.82 1 98.69 175 LEU B N 1
ATOM 3090 C CA . LEU B 1 175 ? 12.016 17.828 -8.359 1 98.69 175 LEU B CA 1
ATOM 3091 C C . LEU B 1 175 ? 11.891 18.719 -9.586 1 98.69 175 LEU B C 1
ATOM 3093 O O . LEU B 1 175 ? 10.789 18.906 -10.109 1 98.69 175 LEU B O 1
ATOM 3097 N N . ASP B 1 176 ? 12.922 19.25 -10.133 1 98.25 176 ASP B N 1
ATOM 3098 C CA . ASP B 1 176 ? 12.938 20.266 -11.188 1 98.25 176 ASP B CA 1
ATOM 3099 C C . ASP B 1 176 ? 12.328 19.719 -12.477 1 98.25 176 ASP B C 1
ATOM 3101 O O . ASP B 1 176 ? 11.695 20.469 -13.234 1 98.25 176 ASP B O 1
ATOM 3105 N N . SER B 1 177 ? 12.516 18.453 -12.758 1 98.56 177 SER B N 1
ATOM 3106 C CA . SER B 1 177 ? 12.078 17.859 -14.008 1 98.56 177 SER B CA 1
ATOM 3107 C C . SER B 1 177 ? 10.594 17.5 -13.969 1 98.56 177 SER B C 1
ATOM 3109 O O . SER B 1 177 ? 10.055 16.938 -14.922 1 98.56 177 SER B O 1
ATOM 3111 N N . TYR B 1 178 ? 9.914 17.859 -12.891 1 98.81 178 TYR B N 1
ATOM 3112 C CA . TYR B 1 178 ? 8.523 17.5 -12.68 1 98.81 178 TYR B CA 1
ATOM 3113 C C . TYR B 1 178 ? 7.688 18.719 -12.305 1 98.81 178 TYR B C 1
ATOM 3115 O O . TYR B 1 178 ? 7.27 18.875 -11.156 1 98.81 178 TYR B O 1
ATOM 3123 N N . PRO B 1 179 ? 7.316 19.531 -13.242 1 98.75 179 PRO B N 1
ATOM 3124 C CA . PRO B 1 179 ? 6.699 20.828 -12.961 1 98.75 179 PRO B CA 1
ATOM 3125 C C . PRO B 1 179 ? 5.344 20.703 -12.273 1 98.75 179 PRO B C 1
ATOM 3127 O O . PRO B 1 179 ? 4.996 21.531 -11.422 1 98.75 179 PRO B O 1
ATOM 3130 N N . ASN B 1 180 ? 4.543 19.703 -12.695 1 98.88 180 ASN B N 1
ATOM 3131 C CA . ASN B 1 180 ? 3.256 19.516 -12.031 1 98.88 180 ASN B CA 1
ATOM 3132 C C . ASN B 1 180 ? 3.432 19.141 -10.562 1 98.88 180 ASN B C 1
ATOM 3134 O O . ASN B 1 180 ? 2.646 19.547 -9.711 1 98.88 180 ASN B O 1
ATOM 3138 N N . VAL B 1 181 ? 4.453 18.328 -10.258 1 98.94 181 VAL B N 1
ATOM 3139 C CA . VAL B 1 181 ? 4.738 17.953 -8.875 1 98.94 181 VAL B CA 1
ATOM 3140 C C . VAL B 1 181 ? 5.145 19.203 -8.078 1 98.94 181 VAL B C 1
ATOM 3142 O O . VAL B 1 181 ? 4.672 19.406 -6.957 1 98.94 181 VAL B O 1
ATOM 3145 N N . GLN B 1 182 ? 5.992 20 -8.641 1 98.75 182 GLN B N 1
ATOM 3146 C CA . GLN B 1 182 ? 6.445 21.219 -7.953 1 98.75 182 GLN B CA 1
ATOM 3147 C C . GLN B 1 182 ? 5.273 22.141 -7.641 1 98.75 182 GLN B C 1
ATOM 3149 O O . GLN B 1 182 ? 5.152 22.641 -6.52 1 98.75 182 GLN B O 1
ATOM 3154 N N . LYS B 1 183 ? 4.477 22.391 -8.641 1 98.75 183 LYS B N 1
ATOM 3155 C CA . LYS B 1 183 ? 3.316 23.25 -8.477 1 98.75 183 LYS B CA 1
ATOM 3156 C C . LYS B 1 183 ? 2.383 22.719 -7.391 1 98.75 183 LYS B C 1
ATOM 3158 O O . LYS B 1 183 ? 1.953 23.469 -6.508 1 98.75 183 LYS B O 1
ATOM 3163 N N . TRP B 1 184 ? 2.035 21.453 -7.488 1 98.88 184 TRP B N 1
ATOM 3164 C CA . TRP B 1 184 ? 1.179 20.781 -6.516 1 98.88 184 TRP B CA 1
ATOM 3165 C C . TRP B 1 184 ? 1.788 20.844 -5.117 1 98.88 184 TRP B C 1
ATOM 3167 O O . TRP B 1 184 ? 1.087 21.109 -4.141 1 98.88 184 TRP B O 1
ATOM 3177 N N . TYR B 1 185 ? 3.08 20.594 -5.051 1 98.81 185 TYR B N 1
ATOM 3178 C CA . TYR B 1 185 ? 3.826 20.594 -3.799 1 98.81 185 TYR B CA 1
ATOM 3179 C C . TYR B 1 185 ? 3.717 21.938 -3.094 1 98.81 185 TYR B C 1
ATOM 3181 O O . TYR B 1 185 ? 3.355 22 -1.916 1 98.81 185 TYR B O 1
ATOM 3189 N N . GLU B 1 186 ? 3.957 23 -3.762 1 98.56 186 GLU B N 1
ATOM 3190 C CA . GLU B 1 186 ? 3.844 24.344 -3.205 1 98.56 186 GLU B CA 1
ATOM 3191 C C . GLU B 1 186 ? 2.41 24.641 -2.777 1 98.56 186 GLU B C 1
ATOM 3193 O O . GLU B 1 186 ? 2.186 25.266 -1.74 1 98.56 186 GLU B O 1
ATOM 3198 N N . LEU B 1 187 ? 1.495 24.219 -3.574 1 98.81 187 LEU B N 1
ATOM 3199 C CA . LEU B 1 187 ? 0.088 24.422 -3.246 1 98.81 187 LEU B CA 1
ATOM 3200 C C . LEU B 1 187 ? -0.268 23.734 -1.931 1 98.81 187 LEU B C 1
ATOM 3202 O O . LEU B 1 187 ? -0.899 24.344 -1.062 1 98.81 187 LEU B O 1
ATOM 3206 N N . VAL B 1 188 ? 0.096 22.484 -1.765 1 98.81 188 VAL B N 1
ATOM 3207 C CA . VAL B 1 188 ? -0.272 21.703 -0.58 1 98.81 188 VAL B CA 1
ATOM 3208 C C . VAL B 1 188 ? 0.406 22.312 0.653 1 98.81 188 VAL B C 1
ATOM 3210 O O . VAL B 1 188 ? -0.203 22.391 1.721 1 98.81 188 VAL B O 1
ATOM 3213 N N . LYS B 1 189 ? 1.641 22.766 0.556 1 98.31 189 LYS B N 1
ATOM 3214 C CA . LYS B 1 189 ? 2.361 23.391 1.662 1 98.31 189 LYS B CA 1
ATOM 3215 C C . LYS B 1 189 ? 1.586 24.578 2.223 1 98.31 189 LYS B C 1
ATOM 3217 O O . LYS B 1 189 ? 1.607 24.828 3.43 1 98.31 189 LYS B O 1
ATOM 3222 N N . THR B 1 190 ? 0.868 25.203 1.371 1 98.19 190 THR B N 1
ATOM 3223 C CA . THR B 1 190 ? 0.232 26.453 1.785 1 98.19 190 THR B CA 1
ATOM 3224 C C . THR B 1 190 ? -1.239 26.219 2.117 1 98.19 190 THR B C 1
ATOM 3226 O O . THR B 1 190 ? -1.873 27.062 2.762 1 98.19 190 THR B O 1
ATOM 3229 N N . THR B 1 191 ? -1.779 25.094 1.709 1 98.56 191 THR B N 1
ATOM 3230 C CA . THR B 1 191 ? -3.223 24.938 1.853 1 98.56 191 THR B CA 1
ATOM 3231 C C . THR B 1 191 ? -3.555 23.844 2.859 1 98.56 191 THR B C 1
ATOM 3233 O O . THR B 1 191 ? -4.664 23.797 3.389 1 98.56 191 THR B O 1
ATOM 3236 N N . ALA B 1 192 ? -2.689 22.875 3.084 1 98.56 192 ALA B N 1
ATOM 3237 C CA . ALA B 1 192 ? -2.965 21.828 4.07 1 98.56 192 ALA B CA 1
ATOM 3238 C C . ALA B 1 192 ? -2.982 22.406 5.484 1 98.56 192 ALA B C 1
ATOM 3240 O O . ALA B 1 192 ? -1.995 22.984 5.938 1 98.56 192 ALA B O 1
ATOM 3241 N N . PRO B 1 193 ? -4.027 22.203 6.203 1 98 193 PRO B N 1
ATOM 3242 C CA . PRO B 1 193 ? -4.09 22.766 7.559 1 98 193 PRO B CA 1
ATOM 3243 C C . PRO B 1 193 ? -3.02 22.188 8.484 1 98 193 PRO B C 1
ATOM 3245 O O . PRO B 1 193 ? -2.859 20.969 8.562 1 98 193 PRO B O 1
ATOM 3248 N N . GLY B 1 194 ? -2.289 23.125 9.141 1 97.69 194 GLY B N 1
ATOM 3249 C CA . GLY B 1 194 ? -1.302 22.703 10.125 1 97.69 194 GLY B CA 1
ATOM 3250 C C . GLY B 1 194 ? -0.025 22.172 9.508 1 97.69 194 GLY B C 1
ATOM 3251 O O . GLY B 1 194 ? 0.768 21.516 10.18 1 97.69 194 GLY B O 1
ATOM 3252 N N . TYR B 1 195 ? 0.229 22.375 8.211 1 98.38 195 TYR B N 1
ATOM 3253 C CA . TYR B 1 195 ? 1.37 21.812 7.496 1 98.38 195 TYR B CA 1
ATOM 3254 C C . TYR B 1 195 ? 2.678 22.141 8.203 1 98.38 195 TYR B C 1
ATOM 3256 O O . TYR B 1 195 ? 3.482 21.25 8.484 1 98.38 195 TYR B O 1
ATOM 3264 N N . LYS B 1 196 ? 2.922 23.359 8.492 1 97.62 196 LYS B N 1
ATOM 3265 C CA . LYS B 1 196 ? 4.188 23.797 9.078 1 97.62 196 LYS B CA 1
ATOM 3266 C C . LYS B 1 196 ? 4.465 23.062 10.383 1 97.62 196 LYS B C 1
ATOM 3268 O O . LYS B 1 196 ? 5.539 22.484 10.562 1 97.62 196 LYS B O 1
ATOM 3273 N N . GLU B 1 197 ? 3.541 23.016 11.266 1 96.69 197 GLU B N 1
ATOM 3274 C CA . GLU B 1 197 ? 3.719 22.422 12.594 1 96.69 197 GLU B CA 1
ATOM 3275 C C . GLU B 1 197 ? 3.82 20.906 12.516 1 96.69 197 GLU B C 1
ATOM 3277 O O . GLU B 1 197 ? 4.539 20.281 13.305 1 96.69 197 GLU B O 1
ATOM 3282 N N . ALA B 1 198 ? 3.139 20.328 11.523 1 97.31 198 ALA B N 1
ATOM 3283 C CA . ALA B 1 198 ? 3.072 18.875 11.445 1 97.31 198 ALA B CA 1
ATOM 3284 C C . ALA B 1 198 ? 4.266 18.297 10.68 1 97.31 198 ALA B C 1
ATOM 3286 O O . ALA B 1 198 ? 4.699 17.172 10.93 1 97.31 198 ALA B O 1
ATOM 3287 N N . ILE B 1 199 ? 4.785 19.078 9.742 1 97.94 199 ILE B N 1
ATOM 3288 C CA . ILE B 1 199 ? 5.719 18.516 8.773 1 97.94 199 ILE B CA 1
ATOM 3289 C C . ILE B 1 199 ? 7.125 19.031 9.047 1 97.94 199 ILE B C 1
ATOM 3291 O O . ILE B 1 199 ? 8.086 18.266 9.086 1 97.94 199 ILE B O 1
ATOM 3295 N N . GLU B 1 200 ? 7.324 20.297 9.344 1 97.38 200 GLU B N 1
ATOM 3296 C CA . GLU B 1 200 ? 8.633 20.938 9.32 1 97.38 200 GLU B CA 1
ATOM 3297 C C . GLU B 1 200 ? 9.547 20.406 10.414 1 97.38 200 GLU B C 1
ATOM 3299 O O . GLU B 1 200 ? 10.727 20.141 10.172 1 97.38 200 GLU B O 1
ATOM 3304 N N . PRO B 1 201 ? 9.047 20.234 11.68 1 98 201 PRO B N 1
ATOM 3305 C CA . PRO B 1 201 ? 9.938 19.641 12.688 1 98 201 PRO B CA 1
ATOM 3306 C C . PRO B 1 201 ? 10.461 18.266 12.273 1 98 201 PRO B C 1
ATOM 3308 O O . PRO B 1 201 ? 11.617 17.938 12.539 1 98 201 PRO B O 1
ATOM 3311 N N . GLY B 1 202 ? 9.578 17.453 11.656 1 98.25 202 GLY B N 1
ATOM 3312 C CA . GLY B 1 202 ? 9.992 16.141 11.195 1 98.25 202 GLY B CA 1
ATOM 3313 C C . GLY B 1 202 ? 11.031 16.203 10.086 1 98.25 202 GLY B C 1
ATOM 3314 O O . GLY B 1 202 ? 11.953 15.391 10.055 1 98.25 202 GLY B O 1
ATOM 3315 N N . LEU B 1 203 ? 10.875 17.156 9.156 1 98.44 203 LEU B N 1
ATOM 3316 C CA . LEU B 1 203 ? 11.852 17.328 8.086 1 98.44 203 LEU B CA 1
ATOM 3317 C C . LEU B 1 203 ? 13.195 17.781 8.648 1 98.44 203 LEU B C 1
ATOM 3319 O O . LEU B 1 203 ? 14.25 17.344 8.172 1 98.44 203 LEU B O 1
ATOM 3323 N N . GLN B 1 204 ? 13.133 18.625 9.656 1 98.31 204 GLN B N 1
ATOM 3324 C CA . GLN B 1 204 ? 14.367 19.031 10.32 1 98.31 204 GLN B CA 1
ATOM 3325 C C . GLN B 1 204 ? 15.031 17.844 11.008 1 98.31 204 GLN B C 1
ATOM 3327 O O . GLN B 1 204 ? 16.25 17.703 10.945 1 98.31 204 GLN B O 1
ATOM 3332 N N . ALA B 1 205 ? 14.266 17.047 11.695 1 98 205 ALA B N 1
ATOM 3333 C CA . ALA B 1 205 ? 14.797 15.844 12.328 1 98 205 ALA B CA 1
ATOM 3334 C C . ALA B 1 205 ? 15.43 14.914 11.297 1 98 205 ALA B C 1
ATOM 3336 O O . ALA B 1 205 ? 16.469 14.305 11.562 1 98 205 ALA B O 1
ATOM 3337 N N . PHE B 1 206 ? 14.789 14.773 10.172 1 97.88 206 PHE B N 1
ATOM 3338 C CA . PHE B 1 206 ? 15.328 13.93 9.109 1 97.88 206 PHE B CA 1
ATOM 3339 C C . PHE B 1 206 ? 16.641 14.492 8.586 1 97.88 206 PHE B C 1
ATOM 3341 O O . PHE B 1 206 ? 17.594 13.75 8.367 1 97.88 206 PHE B O 1
ATOM 3348 N N . THR B 1 207 ? 16.734 15.805 8.375 1 97.81 207 THR B N 1
ATOM 3349 C CA . THR B 1 207 ? 17.969 16.469 7.961 1 97.81 207 THR B CA 1
ATOM 3350 C C . THR B 1 207 ? 19.078 16.203 8.969 1 97.81 207 THR B C 1
ATOM 3352 O O . THR B 1 207 ? 20.203 15.867 8.578 1 97.81 207 THR B O 1
ATOM 3355 N N . ASN B 1 208 ? 18.734 16.312 10.242 1 97.06 208 ASN B N 1
ATOM 3356 C CA . ASN B 1 208 ? 19.719 16.047 11.289 1 97.06 208 ASN B CA 1
ATOM 3357 C C . ASN B 1 208 ? 20.203 14.602 11.234 1 97.06 208 ASN B C 1
ATOM 3359 O O . ASN B 1 208 ? 21.391 14.336 11.438 1 97.06 208 ASN B O 1
ATOM 3363 N N . LEU B 1 209 ? 19.266 13.719 11 1 95.25 209 LEU B N 1
ATOM 3364 C CA . LEU B 1 209 ? 19.609 12.305 10.898 1 95.25 209 LEU B CA 1
ATOM 3365 C C . LEU B 1 209 ? 20.562 12.062 9.727 1 95.25 209 LEU B C 1
ATOM 3367 O O . LEU B 1 209 ? 21.547 11.336 9.859 1 95.25 209 LEU B O 1
ATOM 3371 N N . ILE B 1 210 ? 20.266 12.625 8.555 1 95.5 210 ILE B N 1
ATOM 3372 C CA . ILE B 1 210 ? 21.109 12.508 7.375 1 95.5 210 ILE B CA 1
ATOM 3373 C C . ILE B 1 210 ? 22.516 12.992 7.691 1 95.5 210 ILE B C 1
ATOM 3375 O O . ILE B 1 210 ? 23.5 12.305 7.395 1 95.5 210 ILE B O 1
ATOM 3379 N N . ASN B 1 211 ? 22.594 14.133 8.32 1 95 211 ASN B N 1
ATOM 3380 C CA . ASN B 1 211 ? 23.891 14.719 8.648 1 95 211 ASN B CA 1
ATOM 3381 C C . ASN B 1 211 ? 24.672 13.852 9.641 1 95 211 ASN B C 1
ATOM 3383 O O . ASN B 1 211 ? 25.891 13.703 9.516 1 95 211 ASN B O 1
ATOM 3387 N N . GLN B 1 212 ? 24 13.273 10.578 1 91.69 212 GLN B N 1
ATOM 3388 C CA . GLN B 1 212 ? 24.625 12.43 11.594 1 91.69 212 GLN B CA 1
ATOM 3389 C C . GLN B 1 212 ? 25.172 11.141 10.984 1 91.69 212 GLN B C 1
ATOM 3391 O O . GLN B 1 212 ? 26.297 10.734 11.281 1 91.69 212 GLN B O 1
ATOM 3396 N N . LEU B 1 213 ? 24.438 10.547 10.133 1 88.94 213 LEU B N 1
ATOM 3397 C CA . LEU B 1 213 ? 24.812 9.242 9.602 1 88.94 213 LEU B CA 1
ATOM 3398 C C . LEU B 1 213 ? 25.828 9.375 8.477 1 88.94 213 LEU B C 1
ATOM 3400 O O . LEU B 1 213 ? 26.703 8.523 8.312 1 88.94 213 LEU B O 1
ATOM 3404 N N . LYS B 1 214 ? 25.766 10.367 7.703 1 84.56 214 LYS B N 1
ATOM 3405 C CA . LYS B 1 214 ? 26.781 10.602 6.672 1 84.56 214 LYS B CA 1
ATOM 3406 C C . LYS B 1 214 ? 28.141 10.914 7.293 1 84.56 214 LYS B C 1
ATOM 3408 O O . LYS B 1 214 ? 29.172 10.508 6.758 1 84.56 214 LYS B O 1
ATOM 3413 N N . ALA B 1 215 ? 28.156 11.578 8.359 1 78.88 215 ALA B N 1
ATOM 3414 C CA . ALA B 1 215 ? 29.406 11.859 9.047 1 78.88 215 ALA B CA 1
ATOM 3415 C C . ALA B 1 215 ? 30.047 10.578 9.555 1 78.88 215 ALA B C 1
ATOM 3417 O O . ALA B 1 215 ? 31.281 10.445 9.547 1 78.88 215 ALA B O 1
ATOM 3418 N N . LYS B 1 216 ? 29.359 9.617 9.828 1 71.38 216 LYS B N 1
ATOM 3419 C CA . LYS B 1 216 ? 29.875 8.352 10.359 1 71.38 216 LYS B CA 1
ATOM 3420 C C . LYS B 1 216 ? 30.453 7.484 9.242 1 71.38 216 LYS B C 1
ATOM 3422 O O . LYS B 1 216 ? 31.391 6.73 9.469 1 71.38 216 LYS B O 1
ATOM 3427 N N . THR B 1 217 ? 29.922 7.621 8.141 1 67.31 217 THR B N 1
ATOM 3428 C CA . THR B 1 217 ? 30.406 6.812 7.027 1 67.31 217 THR B CA 1
ATOM 3429 C C . THR B 1 217 ? 31.703 7.387 6.457 1 67.31 217 THR B C 1
ATOM 3431 O O . THR B 1 217 ? 32.469 6.676 5.816 1 67.31 217 THR B O 1
ATOM 3434 N N . GLU B 1 218 ? 31.953 8.68 6.668 1 60.62 218 GLU B N 1
ATOM 3435 C CA . GLU B 1 218 ? 33.188 9.305 6.219 1 60.62 218 GLU B CA 1
ATOM 3436 C C . GLU B 1 218 ? 34.312 9.086 7.223 1 60.62 218 GLU B C 1
ATOM 3438 O O . GLU B 1 218 ? 35.5 9.273 6.895 1 60.62 218 GLU B O 1
ATOM 3443 N N . LEU B 1 219 ? 34.062 8.641 8.367 1 49.22 219 LEU B N 1
ATOM 3444 C CA . LEU B 1 219 ? 35.094 8.367 9.352 1 49.22 219 LEU B CA 1
ATOM 3445 C C . LEU B 1 219 ? 35.594 6.938 9.219 1 49.22 219 LEU B C 1
ATOM 3447 O O . LEU B 1 219 ? 36.812 6.691 9.305 1 49.22 219 LEU B O 1
#

Radius of gyration: 20.94 Å; Cα contacts (8 Å, |Δi|>4): 709; chains: 2; bounding box: 59×52×52 Å

Solvent-accessible surface area (backbone atoms only — not comparable to full-atom values): 22661 Å² total; per-residue (Å²): 134,73,29,36,32,35,28,40,61,51,38,46,50,28,30,30,40,43,29,50,27,44,58,59,71,50,69,66,47,79,38,82,45,50,62,93,77,44,47,43,70,35,67,75,44,32,73,61,33,78,77,43,61,68,24,29,35,33,54,82,93,42,60,45,46,49,36,68,24,45,43,53,28,49,38,59,64,68,31,74,90,38,64,46,64,43,84,52,40,69,56,30,27,40,26,42,27,46,46,48,41,31,51,59,40,43,45,42,33,43,46,67,39,47,44,46,35,59,77,69,64,42,76,85,48,68,70,42,47,52,53,30,51,50,39,50,49,44,52,22,56,60,26,58,98,38,72,28,66,51,34,84,53,73,29,50,24,41,51,48,46,49,32,48,51,52,48,43,47,71,72,66,50,82,58,80,92,27,62,49,44,48,55,42,49,56,48,44,62,72,65,43,50,52,34,63,79,32,40,48,62,21,53,51,45,33,52,51,48,52,56,55,41,55,53,58,70,75,101,135,73,31,36,32,35,28,40,59,50,37,47,49,27,29,30,41,43,29,49,28,44,58,59,70,50,69,68,46,79,40,83,47,50,64,92,78,45,47,41,70,35,68,74,45,30,71,59,34,78,77,44,62,69,23,29,36,33,54,83,93,43,58,47,46,50,36,68,24,45,41,53,28,50,37,61,66,68,30,73,91,36,65,45,65,43,84,52,40,69,56,29,27,40,26,42,26,46,45,47,42,30,50,59,39,42,46,41,33,43,48,68,37,47,45,45,34,59,78,67,63,41,76,85,47,68,71,41,47,50,53,31,52,51,39,48,48,44,52,22,57,60,27,58,97,38,71,29,67,52,34,84,53,72,28,51,24,41,50,48,46,47,32,46,52,52,48,43,47,72,72,66,50,82,59,79,93,26,61,48,45,48,52,39,49,56,50,46,61,73,64,44,49,52,35,63,79,29,40,47,64,19,52,50,43,34,52,51,49,52,56,56,41,54,54,59,70,75,104

pLDDT: mean 96.89, std 5.79, range [49.22, 98.94]

Foldseek 3Di:
DAKEWEAALLDLLQLLLLLLCLLLVGHYHYDYADVVVPSLVDPVNCVLPVVSDPGWMDDPNDIDDDSLVSSVVCCVVRVPPHPQQDPPPLLNVQLVVLLCLVVVAQLVLVCVQPVCCQPVVDDGDVVSVVSNVVSLVVQLVCLPPALENRHPDHYSSLSSVLSSVLSCVLSPNDCVVRVSCVNSNVVCCVPRRPNCVSRVSNSVVNNVSSVVRVVVSVD/DAKEWEAALLDLLQLLLLLLCLLLVGHYHYDYADVVVPSLVDPVNCVLPVVSDPGWMDDPNDIDDDSLVSSVVCCVVRVPPHPQQDPPPLLNVQLVVLLCLCVVAQLVLVCVQPVCCQPVVDDGDVVSVVSNVVSLVVQLVCLPPALENRHPDHYSSLSSVLSSVLSCVLSPNDCVVRVSCVNSNVVCCVPRRCNCVSRVSNSVVNNVSSVVRVVVSVD

InterPro domains:
  IPR004045 Glutathione S-transferase, N-terminal [PF13417] (5-80)
  IPR004045 Glutathione S-transferase, N-terminal [PS50404] (1-82)
  IPR004046 Glutathione S-transferase, C-terminal [PF00043] (126-186)
  IPR010987 Glutathione S-transferase, C-terminal-like [PS50405] (88-209)
  IPR036249 Thioredoxin-like superfamily [SSF52833] (2-86)
  IPR036282 Glutathione S-transferase, C-terminal domain superfamily [SSF47616] (73-204)
  IPR040079 Glutathione transferase family [SFLDS00019] (1-215)

Sequence (438 aa):
MSIALYYTPASAPCRLVLLVAAALNVQLEQHLVNLMGGDQFKPDFLKLNPQHTVPTIVDGDFSLWESRAIARYLVNKYGEGSDLYPSDPKERALVDQRLDFDLGTLYSRYSQYYYPQLFLGAKADQGLLKKLEEAL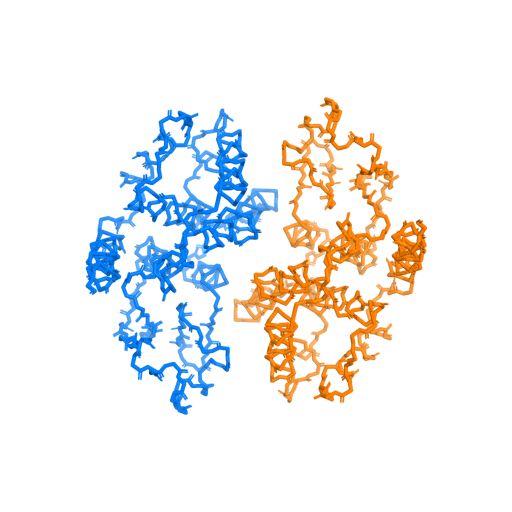VFLNTFLEGRTYAAGDKLTLADLGLVTTVSTIDTAGISLDSYPNVQKWYELVKTTAPGYKEAIEPGLQAFTNLINQLKAKTELMSIALYYTPASAPCRLVLLVAAALNVQLEQHLVNLMGGDQFKPDFLKLNPQHTVPTIVDGDFSLWESRAIARYLVNKYGEGSDLYPSDPKERALVDQRLDFDLGTLYSRYSQYYYPQLFLGAKADQGLLKKLEEALVFLNTFLEGRTYAAGDKLTLADLGLVTTVSTIDTAGISLDSYPNVQKWYELVKTTAPGYKEAIEPGLQAFTNLINQLKAKTEL

Nearest PDB structures (foldseek):
  8z3b-assembly1_A  TM=9.813E-01  e=1.852E-24  Plutella xylostella
  3vk9-assembly3_D  TM=9.835E-01  e=8.371E-24  Bombyx mori
  3wyw-assembly1_A  TM=9.813E-01  e=6.686E-22  Nilaparvata lugens
  7rhp-assembly1_A  TM=9.882E-01  e=8.001E-21  Apis mellifera
  4e8e-assembly1_C  TM=9.707E-01  e=2.017E-20  Bombyx mori

Organism: Mythimna separata (NCBI:txid271217)